Protein AF-G0SAC0-F1 (afdb_monomer)

Radius of gyration: 44.31 Å; Cα contacts (8 Å, |Δi|>4): 456; chains: 1; bounding box: 92×100×109 Å

Organism: Chaetomium thermophilum (strain DSM 1495 / CBS 144.50 / IMI 039719) (NCBI:txid759272)

Structure (mmCIF, N/CA/C/O backbone):
data_AF-G0SAC0-F1
#
_entry.id   AF-G0SAC0-F1
#
loop_
_atom_site.group_PDB
_atom_site.id
_atom_site.type_symbol
_atom_site.label_atom_id
_atom_site.label_alt_id
_atom_site.label_comp_id
_atom_site.label_asym_id
_atom_site.label_entity_id
_atom_site.label_seq_id
_atom_site.pdbx_PDB_ins_code
_atom_site.Cartn_x
_atom_site.Cartn_y
_atom_site.Cartn_z
_atom_site.occupancy
_atom_site.B_iso_or_equiv
_atom_site.auth_seq_id
_atom_site.auth_comp_id
_atom_site.auth_asym_id
_atom_site.auth_atom_id
_atom_site.pdbx_PDB_model_num
ATOM 1 N N . MET A 1 1 ? 19.154 11.353 -65.510 1.00 52.41 1 MET A N 1
ATOM 2 C CA . MET A 1 1 ? 17.938 11.083 -64.708 1.00 52.41 1 MET A CA 1
ATOM 3 C C . MET A 1 1 ? 17.309 12.408 -64.320 1.00 52.41 1 MET A C 1
ATOM 5 O O . MET A 1 1 ? 18.053 13.363 -64.134 1.00 52.41 1 MET A O 1
ATOM 9 N N . ALA A 1 2 ? 15.980 12.489 -64.243 1.00 59.22 2 ALA A N 1
ATOM 10 C CA . ALA A 1 2 ? 15.305 13.694 -63.766 1.00 59.22 2 ALA A CA 1
ATOM 11 C C . ALA A 1 2 ? 15.612 13.893 -62.271 1.00 59.22 2 ALA A C 1
ATOM 13 O O . ALA A 1 2 ? 15.444 12.964 -61.484 1.00 59.22 2 ALA A O 1
ATOM 14 N N . LYS A 1 3 ? 16.112 15.074 -61.897 1.00 70.25 3 LYS A N 1
ATOM 15 C CA . LYS A 1 3 ? 16.414 15.429 -60.505 1.00 70.25 3 LYS A CA 1
ATOM 16 C C . LYS A 1 3 ? 15.133 15.924 -59.837 1.00 70.25 3 LYS A C 1
ATOM 18 O O . LYS A 1 3 ? 14.497 16.836 -60.360 1.00 70.25 3 LYS A O 1
ATOM 23 N N . VAL A 1 4 ? 14.756 15.323 -58.710 1.00 80.00 4 VAL A N 1
ATOM 24 C CA . VAL A 1 4 ? 13.592 15.764 -57.926 1.00 80.00 4 VAL A CA 1
ATOM 25 C C . VAL A 1 4 ? 13.881 17.167 -57.372 1.00 80.00 4 VAL A C 1
ATOM 27 O O . VAL A 1 4 ? 14.919 17.349 -56.731 1.00 80.00 4 VAL A O 1
ATOM 30 N N . PRO A 1 5 ? 13.021 18.173 -57.621 1.00 86.19 5 PRO A N 1
ATOM 31 C CA . PRO A 1 5 ? 13.222 19.508 -57.069 1.00 86.19 5 PRO A CA 1
ATOM 32 C C . PRO A 1 5 ? 13.139 19.512 -55.537 1.00 86.19 5 PRO A C 1
ATOM 34 O O . PRO A 1 5 ? 12.332 18.783 -54.957 1.00 86.19 5 PRO A O 1
ATOM 37 N N . ARG A 1 6 ? 13.916 20.391 -54.890 1.00 89.88 6 ARG A N 1
ATOM 38 C CA . ARG A 1 6 ? 13.994 20.544 -53.423 1.00 89.88 6 ARG A CA 1
ATOM 39 C C . ARG A 1 6 ? 12.626 20.529 -52.740 1.00 89.88 6 ARG A C 1
ATOM 41 O O . ARG A 1 6 ? 12.417 19.762 -51.809 1.00 89.88 6 ARG A O 1
ATOM 48 N N . ASN A 1 7 ? 11.696 21.356 -53.215 1.00 88.38 7 ASN A N 1
ATOM 49 C CA . ASN A 1 7 ? 10.401 21.523 -52.557 1.00 88.38 7 ASN A CA 1
ATOM 50 C C . ASN A 1 7 ? 9.559 20.242 -52.603 1.00 88.38 7 ASN A C 1
ATOM 52 O O . ASN A 1 7 ? 8.908 19.925 -51.620 1.00 88.38 7 ASN A O 1
ATOM 56 N N . PHE A 1 8 ? 9.613 19.468 -53.694 1.00 87.75 8 PHE A N 1
ATOM 57 C CA . PHE A 1 8 ? 8.907 18.184 -53.767 1.00 87.75 8 PHE A CA 1
ATOM 58 C C . PHE A 1 8 ? 9.488 17.161 -52.793 1.00 87.75 8 PHE A C 1
ATOM 60 O O . PHE A 1 8 ? 8.728 16.457 -52.139 1.00 87.75 8 PHE A O 1
ATOM 67 N N . LYS A 1 9 ? 10.817 17.133 -52.639 1.00 89.50 9 LYS A N 1
ATOM 68 C CA . LYS A 1 9 ? 11.461 16.285 -51.632 1.00 89.50 9 LYS A CA 1
ATOM 69 C C . LYS A 1 9 ? 11.066 16.691 -50.209 1.00 89.50 9 LYS A C 1
ATOM 71 O O . LYS A 1 9 ? 10.713 15.841 -49.405 1.00 89.50 9 LYS A O 1
ATOM 76 N N . LEU A 1 10 ? 11.086 17.986 -49.902 1.00 92.06 10 LEU A N 1
ATOM 77 C CA . LEU A 1 10 ? 10.693 18.481 -48.580 1.00 92.06 10 LEU A CA 1
ATOM 78 C C . LEU A 1 10 ? 9.205 18.243 -48.282 1.00 92.06 10 LEU A C 1
ATOM 80 O O . LEU A 1 10 ? 8.866 17.962 -47.139 1.00 92.06 10 LEU A O 1
ATOM 84 N N . LEU A 1 11 ? 8.326 18.298 -49.287 1.00 90.81 11 LEU A N 1
ATOM 85 C CA . LEU A 1 11 ? 6.913 17.929 -49.137 1.00 90.81 11 LEU A CA 1
ATOM 86 C C . LEU A 1 11 ? 6.731 16.430 -48.865 1.00 90.81 11 LEU A C 1
ATOM 88 O O . LEU A 1 11 ? 5.935 16.067 -48.003 1.00 90.81 11 LEU A O 1
ATOM 92 N N . GLU A 1 12 ? 7.486 15.569 -49.548 1.00 89.69 12 GLU A N 1
ATOM 93 C CA . GLU A 1 12 ? 7.501 14.126 -49.274 1.00 89.69 12 GLU A CA 1
ATOM 94 C C . GLU A 1 12 ? 7.974 13.842 -47.837 1.00 89.69 12 GLU A C 1
ATOM 96 O O . GLU A 1 12 ? 7.371 13.045 -47.114 1.00 89.69 12 GLU A O 1
ATOM 101 N N . GLU A 1 13 ? 9.016 14.543 -47.380 1.00 91.44 13 GLU A N 1
ATOM 102 C CA . GLU A 1 13 ? 9.500 14.436 -46.003 1.00 91.44 13 GLU A CA 1
ATOM 103 C C . GLU A 1 13 ? 8.491 14.976 -44.981 1.00 91.44 13 GLU A C 1
ATOM 105 O O . GLU A 1 13 ? 8.341 14.358 -43.923 1.00 91.44 13 GLU A O 1
ATOM 110 N N . LEU A 1 14 ? 7.776 16.065 -45.293 1.00 92.06 14 LEU A N 1
ATOM 111 C CA . LEU A 1 14 ? 6.709 16.618 -44.451 1.00 92.06 14 LEU A CA 1
ATOM 112 C C . LEU A 1 14 ? 5.574 15.609 -44.276 1.00 92.06 14 LEU A C 1
ATOM 114 O O . LEU A 1 14 ? 5.199 15.300 -43.148 1.00 92.06 14 LEU A O 1
ATOM 118 N N . GLU A 1 15 ? 5.080 15.046 -45.380 1.00 89.31 15 GLU A N 1
ATOM 119 C CA . GLU A 1 15 ? 4.017 14.039 -45.371 1.00 89.31 15 GLU A CA 1
ATOM 120 C C . GLU A 1 15 ? 4.427 12.811 -44.547 1.00 89.31 15 GLU A C 1
ATOM 122 O O . GLU A 1 15 ? 3.634 12.269 -43.771 1.00 89.31 15 GLU A O 1
ATOM 127 N N . LYS A 1 16 ? 5.690 12.388 -44.668 1.00 88.12 16 LYS A N 1
ATOM 128 C CA . LYS A 1 16 ? 6.248 11.281 -43.887 1.00 88.12 16 LYS A CA 1
ATOM 129 C C . LYS A 1 16 ? 6.330 11.606 -42.391 1.00 88.12 16 LYS A C 1
ATOM 131 O O . LYS A 1 16 ? 5.988 10.752 -41.568 1.00 88.12 16 LYS A O 1
ATOM 136 N N . GLY A 1 17 ? 6.739 12.829 -42.050 1.00 85.56 17 GLY A N 1
ATOM 137 C CA . GLY A 1 17 ? 6.801 13.333 -40.677 1.00 85.56 17 GLY A CA 1
ATOM 138 C C . GLY A 1 17 ? 5.421 13.422 -40.019 1.00 85.56 17 GLY A C 1
ATOM 139 O O . GLY A 1 17 ? 5.236 12.902 -38.919 1.00 85.56 17 GLY A O 1
ATOM 140 N N . GLU A 1 18 ? 4.428 13.986 -40.713 1.00 84.31 18 GLU A N 1
ATOM 141 C CA . GLU A 1 18 ? 3.050 14.139 -40.214 1.00 84.31 18 GLU A CA 1
ATOM 142 C C . GLU A 1 18 ? 2.328 12.804 -40.034 1.00 84.31 18 GLU A C 1
ATOM 144 O O . GLU A 1 18 ? 1.592 12.608 -39.065 1.00 84.31 18 GLU A O 1
ATOM 149 N N . LYS A 1 19 ? 2.560 11.853 -40.944 1.00 83.94 19 LYS A N 1
ATOM 150 C CA . LYS A 1 19 ? 1.985 10.507 -40.846 1.00 83.94 19 LYS A CA 1
ATOM 151 C C . LYS A 1 19 ? 2.694 9.624 -39.815 1.00 83.94 19 LYS A C 1
ATOM 153 O O . LYS A 1 19 ? 2.235 8.509 -39.572 1.00 83.94 19 LYS A O 1
ATOM 158 N N . GLY A 1 20 ? 3.804 10.084 -39.227 1.00 75.62 20 GLY A N 1
ATOM 159 C CA . GLY A 1 20 ? 4.603 9.303 -38.280 1.00 75.62 20 GLY A CA 1
ATOM 160 C C . GLY A 1 20 ? 5.195 8.033 -38.899 1.00 75.62 20 GLY A C 1
ATOM 161 O O . GLY A 1 20 ? 5.413 7.043 -38.201 1.00 75.62 20 GLY A O 1
ATOM 162 N N . LEU A 1 21 ? 5.421 8.035 -40.216 1.00 64.44 21 LEU A N 1
ATOM 163 C CA . LEU A 1 21 ? 5.941 6.892 -40.964 1.00 64.44 21 LEU A CA 1
ATOM 164 C C . LEU A 1 21 ? 7.464 6.840 -40.811 1.00 64.44 21 LEU A C 1
ATOM 166 O O . LEU A 1 21 ? 8.199 7.178 -41.731 1.00 64.44 21 LEU A O 1
ATOM 170 N N . GLY A 1 22 ? 7.947 6.443 -39.637 1.00 65.88 22 GLY A N 1
ATOM 171 C CA . GLY A 1 22 ? 9.375 6.426 -39.333 1.00 65.88 22 GLY A CA 1
ATOM 172 C C . GLY A 1 22 ? 9.704 5.701 -38.035 1.00 65.88 22 GLY A C 1
ATOM 173 O O . GLY A 1 22 ? 8.854 5.069 -37.404 1.00 65.88 22 GLY A O 1
ATOM 174 N N . THR A 1 23 ? 10.965 5.776 -37.620 1.00 71.94 23 THR A N 1
ATOM 175 C CA . THR A 1 23 ? 11.393 5.180 -36.344 1.00 71.94 23 THR A CA 1
ATOM 176 C C . THR A 1 23 ? 10.736 5.922 -35.176 1.00 71.94 23 THR A C 1
ATOM 178 O O . THR A 1 23 ? 11.004 7.103 -34.986 1.00 71.94 23 THR A O 1
ATOM 181 N N . ALA A 1 24 ? 9.961 5.231 -34.329 1.00 79.56 24 ALA A N 1
ATOM 182 C CA . ALA A 1 24 ? 9.183 5.819 -33.219 1.00 79.56 24 ALA A CA 1
ATOM 183 C C . ALA A 1 24 ? 9.983 6.659 -32.192 1.00 79.56 24 ALA A C 1
ATOM 185 O O . ALA A 1 24 ? 9.406 7.294 -31.313 1.00 79.56 24 ALA A O 1
ATOM 186 N N . ALA A 1 25 ? 11.313 6.653 -32.273 1.00 86.75 25 ALA A N 1
ATOM 187 C CA . ALA A 1 25 ? 12.198 7.408 -31.397 1.00 86.75 25 ALA A CA 1
ATOM 188 C C . ALA A 1 25 ? 12.573 8.806 -31.924 1.00 86.75 25 ALA A C 1
ATOM 190 O O . ALA A 1 25 ? 13.224 9.560 -31.197 1.00 86.75 25 ALA A O 1
ATOM 191 N N . VAL A 1 26 ? 12.211 9.152 -33.163 1.00 92.06 26 VAL A N 1
ATOM 192 C CA . VAL A 1 26 ? 12.459 10.474 -33.757 1.00 92.06 26 VAL A CA 1
ATOM 193 C C . VAL A 1 26 ? 11.176 11.016 -34.379 1.00 92.06 26 VAL A C 1
ATOM 195 O O . VAL A 1 26 ? 10.379 10.264 -34.930 1.00 92.06 26 VAL A O 1
ATOM 198 N N . SER A 1 27 ? 10.965 12.325 -34.294 1.00 92.50 27 SER A N 1
ATOM 199 C CA . SER A 1 27 ? 9.892 13.005 -35.024 1.00 92.50 27 SER A CA 1
ATOM 200 C C . SER A 1 27 ? 10.356 14.372 -35.497 1.00 92.50 27 SER A C 1
ATOM 202 O O . SER A 1 27 ? 11.266 14.965 -34.914 1.00 92.50 27 SER A O 1
ATOM 204 N N . TYR A 1 28 ? 9.756 14.863 -36.573 1.00 93.88 28 TYR A N 1
ATOM 205 C CA . TYR A 1 28 ? 10.064 16.165 -37.143 1.00 93.88 28 TYR A CA 1
ATOM 206 C C . TYR A 1 28 ? 8.846 16.731 -37.873 1.00 93.88 28 TYR A C 1
ATOM 208 O O . TYR A 1 28 ? 7.978 15.983 -38.317 1.00 93.88 28 TYR A O 1
ATOM 216 N N . GLY A 1 29 ? 8.786 18.054 -37.972 1.00 93.69 29 GLY A N 1
ATOM 217 C CA . GLY A 1 29 ? 7.722 18.793 -38.642 1.00 93.69 29 GLY A CA 1
ATOM 218 C C . GLY A 1 29 ? 8.129 20.243 -38.876 1.00 93.6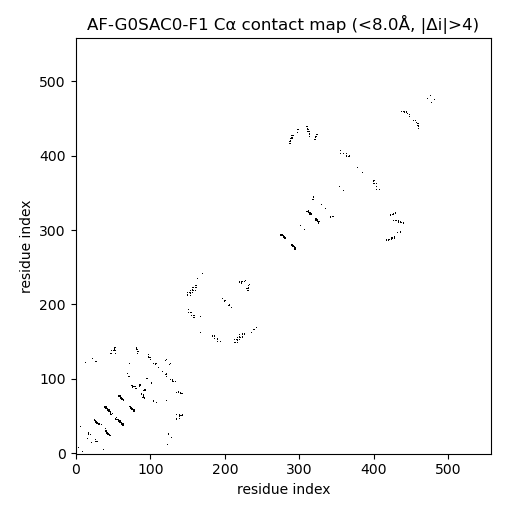9 29 GLY A C 1
ATOM 219 O O . GLY A 1 29 ? 9.198 20.673 -38.438 1.00 93.69 29 GLY A O 1
ATOM 220 N N . LEU A 1 30 ? 7.291 20.991 -39.582 1.00 93.31 30 LEU A N 1
ATOM 221 C CA . LEU A 1 30 ? 7.555 22.394 -39.889 1.00 93.31 30 LEU A CA 1
ATOM 222 C C . LEU A 1 30 ? 7.519 23.254 -38.608 1.00 93.31 30 LEU A C 1
ATOM 224 O O . LEU A 1 30 ? 6.700 23.009 -37.722 1.00 93.31 30 LEU A O 1
ATOM 228 N N . ASP A 1 31 ? 8.425 24.231 -38.482 1.00 90.56 31 ASP A N 1
ATOM 229 C CA . ASP A 1 31 ? 8.424 25.182 -37.351 1.00 90.56 31 ASP A CA 1
ATOM 230 C C . ASP A 1 31 ? 7.251 26.169 -37.469 1.00 90.56 31 ASP A C 1
ATOM 232 O O . ASP A 1 31 ? 6.552 26.420 -36.490 1.00 90.56 31 ASP A O 1
ATOM 236 N N . ASP A 1 32 ? 7.001 26.660 -38.686 1.00 88.38 32 ASP A N 1
ATOM 237 C CA . ASP A 1 32 ? 5.900 27.564 -39.021 1.00 88.38 32 ASP A CA 1
ATOM 238 C C . ASP A 1 32 ? 5.051 26.959 -40.153 1.00 88.38 32 ASP A C 1
ATOM 240 O O . ASP A 1 32 ? 5.576 26.817 -41.256 1.00 88.38 32 ASP A O 1
ATOM 244 N N . PRO A 1 33 ? 3.767 26.608 -39.926 1.00 85.56 33 PRO A N 1
ATOM 245 C CA . PRO A 1 33 ? 2.887 26.028 -40.947 1.00 85.56 33 PRO A CA 1
ATOM 246 C C . PRO A 1 33 ? 2.675 26.928 -42.177 1.00 85.56 33 PRO A C 1
ATOM 248 O O . PRO A 1 33 ? 2.230 26.434 -43.212 1.00 85.56 33 PRO A O 1
ATOM 251 N N . GLU A 1 34 ? 2.973 28.227 -42.082 1.00 85.62 34 GLU A N 1
ATOM 252 C CA . GLU A 1 34 ? 2.835 29.184 -43.186 1.00 85.62 34 GLU A CA 1
ATOM 253 C C . GLU A 1 34 ? 4.112 29.304 -44.049 1.00 85.62 34 GLU A C 1
ATOM 255 O O . GLU A 1 34 ? 4.094 29.970 -45.090 1.00 85.62 34 GLU A O 1
ATOM 260 N N . ASP A 1 35 ? 5.214 28.634 -43.679 1.00 86.69 35 ASP A N 1
ATOM 261 C CA . ASP A 1 35 ? 6.467 28.633 -44.448 1.00 86.69 35 ASP A CA 1
ATOM 262 C C . ASP A 1 35 ? 6.351 27.782 -45.727 1.00 86.69 35 ASP A C 1
ATOM 264 O O . ASP A 1 35 ? 6.698 26.600 -45.769 1.00 86.69 35 ASP A O 1
ATOM 268 N N . MET A 1 36 ? 5.915 28.419 -46.817 1.00 83.88 36 MET A N 1
ATOM 269 C CA . MET A 1 36 ? 5.808 27.798 -48.146 1.00 83.88 36 MET A CA 1
ATOM 270 C C . MET A 1 36 ? 7.150 27.307 -48.715 1.00 83.88 36 MET A C 1
ATOM 272 O O . MET A 1 36 ? 7.161 26.483 -49.633 1.00 83.88 36 MET A O 1
ATOM 276 N N . LEU A 1 37 ? 8.282 27.828 -48.228 1.00 84.62 37 LEU A N 1
ATOM 277 C CA . LEU A 1 37 ? 9.620 27.491 -48.725 1.00 84.62 37 LEU A CA 1
ATOM 278 C C . LEU A 1 37 ? 10.288 26.372 -47.914 1.00 84.62 37 LEU A C 1
ATOM 280 O O . LEU A 1 37 ? 11.350 25.880 -48.314 1.00 84.62 37 LEU A O 1
ATOM 284 N N . LEU A 1 38 ? 9.643 25.912 -46.838 1.00 91.69 38 LEU A N 1
ATOM 285 C CA . LEU A 1 38 ? 10.021 24.733 -46.058 1.00 91.69 38 LEU A CA 1
ATOM 286 C C . LEU A 1 38 ? 11.457 24.806 -45.507 1.00 91.69 38 LEU A C 1
ATOM 288 O O . LEU A 1 38 ? 12.214 23.831 -45.567 1.00 91.69 38 LEU A O 1
ATOM 292 N N . TYR A 1 39 ? 11.873 25.974 -45.009 1.00 91.75 39 TYR A N 1
ATOM 293 C CA . TYR A 1 39 ? 13.233 26.190 -44.509 1.00 91.75 39 TYR A CA 1
ATOM 294 C C . TYR A 1 39 ? 13.428 25.674 -43.089 1.00 91.75 39 TYR A C 1
ATOM 296 O O . TYR A 1 39 ? 14.451 25.044 -42.808 1.00 91.75 39 TYR A O 1
ATOM 304 N N . ASN A 1 40 ? 12.489 25.979 -42.193 1.00 94.25 40 ASN A N 1
ATOM 305 C CA . ASN A 1 40 ? 12.656 25.765 -40.758 1.00 94.25 40 ASN A CA 1
ATOM 306 C C . ASN A 1 40 ? 11.811 24.598 -40.261 1.00 94.25 40 ASN A C 1
ATOM 308 O O . ASN A 1 40 ? 10.591 24.571 -40.417 1.00 94.25 40 ASN A O 1
ATOM 312 N N . TRP A 1 41 ? 12.475 23.666 -39.589 1.00 95.50 41 TRP A N 1
ATOM 313 C CA . TRP A 1 41 ? 11.874 22.444 -39.083 1.00 95.50 41 TRP A CA 1
ATOM 314 C C . TRP A 1 41 ? 12.162 22.292 -37.594 1.00 95.50 41 TRP A C 1
ATOM 316 O O . TRP A 1 41 ? 13.282 22.524 -37.130 1.00 95.50 41 TRP A O 1
ATOM 326 N N . ASN A 1 42 ? 11.157 21.851 -36.848 1.00 94.88 42 ASN A N 1
ATOM 327 C CA . ASN A 1 42 ? 11.295 21.405 -35.472 1.00 94.88 42 ASN A CA 1
ATOM 328 C C . ASN A 1 42 ? 11.406 19.886 -35.444 1.00 94.88 42 ASN A C 1
ATOM 330 O O . ASN A 1 42 ? 10.596 19.179 -36.038 1.00 94.88 42 ASN A O 1
ATOM 334 N N . ALA A 1 43 ? 12.390 19.380 -34.710 1.00 94.69 43 ALA A N 1
ATOM 335 C CA . ALA A 1 43 ? 12.605 17.954 -34.536 1.00 94.69 43 ALA A CA 1
ATOM 336 C C . ALA A 1 43 ? 12.699 17.582 -33.058 1.00 94.69 43 ALA A C 1
ATOM 338 O O . ALA A 1 43 ? 13.151 18.370 -32.222 1.00 94.69 43 ALA A O 1
ATOM 339 N N . 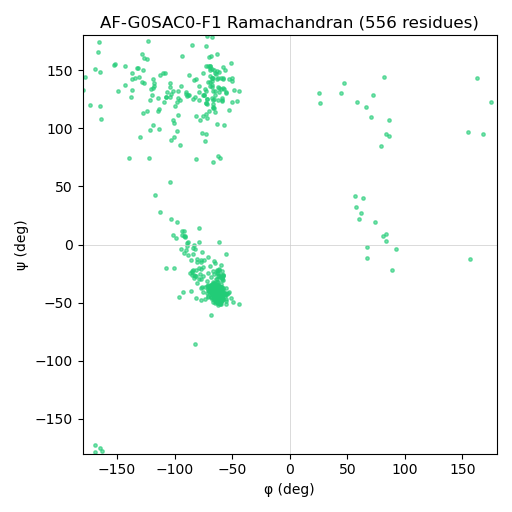THR A 1 44 ? 12.295 16.358 -32.733 1.00 94.00 44 THR A N 1
ATOM 340 C CA . THR A 1 44 ? 12.487 15.776 -31.409 1.00 94.00 44 THR A CA 1
ATOM 341 C C . THR A 1 44 ? 13.142 14.406 -31.497 1.00 94.00 44 THR A C 1
ATOM 343 O O . THR A 1 44 ? 12.839 13.598 -32.376 1.00 94.00 44 THR A O 1
ATOM 346 N N . ILE A 1 45 ? 14.064 14.155 -30.571 1.00 94.75 45 ILE A N 1
ATOM 347 C CA . ILE A 1 45 ? 14.745 12.873 -30.413 1.00 94.75 45 ILE A CA 1
ATOM 348 C C . ILE A 1 45 ? 14.465 12.362 -29.005 1.00 94.75 45 ILE A C 1
ATOM 350 O O . ILE A 1 45 ? 14.754 13.038 -28.011 1.00 94.75 45 ILE A O 1
ATOM 354 N N . MET A 1 46 ? 13.928 11.150 -28.922 1.00 92.81 46 MET A N 1
ATOM 355 C CA . MET A 1 46 ? 13.815 10.410 -27.674 1.00 92.81 46 MET A CA 1
ATOM 356 C C . MET A 1 46 ? 15.171 9.783 -27.347 1.00 92.81 46 MET A C 1
ATOM 358 O O . MET A 1 46 ? 15.748 9.048 -28.163 1.00 92.81 46 MET A O 1
ATOM 362 N N . GLY A 1 47 ? 15.691 10.090 -26.160 1.00 91.94 47 GLY A N 1
ATOM 363 C CA . GLY A 1 47 ? 17.001 9.612 -25.743 1.00 91.94 47 GLY A CA 1
ATOM 364 C C . GLY A 1 47 ? 17.090 8.077 -25.719 1.00 91.94 47 GLY A C 1
ATOM 365 O O . GLY A 1 47 ? 16.102 7.404 -25.413 1.00 91.94 47 GLY A O 1
ATOM 366 N N . PRO A 1 48 ? 18.249 7.501 -26.089 1.00 92.50 48 PRO A N 1
ATOM 367 C CA . PRO A 1 48 ? 18.438 6.054 -26.117 1.00 92.50 48 PRO A CA 1
ATOM 368 C C . PRO A 1 48 ? 18.267 5.419 -24.723 1.00 92.50 48 PRO A C 1
ATOM 370 O O . PRO A 1 48 ? 18.578 6.063 -23.715 1.00 92.50 48 PRO A O 1
ATOM 373 N N . PRO A 1 49 ? 17.779 4.165 -24.654 1.00 88.19 49 PRO A N 1
ATOM 374 C CA . PRO A 1 49 ? 17.607 3.450 -23.394 1.00 88.19 49 PRO A CA 1
ATOM 375 C C . PRO A 1 49 ? 18.955 3.065 -22.767 1.00 88.19 49 PRO A C 1
ATOM 377 O O . PRO A 1 49 ? 1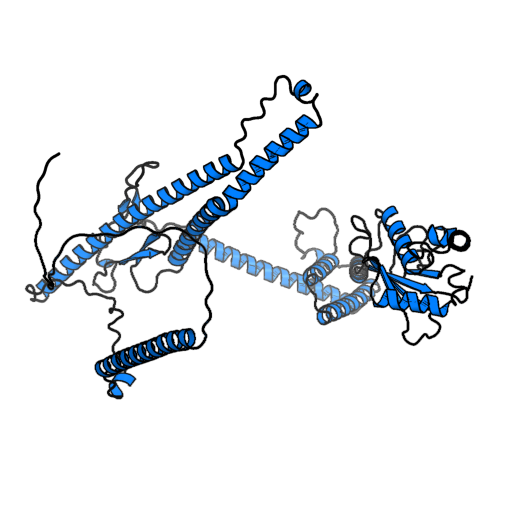9.979 2.991 -23.452 1.00 88.19 49 PRO A O 1
ATOM 380 N N . HIS A 1 50 ? 18.947 2.763 -21.467 1.00 85.12 50 HIS A N 1
ATOM 381 C CA . HIS A 1 50 ? 20.101 2.247 -20.724 1.00 85.12 50 HIS A CA 1
ATOM 382 C C . HIS A 1 50 ? 21.288 3.222 -20.646 1.00 85.12 50 HIS A C 1
ATOM 384 O O . HIS A 1 50 ? 22.453 2.822 -20.741 1.00 85.12 50 HIS A O 1
ATOM 390 N N . GLY A 1 51 ? 21.010 4.513 -20.452 1.00 86.62 51 GLY A N 1
ATOM 391 C CA . GLY A 1 51 ? 22.040 5.542 -20.322 1.00 86.62 51 GLY A CA 1
ATOM 392 C C . GLY A 1 51 ? 21.543 6.845 -19.703 1.00 86.62 51 GLY A C 1
ATOM 393 O O . GLY A 1 51 ? 20.379 6.996 -19.348 1.00 86.62 51 GLY A O 1
ATOM 394 N N . ASN A 1 52 ? 22.424 7.838 -19.612 1.00 88.00 52 ASN A N 1
ATOM 395 C CA . ASN A 1 52 ? 22.099 9.140 -19.019 1.00 88.00 52 ASN A CA 1
ATOM 396 C C . ASN A 1 52 ? 21.156 9.991 -19.883 1.00 88.00 52 ASN A C 1
ATOM 398 O O . ASN A 1 52 ? 20.668 11.021 -19.413 1.00 88.00 52 ASN A O 1
ATOM 402 N N . HIS A 1 53 ? 20.918 9.571 -21.128 1.00 88.44 53 HIS A N 1
ATOM 403 C CA . HIS A 1 53 ? 19.937 10.160 -22.034 1.00 88.44 53 HIS A CA 1
ATOM 404 C C . HIS A 1 53 ? 18.536 9.542 -21.890 1.00 88.44 53 HIS A C 1
ATOM 406 O O . HIS A 1 53 ? 17.592 10.056 -22.482 1.00 88.44 53 HIS A O 1
ATOM 412 N N . GLU A 1 54 ? 18.382 8.456 -21.132 1.00 87.44 54 GLU A N 1
ATOM 413 C CA . GLU A 1 54 ? 17.116 7.733 -21.015 1.00 87.44 54 GLU A CA 1
ATOM 414 C C . GLU A 1 54 ? 16.007 8.613 -20.414 1.00 87.44 54 GLU A C 1
ATOM 416 O O . GLU A 1 54 ? 16.256 9.421 -19.515 1.00 87.44 54 GLU A O 1
ATOM 421 N N . ASN A 1 55 ? 14.772 8.441 -20.900 1.00 84.94 55 ASN A N 1
ATOM 422 C CA . ASN A 1 55 ? 13.579 9.192 -20.480 1.00 84.94 55 ASN A CA 1
ATOM 423 C C . ASN A 1 55 ? 13.658 10.713 -20.706 1.00 84.94 55 ASN A C 1
ATOM 425 O O . ASN A 1 55 ? 12.925 11.473 -20.071 1.00 84.94 55 ASN A O 1
ATOM 429 N N . ARG A 1 56 ? 14.526 11.164 -21.619 1.00 88.56 56 ARG A N 1
ATOM 430 C CA . ARG A 1 56 ? 14.676 12.576 -21.992 1.00 88.56 56 ARG A CA 1
ATOM 431 C C . ARG A 1 56 ? 14.213 12.826 -23.417 1.00 88.56 56 ARG A C 1
ATOM 433 O O . ARG A 1 56 ? 14.398 11.987 -24.301 1.00 88.56 56 ARG A O 1
ATOM 440 N N . ILE A 1 57 ? 13.641 14.008 -23.630 1.00 90.94 57 ILE A N 1
ATOM 441 C CA . ILE A 1 57 ? 13.195 14.478 -24.943 1.00 90.94 57 ILE A CA 1
ATOM 442 C C . ILE A 1 57 ? 14.062 15.671 -25.331 1.00 90.94 57 ILE A C 1
ATOM 444 O O . ILE A 1 57 ? 14.046 16.719 -24.680 1.00 90.94 57 ILE A O 1
ATOM 448 N N . TYR A 1 58 ? 14.823 15.510 -26.408 1.00 93.06 58 TYR A N 1
ATOM 449 C CA . TYR A 1 58 ? 15.670 16.565 -26.945 1.00 93.06 58 TYR A CA 1
ATOM 450 C C . TYR A 1 58 ? 14.958 17.249 -28.100 1.00 93.06 58 TYR A C 1
ATOM 452 O O . TYR A 1 58 ? 14.603 16.589 -29.072 1.00 93.06 58 TYR A O 1
ATOM 460 N N . SER A 1 59 ? 14.760 18.561 -27.998 1.00 94.19 59 SER A N 1
ATOM 461 C CA . SER A 1 59 ? 14.218 19.384 -29.079 1.00 94.19 59 SER A CA 1
ATOM 462 C C . SER A 1 59 ? 15.357 19.997 -29.887 1.00 94.19 59 SER A C 1
ATOM 464 O O . SER A 1 59 ? 16.328 20.499 -29.311 1.00 94.19 59 SER A O 1
ATOM 466 N N . LEU A 1 60 ? 15.232 19.972 -31.210 1.00 95.69 60 LEU A N 1
ATOM 467 C CA . LEU A 1 60 ? 16.201 20.492 -32.166 1.00 95.69 60 LEU A CA 1
ATOM 468 C C . LEU A 1 60 ? 15.495 21.366 -33.204 1.00 95.69 60 LEU A C 1
ATOM 470 O O . LEU A 1 60 ? 14.333 21.137 -33.531 1.00 95.69 60 LEU A O 1
ATOM 474 N N . LYS A 1 61 ? 16.232 22.327 -33.755 1.00 96.00 61 LYS A N 1
ATOM 475 C CA . LYS A 1 61 ? 15.885 23.025 -34.990 1.00 96.00 61 LYS A CA 1
ATOM 476 C C . LYS A 1 61 ? 16.742 22.505 -36.130 1.00 96.00 61 LYS A C 1
ATOM 478 O O . LYS A 1 61 ? 17.956 22.351 -35.976 1.00 96.00 61 LYS A O 1
ATOM 483 N N . VAL A 1 62 ? 16.107 22.259 -37.265 1.00 96.19 62 VAL A N 1
ATOM 484 C CA . VAL A 1 62 ? 16.747 21.834 -38.508 1.00 96.19 62 VAL A CA 1
ATOM 485 C C . VAL A 1 62 ? 16.452 22.887 -39.571 1.00 96.19 62 VAL A C 1
ATOM 487 O O . VAL A 1 62 ? 15.306 23.285 -39.759 1.00 96.19 62 VAL A O 1
ATOM 490 N N . TYR A 1 63 ? 17.498 23.366 -40.237 1.00 96.12 63 TYR A N 1
ATOM 491 C CA . TYR A 1 63 ? 17.405 24.353 -41.306 1.00 96.12 63 TYR A CA 1
ATOM 492 C C . TYR A 1 63 ? 17.836 23.729 -42.633 1.00 96.12 63 TYR A C 1
ATOM 494 O O . TYR A 1 63 ? 19.007 23.367 -42.810 1.00 96.12 63 TYR A O 1
ATOM 502 N N . CYS A 1 64 ? 16.894 23.625 -43.567 1.00 95.00 64 CYS A N 1
ATOM 503 C CA . CYS A 1 64 ? 17.111 23.087 -44.906 1.00 95.00 64 CYS A CA 1
ATOM 504 C C . CYS A 1 64 ? 17.314 24.236 -45.901 1.00 95.00 64 CYS A C 1
ATOM 506 O O . CYS A 1 64 ? 16.342 24.815 -46.375 1.00 95.00 64 CYS A O 1
ATOM 508 N N . GLY A 1 65 ? 18.565 24.574 -46.229 1.00 92.12 65 GLY A N 1
ATOM 509 C CA . GLY A 1 65 ? 18.890 25.667 -47.162 1.00 92.12 65 GLY A CA 1
ATOM 510 C C . GLY A 1 65 ? 18.475 25.403 -48.618 1.00 92.12 65 GLY A C 1
ATOM 511 O O . GLY A 1 65 ? 17.977 24.328 -48.951 1.00 92.12 65 GLY A O 1
ATOM 512 N N . ASP A 1 66 ? 18.715 26.371 -49.507 1.00 91.12 66 ASP A N 1
ATOM 513 C CA . ASP A 1 66 ? 18.312 26.311 -50.929 1.00 91.12 66 ASP A CA 1
ATOM 514 C C . ASP A 1 66 ? 18.933 25.147 -51.709 1.00 91.12 66 ASP A C 1
ATOM 516 O O . ASP A 1 66 ? 18.347 24.654 -52.669 1.00 91.12 66 ASP A O 1
ATOM 520 N N . GLN A 1 67 ? 20.113 24.698 -51.280 1.00 91.00 67 GLN A N 1
ATOM 521 C CA . GLN A 1 67 ? 20.849 23.592 -51.894 1.00 91.00 67 GLN A CA 1
ATOM 522 C C . GLN A 1 67 ? 20.504 22.227 -51.280 1.00 91.00 67 GLN A C 1
ATOM 524 O O . GLN A 1 67 ? 21.132 21.227 -51.607 1.00 91.00 67 GLN A O 1
ATOM 529 N N . TYR A 1 68 ? 19.519 22.141 -50.385 1.00 91.88 68 TYR A N 1
ATOM 530 C CA . TYR A 1 68 ? 19.039 20.856 -49.878 1.00 91.88 68 TYR A CA 1
ATOM 531 C C . TYR A 1 68 ? 18.297 20.080 -50.987 1.00 91.88 68 TYR A C 1
ATOM 533 O O . TYR A 1 68 ? 17.479 20.685 -51.684 1.00 91.88 68 TYR A O 1
ATOM 541 N N . PRO A 1 69 ? 18.508 18.761 -51.175 1.00 89.12 69 PRO A N 1
ATOM 542 C CA . PRO A 1 69 ? 19.320 17.818 -50.390 1.00 89.12 69 PRO A CA 1
ATOM 543 C C . PRO A 1 69 ? 20.768 17.632 -50.886 1.00 89.12 69 PRO A C 1
ATOM 545 O O . PRO A 1 69 ? 21.444 16.714 -50.428 1.00 89.12 69 PRO A O 1
ATOM 548 N N . ASP A 1 70 ? 21.252 18.424 -51.847 1.00 88.12 70 ASP A N 1
ATOM 549 C CA . ASP A 1 70 ? 22.638 18.306 -52.335 1.00 88.12 70 ASP A CA 1
ATOM 550 C C . ASP A 1 70 ? 23.654 18.688 -51.246 1.00 88.12 70 ASP A C 1
ATOM 552 O O . ASP A 1 70 ? 24.734 18.100 -51.151 1.00 88.12 70 ASP A O 1
ATOM 556 N N . GLU A 1 71 ? 23.284 19.639 -50.387 1.00 90.38 71 GLU A N 1
ATOM 557 C CA . GLU A 1 71 ? 24.002 20.002 -49.166 1.00 90.38 71 GLU A CA 1
ATOM 558 C C . GLU A 1 71 ? 23.254 19.542 -47.903 1.00 90.38 71 GLU A C 1
ATOM 560 O O . GLU A 1 71 ? 22.017 19.515 -47.890 1.00 90.38 71 GLU A O 1
ATOM 565 N N . PRO A 1 72 ? 23.986 19.183 -46.828 1.00 93.19 72 PRO A N 1
ATOM 566 C CA . PRO A 1 72 ? 23.372 18.732 -45.588 1.00 93.19 72 PRO A CA 1
ATOM 567 C C . PRO A 1 72 ? 22.608 19.869 -44.892 1.00 93.19 72 PRO A C 1
ATOM 569 O O . PRO A 1 72 ? 23.002 21.037 -44.987 1.00 93.19 72 PRO A O 1
ATOM 572 N N . PRO A 1 73 ? 21.547 19.550 -44.133 1.00 95.25 73 PRO A N 1
ATOM 573 C CA . PRO A 1 73 ? 20.828 20.545 -43.356 1.00 95.25 73 PRO A CA 1
ATOM 574 C C . PRO A 1 73 ? 21.656 20.984 -42.139 1.00 95.25 73 PRO A C 1
ATOM 576 O O . PRO A 1 73 ? 22.475 20.228 -41.611 1.00 95.25 73 PRO A O 1
ATOM 579 N N . LYS A 1 74 ? 21.421 22.206 -41.651 1.00 94.75 74 LYS A N 1
ATOM 580 C CA . LYS A 1 74 ? 22.047 22.702 -40.414 1.00 94.75 74 LYS A CA 1
ATOM 581 C C . LYS A 1 74 ? 21.193 22.299 -39.220 1.00 94.75 74 LYS A C 1
ATOM 583 O O . LYS A 1 74 ? 19.996 22.567 -39.213 1.00 94.75 74 LYS A O 1
ATOM 588 N N . VAL A 1 75 ? 21.800 21.684 -38.208 1.00 96.06 75 VAL A N 1
ATOM 589 C CA . VAL A 1 75 ? 21.086 21.175 -37.028 1.00 96.06 75 VAL A CA 1
ATOM 590 C C . VAL A 1 75 ? 21.562 21.887 -35.768 1.00 96.06 75 VAL A C 1
ATOM 592 O O . VAL A 1 75 ? 22.762 22.074 -35.563 1.00 96.06 75 VAL A O 1
ATOM 595 N N . LYS A 1 76 ? 20.611 22.258 -34.911 1.00 95.12 76 LYS A N 1
ATOM 596 C CA . LYS A 1 76 ? 20.854 22.945 -33.644 1.00 95.12 76 LYS A CA 1
ATOM 597 C C . LYS A 1 76 ? 19.986 22.370 -32.532 1.00 95.12 76 LYS A C 1
ATOM 599 O O . LYS A 1 76 ? 18.766 22.334 -32.654 1.00 95.12 76 LYS A O 1
ATOM 604 N N . PHE A 1 77 ? 20.583 21.979 -31.417 1.00 94.88 77 PHE A N 1
ATOM 605 C CA . PHE A 1 77 ? 19.861 21.592 -30.210 1.00 94.88 77 PHE A CA 1
ATOM 606 C C . PHE A 1 77 ? 19.285 22.818 -29.490 1.00 94.88 77 PHE A C 1
ATOM 608 O O . PHE A 1 77 ? 19.995 23.772 -29.178 1.00 94.88 77 PHE A O 1
ATOM 615 N N . LEU A 1 78 ? 17.988 22.770 -29.181 1.00 91.12 78 LEU A N 1
ATOM 616 C CA . LEU A 1 78 ? 17.333 23.697 -28.253 1.00 91.12 78 LEU A CA 1
ATOM 617 C C . LEU A 1 78 ? 17.475 23.207 -26.807 1.00 91.12 78 LEU A C 1
ATOM 619 O O . LEU A 1 78 ? 17.706 23.997 -25.889 1.00 91.12 78 LEU A O 1
ATOM 623 N N . SER A 1 79 ? 17.349 21.895 -26.599 1.00 89.56 79 SER A N 1
ATOM 624 C CA . SER A 1 79 ? 17.593 21.268 -25.300 1.00 89.56 79 SER A CA 1
ATOM 625 C C . SER A 1 79 ? 19.091 21.245 -24.997 1.00 89.56 79 SER A C 1
ATOM 627 O O . SER A 1 79 ? 19.887 20.804 -25.822 1.00 89.56 79 SER A O 1
ATOM 629 N N . LYS A 1 80 ? 19.488 21.660 -23.788 1.00 88.19 80 LYS A N 1
ATOM 630 C CA . LYS A 1 80 ? 20.888 21.545 -23.353 1.00 88.19 80 LYS A CA 1
ATOM 631 C C . LYS A 1 80 ? 21.295 20.075 -23.313 1.00 88.19 80 LYS A C 1
ATOM 633 O O . LYS A 1 80 ? 20.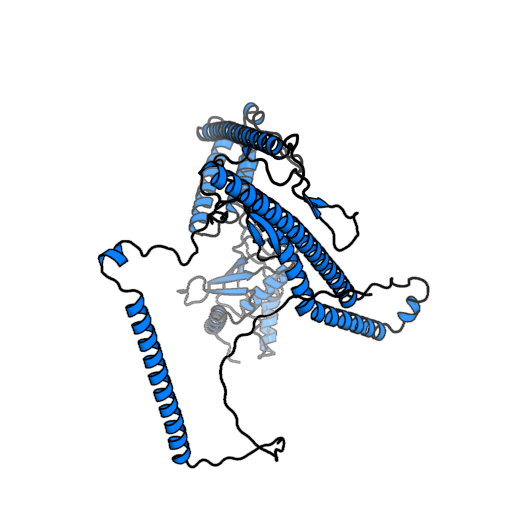676 19.286 -22.603 1.00 88.19 80 LYS A O 1
ATOM 638 N N . ILE A 1 81 ? 22.362 19.737 -24.023 1.00 90.81 81 ILE A N 1
ATOM 639 C CA . ILE A 1 81 ? 22.894 18.381 -24.118 1.00 90.81 81 ILE A CA 1
ATOM 640 C C . ILE A 1 81 ? 24.411 18.419 -23.945 1.00 90.81 81 ILE A C 1
ATOM 642 O O . ILE A 1 81 ? 25.069 19.361 -24.382 1.00 90.81 81 ILE A O 1
ATOM 646 N N . ASN A 1 82 ? 24.960 17.410 -23.276 1.00 92.19 82 ASN A N 1
ATOM 647 C CA . ASN A 1 82 ? 26.398 17.175 -23.241 1.00 92.19 82 ASN A CA 1
ATOM 648 C C . ASN A 1 82 ? 26.724 16.051 -24.230 1.00 92.19 82 ASN A C 1
ATOM 650 O O . ASN A 1 82 ? 26.609 14.876 -23.883 1.00 92.19 82 ASN A O 1
ATOM 654 N N . LEU A 1 83 ? 27.055 16.408 -25.470 1.00 92.75 83 LEU A N 1
ATOM 655 C CA . LEU A 1 83 ? 27.355 15.459 -26.542 1.00 92.75 83 LEU A CA 1
ATOM 656 C C . LEU A 1 83 ? 28.585 15.945 -27.329 1.00 92.75 83 LEU A C 1
ATOM 658 O O . LEU A 1 83 ? 28.628 17.122 -27.690 1.00 92.75 83 LEU A O 1
ATOM 662 N N . PRO A 1 84 ? 29.583 15.086 -27.610 1.00 92.62 84 PRO A N 1
ATOM 663 C CA . PRO A 1 84 ? 30.741 15.473 -28.408 1.00 92.62 84 PRO A CA 1
ATOM 664 C C . PRO A 1 84 ? 30.322 15.901 -29.817 1.00 92.62 84 PRO A C 1
ATOM 666 O O . PRO A 1 84 ? 29.564 15.191 -30.479 1.00 92.62 84 PRO A O 1
ATOM 669 N N . GLY A 1 85 ? 30.825 17.054 -30.266 1.00 89.50 85 GLY A N 1
ATOM 670 C CA . GLY A 1 85 ? 30.433 17.661 -31.541 1.00 89.50 85 GLY A CA 1
ATOM 671 C C . GLY A 1 85 ? 29.159 18.503 -31.480 1.00 89.50 85 GLY A C 1
ATOM 672 O O . GLY A 1 85 ? 28.648 18.901 -32.521 1.00 89.50 85 GLY A O 1
ATOM 673 N N . VAL A 1 86 ? 28.627 18.768 -30.283 1.00 93.62 86 VAL A N 1
ATOM 674 C CA . VAL A 1 86 ? 27.589 19.781 -30.064 1.00 93.62 86 VAL A CA 1
ATOM 675 C C . VAL A 1 86 ? 28.170 20.877 -29.191 1.00 93.62 86 VAL A C 1
ATOM 677 O O . VAL A 1 86 ? 28.688 20.613 -28.102 1.00 93.62 86 VAL A O 1
ATOM 680 N N . ASN A 1 87 ? 28.083 22.119 -29.648 1.00 91.31 87 ASN A N 1
ATOM 681 C CA . ASN A 1 87 ? 28.610 23.235 -28.883 1.00 91.31 87 ASN A CA 1
ATOM 682 C C . ASN A 1 87 ? 27.712 23.508 -27.651 1.00 91.31 87 ASN A C 1
ATOM 684 O O . ASN A 1 87 ? 26.501 23.704 -27.789 1.00 91.31 87 ASN A O 1
ATOM 688 N N . PRO A 1 88 ? 28.280 23.533 -26.428 1.00 86.50 88 PRO A N 1
ATOM 689 C CA . PRO A 1 88 ? 27.512 23.585 -25.182 1.00 86.50 88 PRO A CA 1
ATOM 690 C C . PRO A 1 88 ? 26.784 24.917 -24.943 1.00 86.50 88 PRO A C 1
ATOM 692 O O . PRO A 1 88 ? 25.870 24.970 -24.115 1.00 86.50 88 PRO A O 1
ATOM 695 N N . THR A 1 89 ? 27.185 25.996 -25.624 1.00 84.94 89 THR A N 1
ATOM 696 C CA . THR A 1 89 ? 26.643 27.344 -25.395 1.00 84.94 89 THR A CA 1
ATOM 697 C C . THR A 1 89 ? 25.529 27.695 -26.372 1.00 84.94 89 THR A C 1
ATOM 699 O O . THR A 1 89 ? 24.500 28.223 -25.953 1.00 84.94 89 THR A O 1
ATOM 702 N N . ASN A 1 90 ? 25.717 27.415 -27.662 1.00 86.44 90 ASN A N 1
ATOM 703 C CA . ASN A 1 90 ? 24.733 27.730 -28.701 1.00 86.44 90 ASN A CA 1
ATOM 704 C C . ASN A 1 90 ? 23.888 26.511 -29.116 1.00 86.44 90 ASN A C 1
ATOM 706 O O . ASN A 1 90 ? 22.794 26.724 -29.626 1.00 86.44 90 ASN A O 1
ATOM 710 N N . GLY A 1 91 ? 24.339 25.277 -28.864 1.00 89.81 91 GLY A N 1
ATOM 711 C CA . GLY A 1 91 ? 23.661 24.044 -29.270 1.00 89.81 91 GLY A CA 1
ATOM 712 C C . GLY A 1 91 ? 23.895 23.636 -30.727 1.00 89.81 91 GLY A C 1
ATOM 713 O O . GLY A 1 91 ? 23.236 22.711 -31.195 1.00 89.81 91 GLY A O 1
ATOM 714 N N . ASP A 1 92 ? 24.788 24.303 -31.460 1.00 93.06 92 ASP A N 1
ATOM 715 C CA . ASP A 1 92 ? 25.043 23.984 -32.870 1.00 93.06 92 ASP A CA 1
ATOM 716 C C . ASP A 1 92 ? 25.790 22.648 -33.002 1.00 93.06 92 ASP A C 1
ATOM 718 O O . ASP A 1 92 ? 26.679 22.339 -32.202 1.00 93.06 92 ASP A O 1
ATOM 722 N N . VAL A 1 93 ? 25.402 21.850 -34.000 1.00 94.31 93 VAL A N 1
ATOM 723 C CA . VAL A 1 93 ? 25.982 20.529 -34.272 1.00 94.31 93 VAL A CA 1
ATOM 724 C C . VAL A 1 93 ? 27.080 20.645 -35.325 1.00 94.31 93 VAL A C 1
ATOM 726 O O . VAL A 1 93 ? 26.833 21.108 -36.440 1.00 94.31 93 VAL A O 1
ATOM 729 N N . ASP A 1 94 ? 28.276 20.169 -34.994 1.00 91.88 94 ASP A N 1
ATOM 730 C CA . ASP A 1 94 ? 29.417 20.137 -35.902 1.00 91.88 94 ASP A CA 1
ATOM 731 C C . ASP A 1 94 ? 29.210 19.063 -36.989 1.00 91.88 94 ASP A C 1
ATOM 733 O O . ASP A 1 94 ? 29.123 17.870 -36.669 1.00 91.88 94 ASP A O 1
ATOM 737 N N . PRO A 1 95 ? 29.210 19.423 -38.290 1.00 88.38 95 PRO A N 1
ATOM 738 C CA . PRO A 1 95 ? 28.989 18.461 -39.376 1.00 88.38 95 PRO A CA 1
ATOM 739 C C . PRO A 1 95 ? 30.023 17.328 -39.428 1.00 88.38 95 PRO A C 1
ATOM 741 O O . PRO A 1 95 ? 29.726 16.234 -39.890 1.00 88.38 95 PRO A O 1
ATOM 744 N N . ASN A 1 96 ? 31.238 17.569 -38.927 1.00 89.00 96 ASN A N 1
ATOM 745 C CA . ASN A 1 96 ? 32.320 16.581 -38.927 1.00 89.00 96 ASN A CA 1
ATOM 746 C C . ASN A 1 96 ? 32.165 15.502 -37.847 1.00 89.00 96 ASN A C 1
ATOM 748 O O . ASN A 1 96 ? 32.780 14.441 -37.963 1.00 89.00 96 ASN A O 1
ATOM 752 N N . ALA A 1 97 ? 31.385 15.772 -36.797 1.00 87.19 97 ALA A N 1
ATOM 753 C CA . ALA A 1 97 ? 31.216 14.853 -35.677 1.00 87.19 97 ALA A CA 1
ATOM 754 C C . ALA A 1 97 ? 30.251 13.705 -35.999 1.00 87.19 97 ALA A C 1
ATOM 756 O O . ALA A 1 97 ? 30.366 12.626 -35.425 1.00 87.19 97 ALA A O 1
ATOM 757 N N . ILE A 1 98 ? 29.324 13.920 -36.935 1.00 89.56 98 ILE A N 1
ATOM 758 C CA . ILE A 1 98 ? 28.284 12.953 -37.290 1.00 89.56 98 ILE A CA 1
ATOM 759 C C . ILE A 1 98 ? 28.571 12.389 -38.676 1.00 89.56 98 ILE A C 1
ATOM 761 O O . ILE A 1 98 ? 28.626 13.125 -39.658 1.00 89.56 98 ILE A O 1
ATOM 765 N N . GLN A 1 99 ? 28.704 11.063 -38.759 1.00 85.69 99 GLN A N 1
ATOM 766 C CA . GLN A 1 99 ? 29.127 10.348 -39.971 1.00 85.69 99 GLN A CA 1
ATOM 767 C C . GLN A 1 99 ? 28.321 10.744 -41.219 1.00 85.69 99 GLN A C 1
ATOM 769 O O . GLN A 1 99 ? 28.901 11.042 -42.258 1.00 85.69 99 GLN A O 1
ATOM 774 N N . ILE A 1 100 ? 26.990 10.822 -41.104 1.00 88.50 100 ILE A N 1
ATOM 775 C CA . ILE A 1 100 ? 26.119 11.132 -42.246 1.00 88.50 100 ILE A CA 1
ATOM 776 C C . ILE A 1 100 ? 26.286 12.569 -42.759 1.00 88.50 100 ILE A C 1
ATOM 778 O O . ILE A 1 100 ? 26.195 12.805 -43.959 1.00 88.50 100 ILE A O 1
ATOM 782 N N . LEU A 1 101 ? 26.562 13.523 -41.863 1.00 89.56 101 LEU A N 1
ATOM 783 C CA . LEU A 1 101 ? 26.771 14.927 -42.222 1.00 89.56 101 LEU A CA 1
ATOM 784 C C . LEU A 1 101 ? 28.156 15.129 -42.848 1.00 89.56 101 LEU A C 1
ATOM 786 O O . LEU A 1 101 ? 28.294 15.891 -43.804 1.00 89.56 101 LEU A O 1
ATOM 790 N N . ARG A 1 102 ? 29.163 14.398 -42.357 1.00 90.44 102 ARG A N 1
ATOM 791 C CA . ARG A 1 102 ? 30.530 14.411 -42.887 1.00 90.44 102 ARG A CA 1
ATOM 792 C C . ARG A 1 102 ? 30.607 13.842 -44.305 1.00 90.44 102 ARG A C 1
ATOM 794 O O . ARG A 1 102 ? 31.228 14.448 -45.176 1.00 90.44 102 ARG A O 1
ATOM 801 N N . ASP A 1 103 ? 29.965 12.700 -44.538 1.00 91.00 103 ASP A N 1
ATOM 802 C CA . ASP A 1 103 ? 30.050 11.967 -45.806 1.00 91.00 103 ASP A CA 1
ATOM 803 C C . ASP A 1 103 ? 28.918 12.321 -46.791 1.00 91.00 103 ASP A C 1
ATOM 805 O O . ASP A 1 103 ? 28.772 11.675 -47.829 1.00 91.00 103 ASP A O 1
ATOM 809 N N . TRP A 1 104 ? 28.143 13.377 -46.516 1.00 90.94 104 TRP A N 1
ATOM 810 C CA . TRP A 1 104 ? 26.944 13.763 -47.273 1.00 90.94 104 TRP A CA 1
ATOM 811 C C . TRP A 1 104 ? 27.165 13.827 -48.793 1.00 90.94 104 TRP A C 1
ATOM 813 O O . TRP A 1 104 ? 26.438 13.203 -49.565 1.00 90.94 104 TRP A O 1
ATOM 823 N N . LYS A 1 105 ? 28.226 14.519 -49.237 1.00 87.19 105 LYS A N 1
ATOM 824 C CA . LYS A 1 105 ? 28.565 14.663 -50.667 1.00 87.19 105 LYS A CA 1
ATOM 825 C C . LYS A 1 105 ? 28.959 13.336 -51.319 1.00 87.19 105 LYS A C 1
ATOM 827 O O . LYS A 1 105 ? 28.652 13.119 -52.487 1.00 87.19 105 LYS A O 1
ATOM 832 N N . ARG A 1 106 ? 29.618 12.447 -50.572 1.00 86.88 106 ARG A N 1
ATOM 833 C CA . ARG A 1 106 ? 30.001 11.113 -51.049 1.00 86.88 106 ARG A CA 1
ATOM 834 C C . ARG A 1 106 ? 28.768 10.223 -51.199 1.00 86.88 106 ARG A C 1
ATOM 836 O O . ARG A 1 106 ? 28.599 9.600 -52.239 1.00 86.88 106 ARG A O 1
ATOM 843 N N . ILE A 1 107 ? 27.871 10.236 -50.213 1.00 85.56 107 ILE A N 1
ATOM 844 C CA . ILE A 1 107 ? 26.600 9.498 -50.265 1.00 85.56 107 ILE A CA 1
ATOM 845 C C . ILE A 1 107 ? 25.744 9.995 -51.441 1.00 85.56 107 ILE A C 1
ATOM 847 O O . ILE A 1 107 ? 25.190 9.184 -52.180 1.00 85.56 107 ILE A O 1
ATOM 851 N N . ALA A 1 108 ? 25.692 11.309 -51.680 1.00 84.94 108 ALA A N 1
ATOM 852 C CA . ALA A 1 108 ? 25.005 11.883 -52.839 1.00 84.94 108 ALA A CA 1
ATOM 853 C C . ALA A 1 108 ? 25.580 11.392 -54.183 1.00 84.94 108 ALA A C 1
ATOM 855 O O . ALA A 1 108 ? 24.821 11.081 -55.101 1.00 84.94 108 ALA A O 1
ATOM 856 N N . GLN A 1 109 ? 26.906 11.262 -54.294 1.00 83.12 109 GLN A N 1
ATOM 857 C CA . GLN A 1 109 ? 27.569 10.704 -55.480 1.00 83.12 109 GLN A CA 1
ATOM 858 C C . GLN A 1 109 ? 27.300 9.201 -55.647 1.00 83.12 109 GLN A C 1
ATOM 860 O O . GLN A 1 109 ? 27.032 8.738 -56.756 1.00 83.12 109 GLN A O 1
ATOM 865 N N . ASP A 1 110 ? 27.312 8.435 -54.557 1.00 82.06 110 ASP A N 1
ATOM 866 C CA . ASP A 1 110 ? 27.035 6.996 -54.581 1.00 82.06 110 ASP A CA 1
ATOM 867 C C . ASP A 1 110 ? 25.580 6.700 -54.989 1.00 82.06 110 ASP A C 1
ATOM 869 O O . ASP A 1 110 ? 25.321 5.762 -55.750 1.00 82.06 110 ASP A O 1
ATOM 873 N N . LEU A 1 111 ? 24.632 7.540 -54.563 1.00 77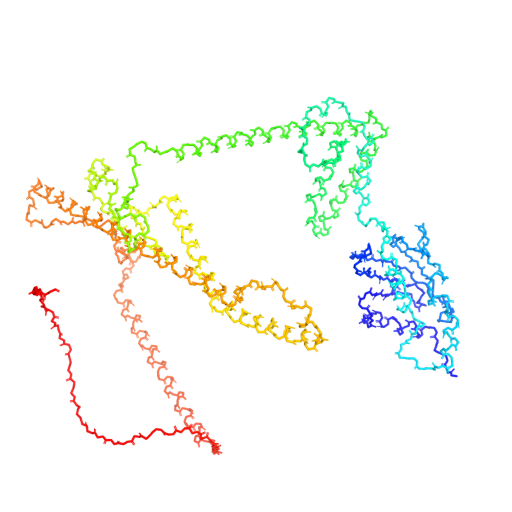.00 111 LEU A N 1
ATOM 874 C CA . LEU A 1 111 ? 23.233 7.479 -54.997 1.00 77.00 111 LEU A CA 1
ATOM 875 C C . LEU A 1 111 ? 23.049 7.817 -56.479 1.00 77.00 111 LEU A C 1
ATOM 877 O O . LEU A 1 111 ? 22.181 7.233 -57.130 1.00 77.00 111 LEU A O 1
ATOM 881 N N . ALA A 1 112 ? 23.882 8.699 -57.037 1.00 75.38 112 ALA A N 1
ATOM 882 C CA . ALA A 1 112 ? 23.870 8.972 -58.473 1.00 75.38 112 ALA A CA 1
ATOM 883 C C . ALA A 1 112 ? 24.264 7.730 -59.297 1.00 75.38 112 ALA A C 1
ATOM 885 O O . ALA A 1 112 ? 23.758 7.540 -60.403 1.00 75.38 112 ALA A O 1
ATOM 886 N N . ASN A 1 113 ? 25.105 6.854 -58.734 1.00 74.62 113 ASN A N 1
ATOM 887 C CA . ASN A 1 113 ? 25.541 5.603 -59.362 1.00 74.62 113 ASN A CA 1
ATOM 888 C C . ASN A 1 113 ? 24.582 4.421 -59.101 1.00 74.62 113 ASN A C 1
ATOM 890 O O . ASN A 1 113 ? 24.540 3.478 -59.893 1.00 74.62 113 ASN A O 1
ATOM 894 N N . LYS A 1 114 ? 23.800 4.447 -58.009 1.00 70.12 114 LYS A N 1
ATOM 895 C CA . LYS A 1 114 ? 22.810 3.413 -57.641 1.00 70.12 114 LYS A CA 1
ATOM 896 C C . LYS A 1 114 ? 21.446 4.045 -57.308 1.00 70.12 114 LYS A C 1
ATOM 898 O O . LYS A 1 114 ? 21.172 4.342 -56.147 1.00 70.12 114 LYS A O 1
ATOM 903 N N . PRO A 1 115 ? 20.540 4.173 -58.291 1.00 62.53 115 PRO A N 1
ATOM 904 C CA . PRO A 1 115 ? 19.378 5.064 -58.204 1.00 62.53 115 PRO A CA 1
ATOM 905 C C . PRO A 1 115 ? 18.187 4.547 -57.376 1.00 62.53 115 PRO A C 1
ATOM 907 O O . PRO A 1 115 ? 17.155 5.210 -57.330 1.00 62.53 115 PRO A O 1
ATOM 910 N N . LYS A 1 116 ? 18.272 3.365 -56.747 1.00 59.78 116 LYS A N 1
ATOM 911 C CA . LYS A 1 116 ? 17.171 2.799 -55.940 1.00 59.78 116 LYS A CA 1
ATOM 912 C C . LYS A 1 116 ? 17.667 2.124 -54.656 1.00 59.78 116 LYS A C 1
ATOM 914 O O . LYS A 1 116 ? 17.692 0.892 -54.584 1.00 59.78 116 LYS A O 1
ATOM 919 N N . PRO A 1 117 ? 18.078 2.890 -53.635 1.00 66.44 117 PRO A N 1
ATOM 920 C CA . PRO A 1 117 ? 18.225 2.348 -52.289 1.00 66.44 117 PRO A CA 1
ATOM 921 C C . PRO A 1 117 ? 16.845 2.008 -51.691 1.00 66.44 117 PRO A C 1
ATOM 923 O O . PRO A 1 117 ? 15.836 2.609 -52.049 1.00 66.44 117 PRO A O 1
ATOM 926 N N . LYS A 1 118 ? 16.791 1.045 -50.760 1.00 70.56 118 LYS A N 1
ATOM 927 C CA . LYS A 1 118 ? 15.550 0.690 -50.035 1.00 70.56 118 LYS A CA 1
ATOM 928 C C . LYS A 1 118 ? 15.045 1.815 -49.114 1.00 70.56 118 LYS A C 1
ATOM 930 O O . LYS A 1 118 ? 13.856 1.871 -48.832 1.00 70.56 118 LYS A O 1
ATOM 935 N N . HIS A 1 119 ? 15.943 2.689 -48.657 1.00 73.88 119 HIS A N 1
ATOM 936 C CA . HIS A 1 119 ? 15.651 3.853 -47.819 1.00 73.88 119 HIS A CA 1
ATOM 937 C C . HIS A 1 119 ? 16.460 5.049 -48.330 1.00 73.88 119 HIS A C 1
ATOM 939 O O . HIS A 1 119 ? 17.605 4.847 -48.732 1.00 73.88 119 HIS A O 1
ATOM 945 N N . ASP A 1 120 ? 15.892 6.260 -48.318 1.00 79.81 120 ASP A N 1
ATOM 946 C CA . ASP A 1 120 ? 16.614 7.485 -48.692 1.00 79.81 120 ASP A CA 1
ATOM 947 C C . ASP A 1 120 ? 17.574 7.897 -47.559 1.00 79.81 120 ASP A C 1
ATOM 949 O O . ASP A 1 120 ? 17.111 8.305 -46.486 1.00 79.81 120 ASP A O 1
ATOM 953 N N . PRO A 1 121 ? 18.904 7.787 -47.747 1.00 82.25 121 PRO A N 1
ATOM 954 C CA . PRO A 1 121 ? 19.858 8.156 -46.711 1.00 82.25 121 PRO A CA 1
ATOM 955 C C . PRO A 1 121 ? 20.038 9.680 -46.594 1.00 82.25 121 PRO A C 1
ATOM 957 O O . PRO A 1 121 ? 20.593 10.137 -45.600 1.00 82.25 121 PRO A O 1
ATOM 960 N N . LEU A 1 122 ? 19.573 10.481 -47.561 1.00 86.50 122 LEU A N 1
ATOM 961 C CA . LEU A 1 122 ? 19.743 11.940 -47.580 1.00 86.50 122 LEU A CA 1
ATOM 962 C C . LEU A 1 122 ? 18.450 12.668 -47.191 1.00 86.50 122 LEU A C 1
ATOM 964 O O . LEU A 1 122 ? 17.975 13.516 -47.940 1.00 86.50 122 LEU A O 1
ATOM 968 N N . CYS A 1 123 ? 17.874 12.335 -46.037 1.00 90.00 123 CYS A N 1
ATOM 969 C CA . CYS A 1 123 ? 16.653 12.959 -45.507 1.00 90.00 123 CYS A CA 1
ATOM 970 C C . CYS A 1 123 ? 16.834 13.433 -44.055 1.00 90.00 123 CYS A C 1
ATOM 972 O O . CYS A 1 123 ? 17.772 13.011 -43.366 1.00 90.00 123 CYS A O 1
ATOM 974 N N . ILE A 1 124 ? 15.930 14.291 -43.574 1.00 92.69 124 ILE A N 1
ATOM 975 C CA . ILE A 1 124 ? 15.903 14.786 -42.188 1.00 92.69 124 ILE A CA 1
ATOM 976 C C . ILE A 1 124 ? 15.834 13.614 -41.199 1.00 92.69 124 ILE A C 1
ATOM 978 O O . ILE A 1 124 ? 16.572 13.598 -40.214 1.00 92.69 124 ILE A O 1
ATOM 982 N N . GLU A 1 125 ? 15.018 12.592 -41.479 1.00 91.88 125 GLU A N 1
ATOM 983 C CA . GLU A 1 125 ? 14.891 11.415 -40.609 1.00 91.88 125 GLU A CA 1
ATOM 984 C C . GLU A 1 125 ? 16.238 10.705 -40.415 1.00 91.88 125 GLU A C 1
ATOM 986 O O . GLU A 1 125 ? 16.645 10.438 -39.284 1.00 91.88 125 GLU A O 1
ATOM 991 N N . SER A 1 126 ? 16.966 10.456 -41.506 1.00 91.00 126 SER A N 1
ATOM 992 C CA . SER A 1 126 ? 18.270 9.784 -41.467 1.00 91.00 126 SER A CA 1
ATOM 993 C C . SER A 1 126 ? 19.299 10.570 -40.647 1.00 91.00 126 SER A C 1
ATOM 995 O O . SER A 1 126 ? 20.084 9.972 -39.907 1.00 91.00 126 SER A O 1
ATOM 997 N N . VAL A 1 127 ? 19.259 11.907 -40.702 1.00 92.81 127 VAL A N 1
ATOM 998 C CA . VAL A 1 127 ? 20.103 12.777 -39.867 1.00 92.81 127 VAL A CA 1
ATOM 999 C C . VAL A 1 127 ? 19.754 12.628 -38.383 1.00 92.81 127 VAL A C 1
ATOM 1001 O O . VAL A 1 127 ? 20.651 12.445 -37.557 1.00 92.81 127 VAL A O 1
ATOM 1004 N N . LEU A 1 128 ? 18.468 12.644 -38.028 1.00 93.56 128 LEU A N 1
ATOM 1005 C CA . LEU A 1 128 ? 18.016 12.500 -36.637 1.00 93.56 128 LEU A CA 1
ATOM 1006 C C . LEU A 1 128 ? 18.328 11.111 -36.068 1.00 93.56 128 LEU A C 1
ATOM 1008 O O . LEU A 1 128 ? 18.756 10.992 -34.917 1.00 93.56 128 LEU A O 1
ATOM 1012 N N . VAL A 1 129 ? 18.177 10.061 -36.875 1.00 92.75 129 VAL A N 1
ATOM 1013 C CA . VAL A 1 129 ? 18.545 8.690 -36.497 1.00 92.75 129 VAL A CA 1
ATOM 1014 C C . VAL A 1 129 ? 20.056 8.572 -36.280 1.00 92.75 129 VAL A C 1
ATOM 1016 O O . VAL A 1 129 ? 20.481 7.961 -35.296 1.00 92.75 129 VAL A O 1
ATOM 1019 N N . ALA A 1 130 ? 20.874 9.196 -37.132 1.00 92.44 130 ALA A N 1
ATOM 1020 C CA . ALA A 1 130 ? 22.326 9.223 -36.962 1.00 92.44 130 ALA A CA 1
ATOM 1021 C C . ALA A 1 130 ? 22.747 9.971 -35.684 1.00 92.44 130 ALA A C 1
ATOM 1023 O O . ALA A 1 130 ? 23.590 9.472 -34.939 1.00 92.44 130 ALA A O 1
ATOM 1024 N N . ILE A 1 131 ? 22.118 11.113 -35.379 1.00 93.94 131 ILE A N 1
ATOM 1025 C CA . ILE A 1 131 ? 22.326 11.842 -34.115 1.00 93.94 131 ILE A CA 1
ATOM 1026 C C . ILE A 1 131 ? 21.964 10.953 -32.920 1.00 93.94 131 ILE A C 1
ATOM 1028 O O . ILE A 1 131 ? 22.728 10.859 -31.961 1.00 93.94 131 ILE A O 1
ATOM 1032 N N . ARG A 1 132 ? 20.824 10.256 -32.972 1.00 93.31 132 ARG A N 1
ATOM 1033 C CA . ARG A 1 132 ? 20.401 9.352 -31.896 1.00 93.31 132 ARG A CA 1
ATOM 1034 C C . ARG A 1 132 ? 21.382 8.196 -31.693 1.00 93.31 132 ARG A C 1
ATOM 1036 O O . ARG A 1 132 ? 21.651 7.826 -30.554 1.00 93.31 132 ARG A O 1
ATOM 1043 N N . LYS A 1 133 ? 21.929 7.638 -32.774 1.00 92.88 133 LYS A N 1
ATOM 1044 C CA . LYS A 1 133 ? 22.974 6.610 -32.698 1.00 92.88 133 LYS A CA 1
ATOM 1045 C C . LYS A 1 133 ? 24.246 7.159 -32.041 1.00 92.88 133 LYS A C 1
ATOM 1047 O O . LYS A 1 133 ? 24.781 6.521 -31.142 1.00 92.88 133 LYS A O 1
ATOM 1052 N N . HIS A 1 134 ? 24.654 8.376 -32.400 1.00 92.94 134 HIS A N 1
ATOM 1053 C CA . HIS A 1 134 ? 25.779 9.075 -31.765 1.00 92.94 134 HIS A CA 1
ATOM 1054 C C . HIS A 1 134 ? 25.555 9.288 -30.256 1.00 92.94 134 HIS A C 1
ATOM 1056 O O . HIS A 1 134 ? 26.471 9.148 -29.448 1.00 92.94 134 HIS A O 1
ATOM 1062 N N . MET A 1 135 ? 24.314 9.551 -29.834 1.00 92.88 135 MET A N 1
ATOM 1063 C CA . MET A 1 135 ? 23.960 9.611 -28.409 1.00 92.88 135 MET A CA 1
ATOM 1064 C C . MET A 1 135 ? 24.072 8.251 -27.704 1.00 92.88 135 MET A C 1
ATOM 1066 O O . MET A 1 135 ? 24.421 8.212 -26.526 1.00 92.88 135 MET A O 1
ATOM 1070 N N . ASP A 1 136 ? 23.775 7.144 -28.389 1.00 92.25 136 ASP A N 1
ATOM 1071 C CA . ASP A 1 136 ? 23.883 5.792 -27.821 1.00 92.25 136 ASP A CA 1
ATOM 1072 C C . ASP A 1 136 ? 25.353 5.381 -27.624 1.00 92.25 136 ASP A C 1
ATOM 1074 O O . ASP A 1 136 ? 25.714 4.832 -26.581 1.00 92.25 136 ASP A O 1
ATOM 1078 N N . GLU A 1 137 ? 26.227 5.754 -28.563 1.00 93.38 137 GLU A N 1
ATOM 1079 C CA . GLU A 1 137 ? 27.685 5.583 -28.449 1.00 93.38 137 GLU A CA 1
ATOM 1080 C C . GLU A 1 137 ? 28.249 6.341 -27.232 1.00 93.38 137 GLU A C 1
ATOM 1082 O O . GLU A 1 137 ? 29.116 5.841 -26.510 1.00 93.38 137 GLU A O 1
ATOM 1087 N N . HIS A 1 138 ? 27.687 7.516 -26.930 1.00 92.06 138 HIS A N 1
ATOM 1088 C CA . HIS A 1 138 ? 28.101 8.379 -25.822 1.00 92.06 138 HIS A CA 1
ATOM 1089 C C . HIS A 1 138 ? 27.173 8.333 -24.596 1.00 92.06 138 HIS A C 1
ATOM 1091 O O . HIS A 1 138 ? 27.204 9.228 -23.744 1.00 92.06 138 HIS A O 1
ATOM 1097 N N . LYS A 1 139 ? 26.390 7.261 -24.427 1.00 89.56 139 LYS A N 1
ATOM 1098 C CA . LYS A 1 139 ? 25.293 7.232 -23.445 1.00 89.56 139 LYS A CA 1
ATOM 1099 C C . LYS A 1 139 ? 25.678 7.333 -21.970 1.00 89.56 139 LYS A C 1
ATOM 1101 O O . LYS A 1 139 ? 24.826 7.602 -21.122 1.00 89.56 139 LYS A O 1
ATOM 1106 N N . LYS A 1 140 ? 26.956 7.118 -21.649 1.00 88.75 140 LYS A N 1
ATOM 1107 C CA . LYS A 1 140 ? 27.506 7.206 -20.286 1.00 88.75 140 LYS A CA 1
ATOM 1108 C C . LYS A 1 140 ? 27.888 8.634 -19.878 1.00 88.75 140 LYS A C 1
ATOM 1110 O O . LYS A 1 140 ? 28.214 8.853 -18.713 1.00 88.75 140 LYS A O 1
ATOM 1115 N N . LEU A 1 141 ? 27.851 9.612 -20.789 1.00 88.69 141 LEU A N 1
ATOM 1116 C CA . LEU A 1 141 ? 28.231 10.991 -20.470 1.00 88.69 141 LEU A CA 1
ATOM 1117 C C . LEU A 1 141 ? 27.243 11.638 -19.493 1.00 88.69 141 LEU A C 1
ATOM 1119 O O . LEU A 1 141 ? 26.030 11.476 -19.653 1.00 88.69 141 LEU A O 1
ATOM 1123 N N . PRO A 1 142 ? 27.719 12.375 -18.474 1.00 87.44 142 PRO A N 1
ATOM 1124 C CA . PRO A 1 142 ? 26.841 13.053 -17.534 1.00 87.44 142 PRO A CA 1
ATOM 1125 C C . PRO A 1 142 ? 26.063 14.150 -18.262 1.00 87.44 142 PRO A C 1
ATOM 1127 O O . PRO A 1 142 ? 26.642 15.103 -18.787 1.00 87.44 142 PRO A O 1
ATOM 1130 N N . GLN A 1 143 ? 24.741 14.005 -18.289 1.00 88.12 143 GLN A N 1
ATOM 1131 C CA . GLN A 1 143 ? 23.856 14.961 -18.943 1.00 88.12 143 GLN A CA 1
ATOM 1132 C C . GLN A 1 143 ? 23.453 16.094 -17.994 1.00 88.12 143 GLN A C 1
ATOM 1134 O O . GLN A 1 143 ? 23.259 15.855 -16.794 1.00 88.12 143 GLN A O 1
ATOM 1139 N N . PRO A 1 144 ? 23.265 17.325 -18.508 1.00 80.56 144 PRO A N 1
ATOM 1140 C CA . PRO A 1 144 ? 22.766 18.421 -17.697 1.00 80.56 144 PRO A CA 1
ATOM 1141 C C . PRO A 1 144 ? 21.395 18.046 -17.102 1.00 80.56 144 PRO A C 1
ATOM 1143 O O . PRO A 1 144 ? 20.598 17.362 -17.741 1.00 80.56 144 PRO A O 1
ATOM 1146 N N . PRO A 1 145 ? 21.108 18.434 -15.854 1.00 66.88 145 PRO A N 1
ATOM 1147 C CA . PRO A 1 145 ? 19.866 18.082 -15.167 1.00 66.88 145 PRO A CA 1
ATOM 1148 C C . PRO A 1 145 ? 18.655 18.751 -15.837 1.00 66.88 145 PRO A C 1
ATOM 1150 O O . PRO A 1 145 ? 18.595 19.977 -15.929 1.00 66.88 145 PRO A O 1
ATOM 1153 N N . GLU A 1 146 ? 17.660 17.967 -16.239 1.00 63.16 146 GLU A N 1
ATOM 1154 C CA . GLU A 1 146 ? 16.401 18.490 -16.782 1.00 63.16 146 GLU A CA 1
ATOM 1155 C C . GLU A 1 146 ? 15.447 18.908 -15.656 1.00 63.16 146 GLU A C 1
ATOM 1157 O O . GLU A 1 146 ? 15.419 18.302 -14.586 1.00 63.16 146 GLU A O 1
ATOM 1162 N N . GLY A 1 147 ? 14.705 20.004 -15.848 1.00 58.09 147 GLY A N 1
ATOM 1163 C CA . GLY A 1 147 ? 13.627 20.432 -14.941 1.00 58.09 147 GLY A CA 1
ATOM 1164 C C . GLY A 1 147 ? 14.028 20.890 -13.526 1.00 58.09 147 GLY A C 1
ATOM 1165 O O . GLY A 1 147 ? 13.168 21.325 -12.763 1.00 58.09 147 GLY A O 1
ATOM 1166 N N . LEU A 1 148 ? 15.314 20.854 -13.156 1.00 63.41 148 LEU A N 1
ATOM 1167 C CA . LEU A 1 148 ? 15.799 21.190 -11.805 1.00 63.41 148 LEU A CA 1
ATOM 1168 C C . LEU A 1 148 ? 16.411 22.591 -11.676 1.00 63.41 148 LEU A C 1
ATOM 1170 O O . LEU A 1 148 ? 16.968 22.904 -10.626 1.00 63.41 148 LEU A O 1
ATOM 1174 N N . ALA A 1 149 ? 16.324 23.443 -12.702 1.00 74.38 149 ALA A N 1
ATOM 1175 C CA . ALA A 1 149 ? 16.922 24.781 -12.667 1.00 74.38 149 ALA A CA 1
ATOM 1176 C C . ALA A 1 149 ? 16.427 25.588 -11.455 1.00 74.38 149 ALA A C 1
ATOM 1178 O O . ALA A 1 149 ? 17.231 26.028 -10.640 1.00 74.38 149 ALA A O 1
ATOM 1179 N N . LEU A 1 150 ? 15.105 25.667 -11.260 1.00 84.75 150 LEU A N 1
ATOM 1180 C CA . LEU A 1 150 ? 14.512 26.372 -10.123 1.00 84.75 150 LEU A CA 1
ATOM 1181 C C . LEU A 1 150 ? 14.907 25.752 -8.775 1.00 84.75 150 LEU A C 1
ATOM 1183 O O . LEU A 1 150 ? 15.259 26.470 -7.843 1.00 84.75 150 LEU A O 1
ATOM 1187 N N . TYR A 1 151 ? 14.888 24.421 -8.678 1.00 84.81 151 TYR A N 1
ATOM 1188 C CA . TYR A 1 151 ? 15.286 23.696 -7.470 1.00 84.81 151 TYR A CA 1
ATOM 1189 C C . TYR A 1 151 ? 16.738 23.999 -7.077 1.00 84.81 151 TYR A C 1
ATOM 1191 O O . TYR A 1 151 ? 17.017 24.318 -5.921 1.00 84.81 151 TYR A O 1
ATOM 1199 N N . LYS A 1 152 ? 17.659 23.957 -8.046 1.00 83.94 152 LYS A N 1
ATOM 1200 C CA . LYS A 1 152 ? 19.082 24.238 -7.831 1.00 83.94 152 LYS A CA 1
ATOM 1201 C C . LYS A 1 152 ? 19.331 25.701 -7.493 1.00 83.94 152 LYS A C 1
ATOM 1203 O O . LYS A 1 152 ? 20.081 25.972 -6.561 1.00 83.94 152 LYS A O 1
ATOM 1208 N N . SER A 1 153 ? 18.679 26.629 -8.192 1.00 85.12 153 SER A N 1
ATOM 1209 C CA . SER A 1 153 ? 18.784 28.059 -7.894 1.00 85.12 153 SER A CA 1
ATOM 1210 C C . SER A 1 153 ? 18.291 28.372 -6.481 1.00 85.12 153 SER A C 1
ATOM 1212 O O . SER A 1 153 ? 18.976 29.074 -5.747 1.00 85.12 153 SER A O 1
ATOM 1214 N N . LEU A 1 154 ? 17.161 27.794 -6.058 1.00 89.88 154 LEU A N 1
ATOM 1215 C CA . LEU A 1 154 ? 16.638 27.968 -4.700 1.00 89.88 154 LEU A CA 1
ATOM 1216 C C . LEU A 1 154 ? 17.594 27.416 -3.638 1.00 89.88 154 LEU A C 1
ATOM 1218 O O . LEU A 1 154 ? 17.875 28.107 -2.662 1.00 89.88 154 LEU A O 1
ATOM 1222 N N . LEU A 1 155 ? 18.124 26.204 -3.833 1.00 88.00 155 LEU A N 1
ATOM 1223 C CA . LEU A 1 155 ? 19.101 25.632 -2.904 1.00 88.00 155 LEU A CA 1
ATOM 1224 C C . LEU A 1 155 ? 20.379 26.471 -2.838 1.00 88.00 155 LEU A C 1
ATOM 1226 O O . LEU A 1 155 ? 20.849 26.774 -1.745 1.00 88.00 155 LEU A O 1
ATOM 1230 N N . SER A 1 156 ? 20.902 26.900 -3.986 1.00 87.06 156 SER A N 1
ATOM 1231 C CA . SER A 1 156 ? 22.102 27.732 -4.046 1.00 87.06 156 SER A CA 1
ATOM 1232 C C . SER A 1 156 ? 21.910 29.068 -3.329 1.00 87.06 156 SER A C 1
ATOM 1234 O O . SER A 1 156 ? 22.798 29.479 -2.590 1.00 87.06 156 SER A O 1
ATOM 1236 N N . GLN A 1 157 ? 20.766 29.735 -3.508 1.00 88.75 157 GLN A N 1
ATOM 1237 C CA . GLN A 1 157 ? 20.486 30.999 -2.818 1.00 88.75 157 GLN A CA 1
ATOM 1238 C C . GLN A 1 157 ? 20.239 30.789 -1.321 1.00 88.75 157 GLN A C 1
ATOM 1240 O O . GLN A 1 157 ? 20.688 31.586 -0.506 1.00 88.75 157 GLN A O 1
ATOM 1245 N N . SER A 1 158 ? 19.614 29.675 -0.930 1.00 87.88 158 SER A N 1
ATOM 1246 C CA . SER A 1 158 ? 19.363 29.363 0.484 1.00 87.88 158 SER A CA 1
ATOM 1247 C C . SER A 1 158 ? 20.627 29.174 1.326 1.00 87.88 158 SER A C 1
ATOM 1249 O O . SER A 1 158 ? 20.568 29.318 2.544 1.00 87.88 158 SER A O 1
ATOM 1251 N N . LEU A 1 159 ? 21.757 28.846 0.692 1.00 85.25 159 LEU A N 1
ATOM 1252 C CA . LEU A 1 159 ? 23.059 28.745 1.354 1.00 85.25 159 LEU A CA 1
ATOM 1253 C C . LEU A 1 159 ? 23.736 30.110 1.527 1.00 85.25 159 LEU A C 1
ATOM 1255 O O . LEU A 1 159 ? 24.608 30.247 2.377 1.00 85.25 159 LEU A O 1
ATOM 1259 N N . ARG A 1 160 ? 23.354 31.109 0.722 1.00 85.50 160 ARG A N 1
ATOM 1260 C CA . ARG A 1 160 ? 23.926 32.463 0.768 1.00 85.50 160 ARG A CA 1
ATOM 1261 C C . ARG A 1 160 ? 23.256 33.351 1.812 1.00 85.50 160 ARG A C 1
ATOM 1263 O O . ARG A 1 160 ? 23.890 34.275 2.307 1.00 85.50 160 ARG A O 1
ATOM 1270 N N . VAL A 1 161 ? 21.997 33.070 2.150 1.00 85.19 161 VAL A N 1
ATOM 1271 C CA . VAL A 1 161 ? 21.279 33.781 3.214 1.00 85.19 161 VAL A CA 1
ATOM 1272 C C . VAL A 1 161 ? 21.931 33.457 4.558 1.00 85.19 161 VAL A C 1
ATOM 1274 O O . VAL A 1 161 ? 21.945 32.304 4.990 1.00 85.19 161 VAL A O 1
ATOM 1277 N N . GLN A 1 162 ? 22.464 34.477 5.226 1.00 79.44 162 GLN A N 1
ATOM 1278 C CA . GLN A 1 162 ? 23.070 34.335 6.548 1.00 79.44 162 GLN A CA 1
ATOM 1279 C C . GLN A 1 162 ? 21.966 34.116 7.583 1.00 79.44 162 GLN A C 1
ATOM 1281 O O . GLN A 1 162 ? 21.066 34.928 7.703 1.00 79.44 162 GLN A O 1
ATOM 1286 N N . ILE A 1 163 ? 21.987 33.013 8.323 1.00 75.44 163 ILE A N 1
ATOM 1287 C CA . ILE A 1 163 ? 20.941 32.722 9.312 1.00 75.44 163 ILE A CA 1
ATOM 1288 C C . ILE A 1 163 ? 21.499 33.027 10.709 1.00 75.44 163 ILE A C 1
ATOM 1290 O O . ILE A 1 163 ? 22.579 32.527 11.030 1.00 75.44 163 ILE A O 1
ATOM 1294 N N . PRO A 1 164 ? 20.801 33.805 11.564 1.00 73.81 164 PRO A N 1
ATOM 1295 C CA . PRO A 1 164 ? 21.282 34.095 12.911 1.00 73.81 164 PRO A CA 1
ATOM 1296 C C . PRO A 1 164 ? 21.455 32.798 13.720 1.00 73.81 164 PRO A C 1
ATOM 1298 O O . PRO A 1 164 ? 20.524 31.983 13.749 1.00 73.81 164 PRO A O 1
ATOM 1301 N N . PRO A 1 165 ? 22.579 32.603 14.434 1.00 64.38 165 PRO A N 1
ATOM 1302 C CA . PRO A 1 165 ? 22.880 31.348 15.130 1.00 64.38 165 PRO A CA 1
ATOM 1303 C C . PRO A 1 165 ? 21.813 30.965 16.169 1.00 64.38 165 PRO A C 1
ATOM 1305 O O . PRO A 1 165 ? 21.497 29.787 16.326 1.00 64.38 165 PRO A O 1
ATOM 1308 N N . ASN A 1 166 ? 21.150 31.951 16.783 1.00 60.69 166 ASN A N 1
ATOM 1309 C CA . ASN A 1 166 ? 20.070 31.733 17.754 1.00 60.69 166 ASN A CA 1
ATOM 1310 C C . ASN A 1 166 ? 18.834 31.031 17.158 1.00 60.69 166 ASN A C 1
ATOM 1312 O O . ASN A 1 166 ? 18.063 30.420 17.890 1.00 60.69 166 ASN A O 1
ATOM 1316 N N . THR A 1 167 ? 18.637 31.086 15.835 1.00 58.09 167 THR A N 1
ATOM 1317 C CA . THR A 1 167 ? 17.531 30.381 15.153 1.00 58.09 167 THR A CA 1
ATOM 1318 C C . THR A 1 167 ? 17.864 28.932 14.791 1.00 58.09 167 THR A C 1
ATOM 1320 O O . THR A 1 167 ? 16.960 28.164 14.475 1.00 58.09 167 THR A O 1
ATOM 1323 N N . LEU A 1 168 ? 19.141 28.536 14.860 1.00 53.97 168 LEU A N 1
ATOM 1324 C CA . LEU A 1 168 ? 19.596 27.165 14.604 1.00 53.97 168 LEU A CA 1
ATOM 1325 C C . LEU A 1 168 ? 19.481 26.273 15.848 1.00 53.97 168 LEU A C 1
ATOM 1327 O O . LEU A 1 168 ? 19.365 25.059 15.718 1.00 53.97 168 LEU A O 1
ATOM 1331 N N . GLN A 1 169 ? 19.465 26.868 17.042 1.00 53.75 169 GLN A N 1
ATOM 1332 C CA . GLN A 1 169 ? 19.422 26.151 18.320 1.00 53.75 169 GLN A CA 1
ATOM 1333 C C . GLN A 1 169 ? 18.014 25.645 18.692 1.00 53.75 169 GLN A C 1
ATOM 1335 O O . GLN A 1 169 ? 17.890 24.702 19.468 1.00 53.75 169 GLN A O 1
ATOM 1340 N N . SER A 1 170 ? 16.958 26.222 18.102 1.00 52.34 170 SER A N 1
ATOM 1341 C CA . SER A 1 170 ? 15.560 25.765 18.225 1.00 52.34 170 SER A CA 1
ATOM 1342 C C . SER A 1 170 ? 15.155 24.738 17.159 1.00 52.34 170 SER A C 1
ATOM 1344 O O . SER A 1 170 ? 14.025 24.245 17.147 1.00 52.34 170 SER A O 1
ATOM 1346 N N . LEU A 1 171 ? 16.064 24.393 16.241 1.00 52.81 171 LEU A N 1
ATOM 1347 C CA . LEU A 1 171 ? 15.831 23.342 15.264 1.00 52.81 171 LEU A CA 1
ATOM 1348 C C . LEU A 1 171 ? 16.303 21.999 15.830 1.00 52.81 171 LEU A C 1
ATOM 1350 O O . LEU A 1 171 ? 17.410 21.877 16.348 1.00 52.81 171 LEU A O 1
ATOM 1354 N N . PRO A 1 172 ? 15.465 20.963 15.745 1.00 53.97 172 PRO A N 1
ATOM 1355 C CA . PRO A 1 172 ? 15.769 19.679 16.343 1.00 53.97 172 PRO A CA 1
ATOM 1356 C C . PRO A 1 172 ? 16.919 18.980 15.611 1.00 53.97 172 PRO A C 1
ATOM 1358 O O . PRO A 1 172 ? 17.020 19.122 14.388 1.00 53.97 172 PRO A O 1
ATOM 1361 N N . PRO A 1 173 ? 17.720 18.157 16.314 1.00 49.56 173 PRO A N 1
ATOM 1362 C CA . PRO A 1 173 ? 18.733 17.332 15.673 1.00 49.56 173 PRO A CA 1
ATOM 1363 C C . PRO A 1 173 ? 18.075 16.465 14.595 1.00 49.56 173 PRO A C 1
ATOM 1365 O O . PRO A 1 173 ? 17.022 15.851 14.810 1.00 49.56 173 PRO A O 1
ATOM 1368 N N . LEU A 1 174 ? 18.669 16.482 13.402 1.00 48.69 174 LEU A N 1
ATOM 1369 C CA . LEU A 1 174 ? 18.188 15.712 12.265 1.00 48.69 174 LEU A CA 1
ATOM 1370 C C . LEU A 1 174 ? 18.265 14.205 12.569 1.00 48.69 174 LEU A C 1
ATOM 1372 O O . LEU A 1 174 ? 19.141 13.773 13.320 1.00 48.69 174 LEU A O 1
ATOM 1376 N N . PRO A 1 175 ? 17.361 13.385 11.998 1.00 39.56 175 PRO A N 1
ATOM 1377 C CA . PRO A 1 175 ? 17.445 11.934 12.109 1.00 39.56 175 PRO A CA 1
ATOM 1378 C C . PRO A 1 175 ? 18.812 11.436 11.622 1.00 39.56 175 PRO A C 1
ATOM 1380 O O . PRO A 1 175 ? 19.236 11.777 10.522 1.00 39.56 175 PRO A O 1
ATOM 1383 N N . ILE A 1 176 ? 19.459 10.591 12.424 1.00 43.41 176 ILE A N 1
ATOM 1384 C CA . ILE A 1 176 ? 20.857 10.123 12.315 1.00 43.41 176 ILE A CA 1
ATOM 1385 C C . ILE A 1 176 ? 21.177 9.339 11.011 1.00 43.41 176 ILE A C 1
ATOM 1387 O O . ILE A 1 176 ? 22.308 8.922 10.793 1.00 43.41 176 ILE A O 1
ATOM 1391 N N . HIS A 1 177 ? 20.234 9.179 10.076 1.00 36.66 177 HIS A N 1
ATOM 1392 C CA . HIS A 1 177 ? 20.407 8.347 8.874 1.00 36.66 177 HIS A CA 1
ATOM 1393 C C . HIS A 1 177 ? 20.438 9.096 7.536 1.00 36.66 177 HIS A C 1
ATOM 1395 O O . HIS A 1 177 ? 20.123 8.520 6.496 1.00 36.66 177 HIS A O 1
ATOM 1401 N N . THR A 1 178 ? 20.878 10.351 7.518 1.00 38.50 178 THR A N 1
ATOM 1402 C CA . THR A 1 178 ? 21.392 10.961 6.281 1.00 38.50 178 THR A CA 1
ATOM 1403 C C . THR A 1 178 ? 22.851 11.352 6.495 1.00 38.50 178 THR A C 1
ATOM 1405 O O . THR A 1 178 ? 23.105 12.342 7.183 1.00 38.50 178 THR A O 1
ATOM 1408 N N . PRO A 1 179 ? 23.818 10.576 5.972 1.00 39.97 179 PRO A N 1
ATOM 1409 C CA . PRO A 1 179 ? 25.216 10.965 6.027 1.00 39.97 179 PRO A CA 1
ATOM 1410 C C . PRO A 1 179 ? 25.415 12.163 5.090 1.00 39.97 179 PRO A C 1
ATOM 1412 O O . PRO A 1 179 ? 24.845 12.196 4.002 1.00 39.97 179 PRO A O 1
ATOM 1415 N N . LEU A 1 180 ? 26.227 13.120 5.541 1.00 45.00 180 LEU A N 1
ATOM 1416 C CA . LEU A 1 180 ? 26.464 14.455 4.978 1.00 45.00 180 LEU A CA 1
ATOM 1417 C C . LEU A 1 180 ? 25.281 15.419 5.133 1.00 45.00 180 LEU A C 1
ATOM 1419 O O . LEU A 1 180 ? 24.290 15.327 4.416 1.00 45.00 180 LEU A O 1
ATOM 1423 N N . THR A 1 181 ? 25.439 16.432 5.991 1.00 44.84 181 THR A N 1
ATOM 1424 C CA . THR A 1 181 ? 25.710 17.827 5.566 1.00 44.84 181 THR A CA 1
ATOM 1425 C C . THR A 1 181 ? 25.423 18.837 6.689 1.00 44.84 181 THR A C 1
ATOM 1427 O O . THR A 1 181 ? 24.448 18.733 7.428 1.00 44.84 181 THR A O 1
ATOM 1430 N N . ASN A 1 182 ? 26.257 19.876 6.757 1.00 52.59 182 ASN A N 1
ATOM 1431 C CA . ASN A 1 182 ? 25.971 21.148 7.423 1.00 52.59 182 ASN A CA 1
ATOM 1432 C C . ASN A 1 182 ? 24.837 21.875 6.672 1.00 52.59 182 ASN A C 1
ATOM 1434 O O . ASN A 1 182 ? 25.079 22.813 5.916 1.00 52.59 182 ASN A O 1
ATOM 1438 N N . GLU A 1 183 ? 23.608 21.374 6.769 1.00 60.75 183 GLU A N 1
ATOM 1439 C CA . GLU A 1 183 ? 22.481 21.863 5.976 1.00 60.75 183 GLU A CA 1
ATOM 1440 C C . GLU A 1 183 ? 21.716 22.996 6.662 1.00 60.75 183 GLU A C 1
ATOM 1442 O O . GLU A 1 183 ? 21.282 22.881 7.807 1.00 60.75 183 GLU A O 1
ATOM 1447 N N . THR A 1 184 ? 21.497 24.091 5.929 1.00 73.19 184 THR A N 1
ATOM 1448 C CA . THR A 1 184 ? 20.673 25.209 6.398 1.00 73.19 184 THR A CA 1
ATOM 1449 C C . THR A 1 184 ? 19.194 24.792 6.475 1.00 73.19 184 THR A C 1
ATOM 1451 O O . THR A 1 184 ? 18.704 24.043 5.620 1.00 73.19 184 THR A O 1
ATOM 1454 N N . PRO A 1 185 ? 18.411 25.289 7.453 1.00 78.44 185 PRO A N 1
ATOM 1455 C CA . PRO A 1 185 ? 16.990 24.946 7.574 1.00 78.44 185 PRO A CA 1
ATOM 1456 C C . PRO A 1 185 ? 16.164 25.318 6.339 1.00 78.44 185 PRO A C 1
ATOM 1458 O O . PRO A 1 185 ? 15.183 24.645 6.014 1.00 78.44 185 PRO A O 1
ATOM 1461 N N . LEU A 1 186 ? 16.581 26.355 5.610 1.00 84.06 186 LEU A N 1
ATOM 1462 C CA . LEU A 1 186 ? 15.968 26.750 4.344 1.00 84.06 186 LEU A CA 1
ATOM 1463 C C . LEU A 1 186 ? 16.128 25.669 3.269 1.00 84.06 186 LEU A C 1
ATOM 1465 O O . LEU A 1 186 ? 15.153 25.351 2.584 1.00 84.06 186 LEU A O 1
ATOM 1469 N N . ALA A 1 187 ? 17.302 25.039 3.166 1.00 84.69 187 ALA A N 1
ATOM 1470 C CA . ALA A 1 187 ? 17.529 23.949 2.222 1.00 84.69 187 ALA A CA 1
ATOM 1471 C C . ALA A 1 187 ? 16.581 22.769 2.497 1.00 84.69 187 ALA A C 1
ATOM 1473 O O . ALA A 1 187 ? 15.942 22.249 1.577 1.00 84.69 187 ALA A O 1
ATOM 1474 N N . LEU A 1 188 ? 16.397 22.394 3.767 1.00 83.19 188 LEU A N 1
ATOM 1475 C CA . LEU A 1 188 ? 15.466 21.332 4.168 1.00 83.19 188 LEU A CA 1
ATOM 1476 C C . LEU A 1 188 ? 14.012 21.659 3.812 1.00 83.19 188 LEU A C 1
ATOM 1478 O O . LEU A 1 188 ? 13.279 20.795 3.318 1.00 83.19 188 LEU A O 1
ATOM 1482 N N . LEU A 1 189 ? 13.582 22.901 4.035 1.00 86.50 189 LEU A N 1
ATOM 1483 C CA . LEU A 1 189 ? 12.237 23.356 3.684 1.00 86.50 189 LEU A CA 1
ATOM 1484 C C . LEU A 1 189 ? 11.998 23.317 2.174 1.00 86.50 189 LEU A C 1
ATOM 1486 O O . LEU A 1 189 ? 10.948 22.829 1.747 1.00 86.50 189 LEU A O 1
ATOM 1490 N N . ILE A 1 190 ? 12.980 23.742 1.374 1.00 89.00 190 ILE A N 1
ATOM 1491 C CA . ILE A 1 190 ? 12.927 23.671 -0.091 1.00 89.00 190 ILE A CA 1
ATOM 1492 C C . ILE A 1 190 ? 12.802 22.211 -0.532 1.00 89.00 190 ILE A C 1
ATOM 1494 O O . ILE A 1 190 ? 11.873 21.868 -1.265 1.00 89.00 190 ILE A O 1
ATOM 1498 N N . ARG A 1 191 ? 13.659 21.311 -0.033 1.00 87.19 191 ARG A N 1
ATOM 1499 C CA . ARG A 1 191 ? 13.584 19.882 -0.384 1.00 87.19 191 ARG A CA 1
ATOM 1500 C C . ARG A 1 191 ? 12.239 19.266 -0.023 1.00 87.19 191 ARG A C 1
ATOM 1502 O O . ARG A 1 191 ? 11.649 18.562 -0.841 1.00 87.19 191 ARG A O 1
ATOM 1509 N N . ASN A 1 192 ? 11.731 19.555 1.171 1.00 85.31 192 ASN A N 1
ATOM 1510 C CA . ASN A 1 192 ? 10.423 19.072 1.601 1.00 85.31 192 ASN A CA 1
ATOM 1511 C C . ASN A 1 192 ? 9.286 19.653 0.749 1.00 85.31 192 ASN A C 1
ATOM 1513 O O . ASN A 1 192 ? 8.342 18.929 0.443 1.00 85.31 192 ASN A O 1
ATOM 1517 N N . GLY A 1 193 ? 9.382 20.913 0.319 1.00 88.06 193 GLY A N 1
ATOM 1518 C CA . GLY A 1 193 ? 8.431 21.535 -0.604 1.00 88.06 193 GLY A CA 1
ATOM 1519 C C . GLY A 1 193 ? 8.361 20.812 -1.952 1.00 88.06 193 GLY A C 1
ATOM 1520 O O . GLY A 1 193 ? 7.279 20.409 -2.375 1.00 88.06 193 GLY A O 1
ATOM 1521 N N . PHE A 1 194 ? 9.509 20.554 -2.585 1.00 88.56 194 PHE A N 1
ATOM 1522 C CA . PHE A 1 194 ? 9.562 19.803 -3.847 1.00 88.56 194 PHE A CA 1
ATOM 1523 C C . PHE A 1 194 ? 9.102 18.347 -3.682 1.00 88.56 194 PHE A C 1
ATOM 1525 O O . PHE A 1 194 ? 8.383 17.837 -4.537 1.00 88.56 194 PHE A O 1
ATOM 1532 N N . ARG A 1 195 ? 9.428 17.689 -2.558 1.00 85.50 195 ARG A N 1
ATOM 1533 C CA . ARG A 1 195 ? 8.930 16.334 -2.249 1.00 85.50 195 ARG A CA 1
ATOM 1534 C C . ARG A 1 195 ? 7.405 16.289 -2.122 1.00 85.50 195 ARG A C 1
ATOM 1536 O O . ARG A 1 195 ? 6.799 15.372 -2.668 1.00 85.50 195 ARG A O 1
ATOM 1543 N N . ARG A 1 196 ? 6.780 17.271 -1.457 1.00 87.38 196 ARG A N 1
ATOM 1544 C CA . ARG A 1 196 ? 5.306 17.373 -1.362 1.00 87.38 196 ARG A CA 1
ATOM 1545 C C . ARG A 1 196 ? 4.654 17.552 -2.732 1.00 87.38 196 ARG A C 1
ATOM 1547 O O . ARG A 1 196 ? 3.589 17.000 -2.970 1.00 87.38 196 ARG A O 1
ATOM 1554 N N . ASN A 1 197 ? 5.308 18.288 -3.625 1.00 88.62 197 ASN A N 1
ATOM 1555 C CA . ASN A 1 197 ? 4.781 18.606 -4.949 1.00 88.62 197 ASN A CA 1
ATOM 1556 C C . ASN A 1 197 ? 5.119 17.554 -6.024 1.00 88.62 197 ASN A C 1
ATOM 1558 O O . ASN A 1 197 ? 4.736 17.732 -7.177 1.00 88.62 197 ASN A O 1
ATOM 1562 N N . ARG A 1 198 ? 5.806 16.455 -5.674 1.00 85.62 198 ARG A N 1
ATOM 1563 C CA . ARG A 1 198 ? 6.282 15.438 -6.631 1.00 85.62 198 ARG A CA 1
ATOM 1564 C C . ARG A 1 198 ? 5.158 14.782 -7.437 1.00 85.62 198 ARG A C 1
ATOM 1566 O O . ARG A 1 198 ? 5.372 14.431 -8.589 1.00 85.62 198 ARG A O 1
ATOM 1573 N N . SER A 1 199 ? 3.986 14.599 -6.835 1.00 88.12 199 SER A N 1
ATOM 1574 C CA . SER A 1 199 ? 2.834 13.951 -7.472 1.00 88.12 199 SER A CA 1
ATOM 1575 C C . SER A 1 199 ? 1.887 14.933 -8.171 1.00 88.12 199 SER A C 1
ATOM 1577 O O . SER A 1 199 ? 0.796 14.536 -8.575 1.00 88.12 199 SER A O 1
ATOM 1579 N N . LEU A 1 200 ? 2.244 16.220 -8.280 1.00 87.19 200 LEU A N 1
ATOM 1580 C CA . LEU A 1 200 ? 1.421 17.187 -9.005 1.00 87.19 200 LEU A CA 1
ATOM 1581 C C . LEU A 1 200 ? 1.527 16.925 -10.510 1.00 87.19 200 LEU A C 1
ATOM 1583 O O . LEU A 1 200 ? 2.571 17.153 -11.108 1.00 87.19 200 LEU A O 1
ATOM 1587 N N . THR A 1 201 ? 0.426 16.484 -11.115 1.00 88.12 201 THR A N 1
ATOM 1588 C CA . THR A 1 201 ? 0.323 16.206 -12.559 1.00 88.12 201 THR A CA 1
ATOM 1589 C C . THR A 1 201 ? -0.504 17.248 -13.315 1.00 88.12 201 THR A C 1
ATOM 1591 O O . THR A 1 201 ? -0.361 17.397 -14.523 1.00 88.12 201 THR A O 1
ATOM 1594 N N . SER A 1 202 ? -1.361 18.009 -12.621 1.00 90.94 202 SER A N 1
ATOM 1595 C CA . SER A 1 202 ? -2.217 19.019 -13.255 1.00 90.94 202 SER A CA 1
ATOM 1596 C C . SER A 1 202 ? -1.403 20.236 -13.722 1.00 90.94 202 SER A C 1
ATOM 1598 O O . SER A 1 202 ? -0.783 20.892 -12.875 1.00 90.94 202 SER A O 1
ATOM 1600 N N . PRO A 1 203 ? -1.483 20.640 -15.008 1.00 88.75 203 PRO A N 1
ATOM 1601 C CA . PRO A 1 203 ? -0.753 21.800 -15.526 1.00 88.75 203 PRO A CA 1
ATOM 1602 C C . PRO A 1 203 ? -1.030 23.092 -14.746 1.00 88.75 203 PRO A C 1
ATOM 1604 O O . PRO A 1 203 ? -0.123 23.877 -14.483 1.00 88.75 203 PRO A O 1
ATOM 1607 N N . ARG A 1 204 ? -2.275 23.296 -14.294 1.00 91.50 204 ARG A N 1
ATOM 1608 C CA . ARG A 1 204 ? -2.661 24.473 -13.494 1.00 91.50 204 ARG A CA 1
ATOM 1609 C C . ARG A 1 204 ? -1.940 24.509 -12.145 1.00 91.50 204 ARG A C 1
ATOM 1611 O O . ARG A 1 204 ? -1.434 25.558 -11.746 1.00 91.50 204 ARG A O 1
ATOM 1618 N N . LEU A 1 205 ? -1.877 23.366 -11.459 1.00 91.62 205 LEU A N 1
ATOM 1619 C CA . LEU A 1 205 ? -1.215 23.247 -10.159 1.00 91.62 205 LEU A CA 1
ATOM 1620 C C . LEU A 1 205 ? 0.303 23.372 -10.297 1.00 91.62 205 LEU A C 1
ATOM 1622 O O . LEU A 1 205 ? 0.923 24.067 -9.494 1.00 91.62 205 LEU A O 1
ATOM 1626 N N . ILE A 1 206 ? 0.883 22.782 -11.346 1.00 88.38 206 ILE A N 1
ATOM 1627 C CA . ILE A 1 206 ? 2.314 22.891 -11.655 1.00 88.38 206 ILE A CA 1
ATOM 1628 C C . ILE A 1 206 ? 2.687 24.350 -11.938 1.00 88.38 206 ILE A C 1
ATOM 1630 O O . ILE A 1 206 ? 3.588 24.883 -11.296 1.00 88.38 206 ILE A O 1
ATOM 1634 N N . CYS A 1 207 ? 1.960 25.042 -12.820 1.00 89.00 207 CYS A N 1
ATOM 1635 C CA . CYS A 1 207 ? 2.212 26.452 -13.127 1.00 89.00 207 CYS A CA 1
ATOM 1636 C C . CYS A 1 207 ? 2.071 27.353 -11.893 1.00 89.00 207 CYS A C 1
ATOM 1638 O O . CYS A 1 207 ? 2.880 28.260 -11.697 1.00 89.00 207 CYS A O 1
ATOM 1640 N N . SER A 1 208 ? 1.073 27.107 -11.038 1.00 92.88 208 SER A N 1
ATOM 1641 C CA . SER A 1 208 ? 0.924 27.834 -9.772 1.00 92.88 208 SER A CA 1
ATOM 1642 C C . SER A 1 208 ? 2.111 27.589 -8.833 1.00 92.88 208 SER A C 1
ATOM 1644 O O . SER A 1 208 ? 2.670 28.541 -8.287 1.00 92.88 208 SER A O 1
ATOM 1646 N N . ALA A 1 209 ? 2.534 26.332 -8.672 1.00 90.50 209 ALA A N 1
ATOM 1647 C CA . ALA A 1 209 ? 3.663 25.962 -7.822 1.00 90.50 209 ALA A CA 1
ATOM 1648 C C . ALA A 1 209 ? 4.994 26.535 -8.338 1.00 90.50 209 ALA A C 1
ATOM 1650 O O . ALA A 1 209 ? 5.782 27.060 -7.552 1.00 90.50 209 ALA A O 1
ATOM 1651 N N . LEU A 1 210 ? 5.227 26.511 -9.654 1.00 89.25 210 LEU A N 1
ATOM 1652 C CA . LEU A 1 210 ? 6.409 27.115 -10.273 1.00 89.25 210 LEU A CA 1
ATOM 1653 C C . LEU A 1 210 ? 6.420 28.635 -10.090 1.00 89.25 210 LEU A C 1
ATOM 1655 O O . LEU A 1 210 ? 7.435 29.180 -9.663 1.00 89.25 210 LEU A O 1
ATOM 1659 N N . LYS A 1 211 ? 5.290 29.322 -10.316 1.00 91.44 211 LYS A N 1
ATOM 1660 C CA . LYS A 1 211 ? 5.163 30.770 -10.057 1.00 91.44 211 LYS A CA 1
ATOM 1661 C C . LYS A 1 211 ? 5.515 31.123 -8.611 1.00 91.44 211 LYS A C 1
ATOM 1663 O O . LYS A 1 211 ? 6.214 32.104 -8.376 1.00 91.44 211 LYS A O 1
ATOM 1668 N N . GLN A 1 212 ? 5.062 30.323 -7.645 1.00 92.00 212 GLN A N 1
ATOM 1669 C CA . GLN A 1 212 ? 5.433 30.497 -6.237 1.00 92.00 212 GLN A CA 1
ATOM 1670 C C . GLN A 1 212 ? 6.932 30.267 -6.020 1.00 92.00 212 GLN A C 1
ATOM 1672 O O . GLN A 1 212 ? 7.583 31.083 -5.376 1.00 92.00 212 GLN A O 1
ATOM 1677 N N . GLY A 1 213 ? 7.500 29.210 -6.604 1.00 90.94 213 GLY A N 1
ATOM 1678 C CA . GLY A 1 213 ? 8.930 28.925 -6.516 1.00 90.94 213 GLY A CA 1
ATOM 1679 C C . GLY A 1 213 ? 9.810 30.053 -7.066 1.00 90.94 213 GLY A C 1
ATOM 1680 O O . GLY A 1 213 ? 10.784 30.423 -6.416 1.00 90.94 213 GLY A O 1
ATOM 1681 N N . TYR A 1 214 ? 9.448 30.667 -8.196 1.00 91.88 214 TYR A N 1
ATOM 1682 C CA . TYR A 1 214 ? 10.172 31.831 -8.727 1.00 91.88 214 TYR A CA 1
ATOM 1683 C C . TYR A 1 214 ? 10.039 33.073 -7.834 1.00 91.88 214 TYR A C 1
ATOM 1685 O O . TYR A 1 214 ? 11.022 33.784 -7.650 1.00 91.88 214 TYR A O 1
ATOM 1693 N N . ARG A 1 215 ? 8.877 33.304 -7.205 1.00 92.81 215 ARG A N 1
ATOM 1694 C CA . ARG A 1 215 ? 8.727 34.372 -6.195 1.00 92.81 215 ARG A CA 1
ATOM 1695 C C . ARG A 1 215 ? 9.641 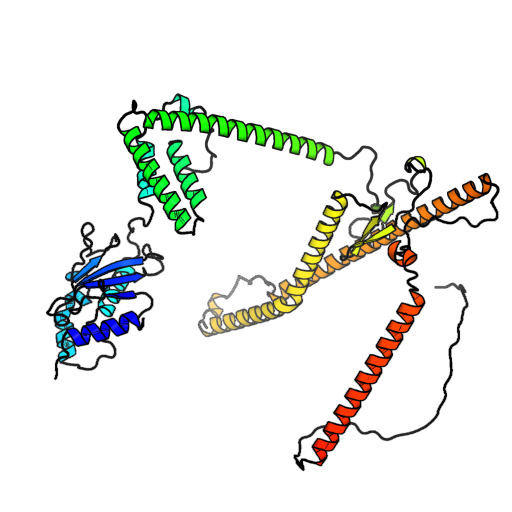34.146 -4.991 1.00 92.81 215 ARG A C 1
ATOM 1697 O O . ARG A 1 215 ? 10.288 35.085 -4.538 1.00 92.81 215 ARG A O 1
ATOM 1704 N N . PHE A 1 216 ? 9.726 32.907 -4.503 1.00 92.19 216 PHE A N 1
ATOM 1705 C CA . PHE A 1 216 ? 10.656 32.553 -3.428 1.00 92.19 216 PHE A CA 1
ATOM 1706 C C . PHE A 1 216 ? 12.112 32.740 -3.847 1.00 92.19 216 PHE A C 1
ATOM 1708 O O . PHE A 1 216 ? 12.915 33.183 -3.034 1.00 92.19 216 PHE A O 1
ATOM 1715 N N . LEU A 1 217 ? 12.454 32.458 -5.106 1.00 91.69 217 LEU A N 1
ATOM 1716 C CA . LEU A 1 217 ? 13.801 32.692 -5.614 1.00 91.69 217 LEU A CA 1
ATOM 1717 C C . LEU A 1 217 ? 14.157 34.180 -5.572 1.00 91.69 217 LEU A C 1
ATOM 1719 O O . LEU A 1 217 ? 15.229 34.522 -5.083 1.00 91.69 217 LEU A O 1
ATOM 1723 N N . THR A 1 218 ? 13.259 35.061 -6.020 1.00 92.38 218 THR A N 1
ATOM 1724 C CA . THR A 1 218 ? 13.460 36.516 -5.934 1.00 92.38 218 THR A CA 1
ATOM 1725 C C . THR A 1 218 ? 13.630 36.976 -4.488 1.00 92.38 218 THR A C 1
ATOM 1727 O O . THR A 1 218 ? 14.555 37.727 -4.197 1.00 92.38 218 THR A O 1
ATOM 1730 N N . LEU A 1 219 ? 12.782 36.484 -3.580 1.00 92.69 219 LEU A N 1
ATOM 1731 C CA . LEU A 1 219 ? 12.846 36.807 -2.154 1.00 92.69 219 LEU A CA 1
ATOM 1732 C C . LEU A 1 219 ? 14.191 36.383 -1.545 1.00 92.69 219 LEU A C 1
ATOM 1734 O O . LEU A 1 219 ? 14.859 37.200 -0.922 1.00 92.69 219 LEU A O 1
ATOM 1738 N N . LEU A 1 220 ? 14.615 35.135 -1.770 1.00 91.44 220 LEU A N 1
ATOM 1739 C CA . LEU A 1 220 ? 15.887 34.618 -1.255 1.00 91.44 220 LEU A CA 1
ATOM 1740 C C . LEU A 1 220 ? 17.099 35.320 -1.868 1.00 91.44 220 LEU A C 1
ATOM 1742 O O . LEU A 1 220 ? 18.095 35.492 -1.181 1.00 91.44 220 LEU A O 1
ATOM 1746 N N . THR A 1 221 ? 17.019 35.724 -3.136 1.00 91.38 221 THR A N 1
ATOM 1747 C CA . THR A 1 221 ? 18.108 36.456 -3.798 1.00 91.38 221 THR A CA 1
ATOM 1748 C C . THR A 1 221 ? 18.298 37.826 -3.145 1.00 91.38 221 THR A C 1
ATOM 1750 O O . THR A 1 221 ? 19.405 38.138 -2.727 1.00 91.38 221 THR A O 1
ATOM 1753 N N . ARG A 1 222 ? 17.213 38.585 -2.935 1.00 90.12 222 ARG A N 1
ATOM 1754 C CA . ARG A 1 222 ? 17.265 39.885 -2.239 1.00 90.12 222 ARG A CA 1
ATOM 1755 C C . ARG A 1 222 ? 17.712 39.758 -0.784 1.00 90.12 222 ARG A C 1
ATOM 1757 O O . ARG A 1 222 ? 18.539 40.530 -0.320 1.00 90.12 222 ARG A O 1
ATOM 1764 N N . ALA A 1 223 ? 17.208 38.744 -0.080 1.00 88.31 223 ALA A N 1
ATOM 1765 C CA . ALA A 1 223 ? 17.608 38.463 1.297 1.00 88.31 223 ALA A CA 1
ATOM 1766 C C . ALA A 1 223 ? 19.078 38.012 1.421 1.00 88.31 223 ALA A C 1
ATOM 1768 O O . ALA A 1 223 ? 19.655 38.111 2.500 1.00 88.31 223 ALA A O 1
ATOM 1769 N N . ALA A 1 224 ? 19.674 37.476 0.350 1.00 87.62 224 ALA A N 1
ATOM 1770 C CA . ALA A 1 224 ? 21.085 37.096 0.311 1.00 87.62 224 ALA A CA 1
ATOM 1771 C C . ALA A 1 224 ? 22.012 38.271 -0.040 1.00 87.62 224 ALA A C 1
ATOM 1773 O O . ALA A 1 224 ? 23.198 38.209 0.278 1.00 87.62 224 ALA A O 1
ATOM 1774 N N . GLU A 1 225 ? 21.495 39.299 -0.715 1.00 88.69 225 GLU A N 1
ATOM 1775 C CA . GLU A 1 225 ? 22.233 40.518 -1.062 1.00 88.69 225 GLU A CA 1
ATOM 1776 C C . GLU A 1 225 ? 22.360 41.444 0.154 1.00 88.69 225 GLU A C 1
ATOM 1778 O O . GLU A 1 225 ? 23.476 41.840 0.485 1.00 88.69 225 GLU A O 1
ATOM 1783 N N . ASP A 1 226 ? 21.257 41.686 0.876 1.00 85.81 226 ASP A N 1
ATOM 1784 C CA . ASP A 1 226 ? 21.213 42.636 1.993 1.00 85.81 226 ASP A CA 1
ATOM 1785 C C . ASP A 1 226 ? 20.639 42.019 3.290 1.00 85.81 226 ASP A C 1
ATOM 1787 O O . ASP A 1 226 ? 19.433 41.778 3.390 1.00 85.81 226 ASP A O 1
ATOM 1791 N N . PRO A 1 227 ? 21.448 41.849 4.356 1.00 82.50 227 PRO A N 1
ATOM 1792 C CA . PRO A 1 227 ? 20.968 41.369 5.661 1.00 82.50 227 PRO A CA 1
ATOM 1793 C C . PRO A 1 227 ? 20.009 42.328 6.391 1.00 82.50 227 PRO A C 1
ATOM 1795 O O . PRO A 1 227 ? 19.355 41.936 7.352 1.00 82.50 227 PRO A O 1
ATOM 1798 N N . ASN A 1 228 ? 19.918 43.587 5.953 1.00 85.62 228 ASN A N 1
ATOM 1799 C CA . ASN A 1 228 ? 19.006 44.591 6.514 1.00 85.62 228 ASN A CA 1
ATOM 1800 C C . ASN A 1 228 ? 17.718 44.759 5.686 1.00 85.62 228 ASN A C 1
ATOM 1802 O O . ASN A 1 228 ? 16.916 45.649 5.970 1.00 85.62 228 ASN A O 1
ATOM 1806 N N . SER A 1 229 ? 17.512 43.937 4.650 1.00 90.44 229 SER A N 1
ATOM 1807 C CA . SER A 1 229 ? 16.326 44.028 3.796 1.00 90.44 229 SER A CA 1
ATOM 1808 C C . SER A 1 229 ? 15.049 43.568 4.520 1.00 90.44 229 SER A C 1
ATOM 1810 O O . SER A 1 229 ? 15.060 42.724 5.423 1.00 90.44 229 SER A O 1
ATOM 1812 N N . THR A 1 230 ? 13.902 44.093 4.079 1.00 91.69 230 THR A N 1
ATOM 1813 C CA . THR A 1 230 ? 12.578 43.663 4.563 1.00 91.69 230 THR A CA 1
ATOM 1814 C C . THR A 1 230 ? 12.288 42.190 4.249 1.00 91.69 230 THR A C 1
ATOM 1816 O O . THR A 1 230 ? 11.640 41.488 5.028 1.00 91.69 230 THR A O 1
ATOM 1819 N N . GLU A 1 231 ? 12.808 41.698 3.125 1.00 90.38 231 GLU A N 1
ATOM 1820 C CA . GLU A 1 231 ? 12.722 40.309 2.694 1.00 90.38 231 GLU A CA 1
ATOM 1821 C C . GLU A 1 231 ? 13.519 39.395 3.624 1.00 90.38 231 GLU A C 1
ATOM 1823 O O . GLU A 1 231 ? 13.012 38.341 4.007 1.00 90.38 231 GLU A O 1
ATOM 1828 N N . TYR A 1 232 ? 14.711 39.815 4.057 1.00 89.50 232 TYR A N 1
ATOM 1829 C CA . TYR A 1 232 ? 15.491 39.085 5.056 1.00 89.50 232 TYR A CA 1
ATOM 1830 C C . TYR A 1 232 ? 14.734 38.956 6.387 1.00 89.50 232 TYR A C 1
ATOM 1832 O O . TYR A 1 232 ? 14.592 37.850 6.918 1.00 89.50 232 TYR A O 1
ATOM 1840 N N . ALA A 1 233 ? 14.152 40.054 6.882 1.00 89.44 233 ALA A N 1
ATOM 1841 C CA . ALA A 1 233 ? 13.324 40.034 8.089 1.00 89.44 233 ALA A CA 1
ATOM 1842 C C . ALA A 1 233 ? 12.125 39.073 7.955 1.00 89.44 233 ALA A C 1
ATOM 1844 O O . ALA A 1 233 ? 11.819 38.328 8.888 1.00 89.44 233 ALA A O 1
ATOM 1845 N N . SER A 1 234 ? 11.494 39.020 6.776 1.00 90.94 234 SER A N 1
ATOM 1846 C CA . SER A 1 234 ? 10.405 38.079 6.486 1.00 90.94 234 SER A CA 1
ATOM 1847 C C . SER A 1 234 ? 10.857 36.613 6.520 1.00 90.94 234 SER A C 1
ATOM 1849 O O . SER A 1 234 ? 10.126 35.765 7.039 1.00 90.94 234 SER A O 1
ATOM 1851 N N . VAL A 1 235 ? 12.059 36.296 6.019 1.00 89.12 235 VAL A N 1
ATOM 1852 C CA . VAL A 1 235 ? 12.628 34.937 6.100 1.00 89.12 235 VAL A CA 1
ATOM 1853 C C . VAL A 1 235 ? 12.866 34.533 7.553 1.00 89.12 235 VAL A C 1
ATOM 1855 O O . VAL A 1 235 ? 12.493 33.426 7.947 1.00 89.12 235 VAL A O 1
ATOM 1858 N N . VAL A 1 236 ? 13.461 35.416 8.356 1.00 87.38 236 VAL A N 1
ATOM 1859 C CA . VAL A 1 236 ? 13.772 35.134 9.765 1.00 87.38 236 VAL A CA 1
ATOM 1860 C C . VAL A 1 236 ? 12.494 34.957 10.592 1.00 87.38 236 VAL A C 1
ATOM 1862 O O . VAL A 1 236 ? 12.379 33.966 11.315 1.00 87.38 236 VAL A O 1
ATOM 1865 N N . ASP A 1 237 ? 11.505 35.841 10.430 1.00 89.56 237 ASP A N 1
ATOM 1866 C CA . ASP A 1 237 ? 10.190 35.727 11.082 1.00 89.56 237 ASP A CA 1
ATOM 1867 C C . ASP A 1 237 ? 9.482 34.413 10.706 1.00 89.56 237 ASP A C 1
ATOM 1869 O O . ASP A 1 237 ? 8.953 33.702 11.567 1.00 89.56 237 ASP A O 1
ATOM 1873 N N . PHE A 1 238 ? 9.536 34.021 9.428 1.00 89.50 238 PHE A N 1
ATOM 1874 C CA . PHE A 1 238 ? 8.986 32.744 8.979 1.00 89.50 238 PHE A CA 1
ATOM 1875 C C . PHE A 1 238 ? 9.680 31.545 9.638 1.00 89.50 238 PHE A C 1
ATOM 1877 O O . PHE A 1 238 ? 9.004 30.606 10.070 1.00 89.50 238 PHE A O 1
ATOM 1884 N N . LEU A 1 239 ? 11.014 31.554 9.731 1.00 86.69 239 LEU A N 1
ATOM 1885 C CA . LEU A 1 239 ? 11.770 30.476 10.372 1.00 86.69 239 LEU A CA 1
ATOM 1886 C C . LEU A 1 239 ? 11.422 30.353 11.861 1.00 86.69 239 LEU A C 1
ATOM 1888 O O . LEU A 1 239 ? 11.185 29.238 12.329 1.00 86.69 239 LEU A O 1
ATOM 1892 N N . GLN A 1 240 ? 11.309 31.476 12.574 1.00 85.94 240 GLN A N 1
ATOM 1893 C CA . GLN A 1 240 ? 10.926 31.506 13.990 1.00 85.94 240 GLN A CA 1
ATOM 1894 C C . GLN A 1 240 ? 9.506 30.967 14.212 1.00 85.94 240 GLN A C 1
ATOM 1896 O O . GLN A 1 240 ? 9.311 30.056 15.019 1.00 85.94 240 GLN A O 1
ATOM 1901 N N . LYS A 1 241 ? 8.522 31.445 13.439 1.00 87.44 241 LYS A N 1
ATOM 1902 C CA . LYS A 1 241 ? 7.133 30.946 13.491 1.00 87.44 241 LYS A CA 1
ATOM 1903 C C . LYS A 1 241 ? 7.026 29.470 13.125 1.00 87.44 241 LYS A C 1
ATOM 1905 O O . LYS A 1 241 ? 6.184 28.742 13.649 1.00 87.44 241 LYS A O 1
ATOM 1910 N N . ASN A 1 242 ? 7.849 29.005 12.190 1.00 85.69 242 ASN A N 1
ATOM 1911 C CA . ASN A 1 242 ? 7.851 27.603 11.808 1.00 85.69 242 ASN A CA 1
ATOM 1912 C C . ASN A 1 242 ? 8.463 26.714 12.901 1.00 85.69 242 ASN A C 1
ATOM 1914 O O . ASN A 1 242 ? 7.970 25.604 13.092 1.00 85.69 242 ASN A O 1
ATOM 1918 N N . ALA A 1 243 ? 9.488 27.186 13.616 1.00 81.69 243 ALA A N 1
ATOM 1919 C CA . ALA A 1 243 ? 10.080 26.464 14.740 1.00 81.69 243 ALA A CA 1
ATOM 1920 C C . ALA A 1 243 ? 9.060 26.258 15.873 1.00 81.69 243 ALA A C 1
ATOM 1922 O O . ALA A 1 243 ? 8.785 25.109 16.226 1.00 81.69 243 ALA A O 1
ATOM 1923 N N . SER A 1 244 ? 8.401 27.328 16.337 1.00 83.31 244 SER A N 1
ATOM 1924 C CA . SER A 1 244 ? 7.382 27.239 17.398 1.00 83.31 244 SER A CA 1
ATOM 1925 C C . SER A 1 244 ? 6.217 26.321 17.012 1.00 83.31 244 SER A C 1
ATOM 1927 O O . SER A 1 244 ? 5.831 25.429 17.767 1.00 83.31 244 SER A O 1
ATOM 1929 N N . ARG A 1 245 ? 5.722 26.431 15.775 1.00 85.56 245 ARG A N 1
ATOM 1930 C CA . ARG A 1 245 ? 4.675 25.540 15.248 1.00 85.56 245 ARG A CA 1
ATOM 1931 C C . ARG A 1 245 ? 5.100 24.066 15.227 1.00 85.56 245 ARG A C 1
ATOM 1933 O O . ARG A 1 245 ? 4.279 23.178 15.458 1.00 85.56 245 ARG A O 1
ATOM 1940 N N . VAL A 1 246 ? 6.359 23.766 14.897 1.00 81.62 246 VAL A N 1
ATOM 1941 C CA . VAL A 1 246 ? 6.874 22.384 14.885 1.00 81.62 246 VAL A CA 1
ATOM 1942 C C . VAL A 1 246 ? 6.970 21.822 16.305 1.00 81.62 246 VAL A C 1
ATOM 1944 O O . VAL A 1 246 ? 6.643 20.648 16.501 1.00 81.62 246 VAL A O 1
ATOM 1947 N N . GLU A 1 247 ? 7.370 22.634 17.282 1.00 81.75 247 GLU A N 1
ATOM 1948 C CA . GLU A 1 247 ? 7.380 22.260 18.701 1.00 81.75 247 GLU A CA 1
ATOM 1949 C C . GLU A 1 247 ? 5.968 21.966 19.221 1.00 81.75 247 GLU A C 1
ATOM 1951 O O . GLU A 1 247 ? 5.747 20.909 19.816 1.00 81.75 247 GLU A O 1
ATOM 1956 N N . GLU A 1 248 ? 4.983 22.812 18.905 1.00 87.56 248 GLU A N 1
ATOM 1957 C CA . GLU A 1 248 ? 3.576 22.586 19.262 1.00 87.56 248 GLU A CA 1
ATOM 1958 C C . GLU A 1 248 ? 3.043 21.257 18.706 1.00 87.56 248 GLU A C 1
ATOM 1960 O O . GLU A 1 248 ? 2.452 20.458 19.439 1.00 87.56 248 GLU A O 1
ATOM 1965 N N . ILE A 1 249 ? 3.295 20.973 17.421 1.00 83.88 249 ILE A N 1
ATOM 1966 C CA . ILE A 1 249 ? 2.880 19.716 16.776 1.00 83.88 249 ILE A CA 1
ATOM 1967 C C . ILE A 1 249 ? 3.536 18.508 17.458 1.00 83.88 249 ILE A C 1
ATOM 1969 O O . ILE A 1 249 ? 2.903 17.461 17.619 1.00 83.88 249 ILE A O 1
ATOM 1973 N N . ARG A 1 250 ? 4.807 18.618 17.856 1.00 81.12 250 ARG A N 1
ATOM 1974 C CA . ARG A 1 250 ? 5.516 17.542 18.563 1.00 81.12 250 ARG A CA 1
ATOM 1975 C C . ARG A 1 250 ? 4.942 17.311 19.951 1.00 81.12 250 ARG A C 1
ATOM 1977 O O . ARG A 1 250 ? 4.640 16.164 20.271 1.00 81.12 250 ARG A O 1
ATOM 1984 N N . ALA A 1 251 ? 4.713 18.374 20.716 1.00 88.50 251 ALA A N 1
ATOM 1985 C CA . ALA A 1 251 ? 4.107 18.293 22.039 1.00 88.50 251 ALA A CA 1
ATOM 1986 C C . ALA A 1 251 ? 2.699 17.676 21.978 1.00 88.50 251 ALA A C 1
ATOM 1988 O O . ALA A 1 251 ? 2.343 16.842 22.811 1.00 88.50 251 ALA A O 1
ATOM 1989 N N . GLN A 1 252 ? 1.898 18.023 20.964 1.00 90.81 252 GLN A N 1
ATOM 1990 C CA . GLN A 1 252 ? 0.596 17.391 20.727 1.00 90.81 252 GLN A CA 1
ATOM 1991 C C . GLN A 1 252 ? 0.731 15.893 20.422 1.00 90.81 252 GLN A C 1
ATOM 1993 O O . GLN A 1 252 ? 0.065 15.077 21.059 1.00 90.81 252 GLN A O 1
ATOM 1998 N N . ARG A 1 253 ? 1.629 15.512 19.505 1.00 88.44 253 ARG A N 1
ATOM 1999 C CA . ARG A 1 253 ? 1.883 14.100 19.164 1.00 88.44 253 ARG A CA 1
ATOM 2000 C C . ARG A 1 253 ? 2.390 13.289 20.353 1.00 88.44 253 ARG A C 1
ATOM 2002 O O . ARG A 1 253 ? 2.047 12.116 20.481 1.00 88.44 253 ARG A O 1
ATOM 2009 N N . GLU A 1 254 ? 3.204 13.885 21.214 1.00 88.62 254 GLU A N 1
ATOM 2010 C CA . GLU A 1 254 ? 3.700 13.240 22.427 1.00 88.62 254 GLU A CA 1
ATOM 2011 C C . GLU A 1 254 ? 2.576 13.010 23.439 1.00 88.62 254 GLU A C 1
ATOM 2013 O O . GLU A 1 254 ? 2.403 11.879 23.897 1.00 88.62 254 GLU A O 1
ATOM 2018 N N . LYS A 1 255 ? 1.722 14.016 23.674 1.00 93.25 255 LYS A N 1
ATOM 2019 C CA . LYS A 1 255 ? 0.503 13.879 24.491 1.00 93.25 255 LYS A CA 1
ATOM 2020 C C . LYS A 1 255 ? -0.431 12.791 23.953 1.00 93.25 255 LYS A C 1
ATOM 2022 O O . LYS A 1 255 ? -0.959 11.985 24.719 1.00 93.25 255 LYS A O 1
ATOM 2027 N N . GLU A 1 256 ? -0.627 12.721 22.637 1.00 90.75 256 GLU A N 1
ATOM 2028 C CA . GLU A 1 256 ? -1.416 11.657 22.002 1.00 90.75 256 GLU A CA 1
ATOM 2029 C C . GLU A 1 256 ? -0.773 10.276 22.169 1.00 90.75 256 GLU A C 1
ATOM 2031 O O . GLU A 1 256 ? -1.464 9.300 22.481 1.00 90.75 256 GLU A O 1
ATOM 2036 N N . ARG A 1 257 ? 0.551 10.177 21.992 1.00 87.94 257 ARG A N 1
ATOM 2037 C CA . ARG A 1 257 ? 1.305 8.932 22.180 1.00 87.94 257 ARG A CA 1
ATOM 2038 C C . ARG A 1 257 ? 1.212 8.454 23.623 1.00 87.94 257 ARG A C 1
ATOM 2040 O O . ARG A 1 257 ? 1.014 7.262 23.841 1.00 87.94 257 ARG A O 1
ATOM 2047 N N . GLU A 1 258 ? 1.318 9.355 24.589 1.00 90.88 258 GLU A N 1
ATOM 2048 C CA . GLU A 1 258 ? 1.177 9.047 26.009 1.00 90.88 258 GLU A CA 1
ATOM 2049 C C . GLU A 1 258 ? -0.250 8.600 26.346 1.00 90.88 258 GLU A C 1
ATOM 2051 O O . GLU A 1 258 ? -0.437 7.545 26.953 1.00 90.88 258 GLU A O 1
ATOM 2056 N N . LYS A 1 259 ? -1.270 9.315 25.857 1.00 89.38 259 LYS A N 1
ATOM 2057 C CA . LYS A 1 259 ? -2.677 8.905 25.986 1.00 89.38 259 LYS A CA 1
ATOM 2058 C C . LYS A 1 259 ? -2.907 7.507 25.412 1.00 89.38 259 LYS A C 1
ATOM 2060 O O . LYS A 1 259 ? -3.599 6.694 26.023 1.00 89.38 259 LYS A O 1
ATOM 2065 N N . ARG A 1 260 ? -2.305 7.202 24.258 1.00 84.38 260 ARG A N 1
ATOM 2066 C CA . ARG A 1 260 ? -2.369 5.875 23.637 1.00 84.38 260 ARG A CA 1
ATOM 2067 C C . ARG A 1 260 ? -1.640 4.817 24.467 1.00 84.38 260 ARG A C 1
ATOM 2069 O O . ARG A 1 260 ? -2.183 3.728 24.606 1.00 84.38 260 ARG A O 1
ATOM 2076 N N . ARG A 1 261 ? -0.461 5.117 25.030 1.00 84.75 261 ARG A N 1
ATOM 2077 C CA . ARG A 1 261 ? 0.269 4.207 25.936 1.00 84.75 261 ARG A CA 1
ATOM 2078 C C . ARG A 1 261 ? -0.566 3.872 27.169 1.00 84.75 261 ARG A C 1
ATOM 2080 O O . ARG A 1 261 ? -0.806 2.695 27.404 1.00 84.75 261 ARG A O 1
ATOM 2087 N N . ARG A 1 262 ? -1.094 4.886 27.865 1.00 83.75 262 ARG A N 1
ATOM 2088 C CA . ARG A 1 262 ? -1.972 4.699 29.034 1.00 83.75 262 ARG A CA 1
ATOM 2089 C C . ARG A 1 262 ? -3.222 3.893 28.677 1.00 83.75 262 ARG A C 1
ATOM 2091 O O . ARG A 1 262 ? -3.609 2.991 29.407 1.00 83.75 262 ARG A O 1
ATOM 2098 N N . PHE A 1 263 ? -3.842 4.170 27.527 1.00 79.19 263 PHE A N 1
ATOM 2099 C CA . PHE A 1 263 ? -4.988 3.387 27.060 1.00 79.19 263 PHE A CA 1
ATOM 2100 C C . PHE A 1 263 ? -4.623 1.920 26.799 1.00 79.19 263 PHE A C 1
ATOM 2102 O O . PHE A 1 263 ? -5.374 1.031 27.185 1.00 79.19 263 PHE A O 1
ATOM 2109 N N . ILE A 1 264 ? -3.485 1.659 26.149 1.00 73.94 264 ILE A N 1
ATOM 2110 C CA . ILE A 1 264 ? -3.016 0.293 25.893 1.00 73.94 264 ILE A CA 1
ATOM 2111 C C . ILE A 1 264 ? -2.766 -0.429 27.215 1.00 73.94 264 ILE A C 1
ATOM 2113 O O . ILE A 1 264 ? -3.292 -1.519 27.382 1.00 73.94 264 ILE A O 1
ATOM 2117 N N . GLU A 1 265 ? -2.062 0.192 28.158 1.00 76.12 265 GLU A N 1
ATOM 2118 C CA . GLU A 1 265 ? -1.778 -0.367 29.485 1.00 76.12 265 GLU A CA 1
ATOM 2119 C C . GLU A 1 265 ? -3.061 -0.769 30.234 1.00 76.12 265 GLU A C 1
ATOM 2121 O O . GLU A 1 265 ? -3.191 -1.901 30.709 1.00 76.12 265 GLU A O 1
ATOM 2126 N N . VAL A 1 266 ? -4.067 0.110 30.242 1.00 73.00 266 VAL A N 1
ATOM 2127 C CA . VAL A 1 266 ? -5.390 -0.169 30.827 1.00 73.00 266 VAL A CA 1
ATOM 2128 C C . VAL A 1 266 ? -6.116 -1.315 30.109 1.00 73.00 266 VAL A C 1
ATOM 2130 O O . VAL A 1 266 ? -6.854 -2.068 30.737 1.00 73.00 266 VAL A O 1
ATOM 2133 N N . VAL A 1 267 ? -5.935 -1.471 28.796 1.00 68.94 267 VAL A N 1
ATOM 2134 C CA . VAL A 1 267 ? -6.581 -2.545 28.018 1.00 68.94 267 VAL A CA 1
ATOM 2135 C C . VAL A 1 267 ? -5.845 -3.882 28.156 1.00 68.94 267 VAL A C 1
ATOM 2137 O O . VAL A 1 267 ? -6.485 -4.932 28.105 1.00 68.94 267 VAL A O 1
ATOM 2140 N N . THR A 1 268 ? -4.519 -3.869 28.302 1.00 64.00 268 THR A N 1
ATOM 2141 C CA . THR A 1 268 ? -3.690 -5.082 28.381 1.00 64.00 268 THR A CA 1
ATOM 2142 C C . THR A 1 268 ? -3.622 -5.675 29.781 1.00 64.00 268 THR A C 1
ATOM 2144 O O . THR A 1 268 ? -3.334 -6.863 29.922 1.00 64.00 268 THR A O 1
ATOM 2147 N N . THR A 1 269 ? -3.890 -4.882 30.819 1.00 63.94 269 THR A N 1
ATOM 2148 C CA . THR A 1 269 ? -3.963 -5.385 32.192 1.00 63.94 269 THR A CA 1
ATOM 2149 C C . THR A 1 269 ? -5.169 -6.316 32.338 1.00 63.94 269 THR A C 1
ATOM 2151 O O . THR A 1 269 ? -6.323 -5.944 32.113 1.00 63.94 269 THR A O 1
ATOM 2154 N N . ARG A 1 270 ? -4.908 -7.585 32.678 1.00 61.38 270 ARG A N 1
ATOM 2155 C CA . ARG A 1 270 ? -5.975 -8.553 32.958 1.00 61.38 270 ARG A CA 1
ATOM 2156 C C . ARG A 1 270 ? -6.722 -8.081 34.200 1.00 61.38 270 ARG A C 1
ATOM 2158 O O . ARG A 1 270 ? -6.098 -7.834 35.228 1.00 61.38 270 ARG A O 1
ATOM 2165 N N . LYS A 1 271 ? -8.054 -7.996 34.130 1.00 68.50 271 LYS A N 1
ATOM 2166 C CA . LYS A 1 271 ? -8.857 -7.786 35.337 1.00 68.50 271 LYS A CA 1
ATOM 2167 C C . LYS A 1 271 ? -8.582 -8.943 36.311 1.00 68.50 271 LYS A C 1
ATOM 2169 O O . LYS A 1 271 ? -8.749 -10.099 35.902 1.00 68.50 271 LYS A O 1
ATOM 2174 N N . PRO A 1 272 ? -8.159 -8.667 37.557 1.00 65.88 272 PRO A N 1
ATOM 2175 C CA . PRO A 1 272 ? -7.921 -9.719 38.538 1.00 65.88 272 PRO A CA 1
ATOM 2176 C C . PRO A 1 272 ? -9.200 -10.551 38.721 1.00 65.88 272 PRO A C 1
ATOM 2178 O O . PRO A 1 272 ? -10.299 -10.003 38.766 1.00 65.88 272 PRO A O 1
ATOM 2181 N N . GLY A 1 273 ? -9.060 -11.880 38.721 1.00 68.56 273 GLY A N 1
ATOM 2182 C CA . GLY A 1 273 ? -10.182 -12.826 38.815 1.00 68.56 273 GLY A CA 1
ATOM 2183 C C . GLY A 1 273 ? -10.900 -13.166 37.498 1.00 68.56 273 GLY A C 1
ATOM 2184 O O . GLY A 1 273 ? -11.871 -13.913 37.522 1.00 68.56 273 GLY A O 1
ATOM 2185 N N . THR A 1 274 ? -10.454 -12.664 36.338 1.00 70.44 274 THR A N 1
ATOM 2186 C CA . THR A 1 274 ? -11.071 -13.011 35.039 1.00 70.44 274 THR A CA 1
ATOM 2187 C C . THR A 1 274 ? -10.251 -14.078 34.300 1.00 70.44 274 THR A C 1
ATOM 2189 O O . THR A 1 274 ? -9.191 -13.780 33.748 1.00 70.44 274 THR A O 1
ATOM 2192 N N . GLY A 1 275 ? -10.737 -15.324 34.292 1.00 77.31 275 GLY A N 1
ATOM 2193 C CA . GLY A 1 275 ? -10.173 -16.439 33.519 1.00 77.31 275 GLY A CA 1
ATOM 2194 C C . GLY A 1 275 ? -10.684 -16.503 32.069 1.00 77.31 275 GLY A C 1
ATOM 2195 O O . GLY A 1 275 ? -11.594 -15.757 31.693 1.00 77.31 275 GLY A O 1
ATOM 2196 N N . PRO A 1 276 ? -10.112 -17.373 31.216 1.00 85.94 276 PRO A N 1
ATOM 2197 C CA . PRO A 1 276 ? -10.654 -17.627 29.885 1.00 85.94 276 PRO A CA 1
ATOM 2198 C C . PRO A 1 276 ? -12.020 -18.322 29.979 1.00 85.94 276 PRO A C 1
ATOM 2200 O O . PRO A 1 276 ? -12.224 -19.193 30.816 1.00 85.94 276 PRO A O 1
ATOM 2203 N N . LEU A 1 277 ? -12.948 -17.974 29.080 1.00 88.62 277 LEU A N 1
ATOM 2204 C CA . LEU A 1 277 ? -14.297 -18.560 29.053 1.00 88.62 277 LEU A CA 1
ATOM 2205 C C . LEU A 1 277 ? -14.274 -20.090 28.907 1.00 88.62 277 LEU A C 1
ATOM 2207 O O . LEU A 1 277 ? -15.090 -20.781 29.506 1.00 88.62 277 LEU A O 1
ATOM 2211 N N . LEU A 1 278 ? -13.336 -20.597 28.108 1.00 92.62 278 LEU A N 1
ATOM 2212 C CA . LEU A 1 278 ? -13.106 -22.019 27.896 1.00 92.62 278 LEU A CA 1
ATOM 2213 C C . LEU A 1 278 ? -11.681 -22.369 28.318 1.00 92.62 278 LEU A C 1
ATOM 2215 O O . LEU A 1 278 ? -10.734 -21.684 27.920 1.00 92.62 278 LEU A O 1
ATOM 2219 N N . LYS A 1 279 ? -11.537 -23.459 29.064 1.00 92.25 279 LYS A N 1
ATOM 2220 C CA . LYS A 1 279 ? -10.268 -24.095 29.406 1.00 92.25 279 LYS A CA 1
ATOM 2221 C C . LYS A 1 279 ? -10.136 -25.380 28.590 1.00 92.25 279 LYS A C 1
ATOM 2223 O O . LYS A 1 279 ? -11.082 -26.160 28.506 1.00 92.25 279 LYS A O 1
ATOM 2228 N N . ARG A 1 280 ? -8.985 -25.580 27.945 1.00 93.12 280 ARG A N 1
ATOM 2229 C CA . ARG A 1 280 ? -8.678 -26.846 27.265 1.00 93.12 280 ARG A CA 1
ATOM 2230 C C . ARG A 1 280 ? -8.357 -27.893 28.331 1.00 93.12 280 ARG A C 1
ATOM 2232 O O . ARG A 1 280 ? -7.545 -27.611 29.210 1.00 93.12 280 ARG A O 1
ATOM 2239 N N . VAL A 1 281 ? -9.003 -29.054 28.260 1.00 92.88 281 VAL A N 1
ATOM 2240 C CA . VAL A 1 281 ? -8.777 -30.174 29.193 1.00 92.88 281 VAL A CA 1
ATOM 2241 C C . VAL A 1 281 ? -7.730 -31.135 28.640 1.00 92.88 281 VAL A C 1
ATOM 2243 O O . VAL A 1 281 ? -6.853 -31.590 29.363 1.00 92.88 281 VAL A O 1
ATOM 2246 N N . THR A 1 282 ? -7.792 -31.404 27.338 1.00 92.38 282 THR A N 1
ATOM 2247 C CA . THR A 1 282 ? -6.809 -32.231 26.626 1.00 92.38 282 THR A CA 1
ATOM 2248 C C . THR A 1 282 ? -5.435 -31.547 26.569 1.00 92.38 282 THR A C 1
ATOM 2250 O O . THR A 1 282 ? -5.408 -30.330 26.343 1.00 92.38 282 THR A O 1
ATOM 2253 N N . PRO A 1 283 ? -4.319 -32.295 26.672 1.00 90.38 283 PRO A N 1
ATOM 2254 C CA . PRO A 1 283 ? -2.973 -31.751 26.492 1.00 90.38 283 PRO A CA 1
ATOM 2255 C C . PRO A 1 283 ? -2.754 -31.212 25.069 1.00 90.38 283 PRO A C 1
ATOM 2257 O O . PRO A 1 283 ? -3.524 -31.488 24.143 1.00 90.38 283 PRO A O 1
ATOM 2260 N N . GLU A 1 284 ? -1.708 -30.403 24.897 1.00 85.31 284 GLU A N 1
ATOM 2261 C CA . GLU A 1 284 ? -1.324 -29.880 23.583 1.00 85.31 284 GLU A CA 1
ATOM 2262 C C . GLU A 1 284 ? -0.911 -31.014 22.630 1.00 85.31 284 GLU A C 1
ATOM 2264 O O . GLU A 1 284 ? -0.357 -32.019 23.055 1.00 85.31 284 GLU A O 1
ATOM 2269 N N . GLY A 1 285 ? -1.260 -30.892 21.344 1.00 83.50 285 GLY A N 1
ATOM 2270 C CA . GLY A 1 285 ? -1.012 -31.922 20.322 1.00 83.50 285 GLY A CA 1
ATOM 2271 C C . GLY A 1 285 ? -2.105 -32.987 20.138 1.00 83.50 285 GLY A C 1
ATOM 2272 O O . GLY A 1 285 ? -2.209 -33.545 19.052 1.00 83.50 285 GLY A O 1
ATOM 2273 N N . VAL A 1 286 ? -2.982 -33.230 21.122 1.00 89.25 286 VAL A N 1
ATOM 2274 C CA . VAL A 1 286 ? -4.062 -34.232 20.979 1.00 89.25 286 VAL A CA 1
ATOM 2275 C C . VAL A 1 286 ? -5.269 -33.651 20.230 1.00 89.25 286 VAL A C 1
ATOM 2277 O O . VAL A 1 286 ? -5.798 -32.602 20.626 1.00 89.25 286 VAL A O 1
ATOM 2280 N N . ARG A 1 287 ? -5.705 -34.348 19.168 1.00 86.25 287 ARG A N 1
ATOM 2281 C CA . ARG A 1 287 ? -6.854 -34.013 18.307 1.00 86.25 287 ARG A CA 1
ATOM 2282 C C . ARG A 1 287 ? -7.935 -35.115 18.360 1.00 86.25 287 ARG A C 1
ATOM 2284 O O . ARG A 1 287 ? -7.563 -36.287 18.349 1.00 86.25 287 ARG A O 1
ATOM 2291 N N . PRO A 1 288 ? -9.241 -34.773 18.410 1.00 89.31 288 PRO A N 1
ATOM 2292 C CA . PRO A 1 288 ? -9.790 -33.423 18.541 1.00 89.31 288 PRO A CA 1
ATOM 2293 C C . PRO A 1 288 ? -9.657 -32.891 19.985 1.00 89.31 288 PRO A C 1
ATOM 2295 O O . PRO A 1 288 ? -9.736 -33.660 20.945 1.00 89.31 288 PRO A O 1
ATOM 2298 N N . PRO A 1 289 ? -9.477 -31.572 20.181 1.00 93.94 289 PRO A N 1
ATOM 2299 C CA . PRO A 1 289 ? -9.377 -30.996 21.519 1.00 93.94 289 PRO A CA 1
ATOM 2300 C C . PRO A 1 289 ? -10.720 -31.058 22.260 1.00 93.94 289 PRO A C 1
ATOM 2302 O O . PRO A 1 289 ? -11.785 -31.013 21.648 1.00 93.94 289 PRO A O 1
ATOM 2305 N N . VAL A 1 290 ? -10.685 -31.088 23.595 1.00 94.62 290 VAL A N 1
ATOM 2306 C CA . VAL A 1 290 ? -11.892 -30.979 24.437 1.00 94.62 290 VAL A CA 1
ATOM 2307 C C . VAL A 1 290 ? -11.792 -29.748 25.329 1.00 94.62 290 VAL A C 1
ATOM 2309 O O . VAL A 1 290 ? -10.753 -29.478 25.941 1.00 94.62 290 VAL A O 1
ATOM 2312 N N . TYR A 1 291 ? -12.890 -28.993 25.388 1.00 95.06 291 TYR A N 1
ATOM 2313 C CA . TYR A 1 291 ? -13.004 -27.750 26.143 1.00 95.06 291 TYR A CA 1
ATOM 2314 C C . TYR A 1 291 ? -14.075 -27.847 27.223 1.00 95.06 291 TYR A C 1
ATOM 2316 O O . TYR A 1 291 ? -15.161 -28.381 26.996 1.00 95.06 291 TYR A O 1
ATOM 2324 N N . GLU A 1 292 ? -13.790 -27.232 28.364 1.00 92.88 292 GLU A N 1
ATOM 2325 C CA . GLU A 1 292 ? -14.720 -27.060 29.476 1.00 92.88 292 GLU A CA 1
ATOM 2326 C C . GLU A 1 292 ? -14.826 -25.584 29.882 1.00 92.88 292 GLU A C 1
ATOM 2328 O O . GLU A 1 292 ? -13.952 -24.784 29.529 1.00 92.88 292 GLU A O 1
ATOM 2333 N N . PRO A 1 293 ? -15.891 -25.179 30.595 1.00 90.44 293 PRO A N 1
ATOM 2334 C CA . PRO A 1 293 ? -16.013 -23.820 31.110 1.00 90.44 293 PRO A CA 1
ATOM 2335 C C . PRO A 1 293 ? -14.838 -23.481 32.039 1.00 90.44 293 PRO A C 1
ATOM 2337 O O . PRO A 1 293 ? -14.586 -24.175 33.017 1.00 90.44 293 PRO A O 1
ATOM 2340 N N . GLY A 1 294 ? -14.106 -22.408 31.734 1.00 84.69 294 GLY A N 1
ATOM 2341 C CA . GLY A 1 294 ? -12.985 -21.935 32.562 1.00 84.69 294 GLY A CA 1
ATOM 2342 C C . GLY A 1 294 ? -13.393 -20.947 33.660 1.00 84.69 294 GLY A C 1
ATOM 2343 O O . GLY A 1 294 ? -12.538 -20.429 34.374 1.00 84.69 294 GLY A O 1
ATOM 2344 N N . ILE A 1 295 ? -14.690 -20.652 33.759 1.00 84.62 295 ILE A N 1
ATOM 2345 C CA . ILE A 1 295 ? -15.312 -19.714 34.698 1.00 84.62 295 ILE A CA 1
ATOM 2346 C C . ILE A 1 295 ? -16.517 -20.429 35.315 1.00 84.62 295 ILE A C 1
ATOM 2348 O O . ILE A 1 295 ? -17.126 -21.273 34.654 1.00 84.62 295 ILE A O 1
ATOM 2352 N N . GLU A 1 296 ? -16.882 -20.065 36.546 1.00 83.50 296 GLU A N 1
ATOM 2353 C CA . GLU A 1 296 ? -18.108 -20.532 37.194 1.00 83.50 296 GLU A CA 1
ATOM 2354 C C . GLU A 1 296 ? -19.330 -20.350 36.282 1.00 83.50 296 GLU A C 1
ATOM 2356 O O . GLU A 1 296 ? -19.635 -19.252 35.795 1.00 83.50 296 GLU A O 1
ATOM 2361 N N . TRP A 1 297 ? -20.017 -21.461 36.028 1.00 87.25 297 TRP A N 1
ATOM 2362 C CA . TRP A 1 297 ? -21.186 -21.523 35.166 1.00 87.25 297 TRP A CA 1
ATOM 2363 C C . TRP A 1 297 ? -22.200 -22.516 35.741 1.00 87.25 297 TRP A C 1
ATOM 2365 O O . TRP A 1 297 ? -21.783 -23.598 36.152 1.00 87.25 297 TRP A O 1
ATOM 2375 N N . PRO A 1 298 ? -23.512 -22.211 35.746 1.00 89.56 298 PRO A N 1
ATOM 2376 C CA . PRO A 1 298 ? -24.189 -21.021 35.213 1.00 89.56 298 PRO A CA 1
ATOM 2377 C C . PRO A 1 298 ? -23.886 -19.731 35.994 1.00 89.56 298 PRO A C 1
ATOM 2379 O O . PRO A 1 298 ? -23.607 -19.754 37.185 1.00 89.56 298 PRO A O 1
ATOM 2382 N N . ARG A 1 299 ? -23.949 -18.576 35.315 1.00 88.56 299 ARG A N 1
ATOM 2383 C CA . ARG A 1 299 ? -23.635 -17.261 35.917 1.00 88.56 299 ARG A CA 1
ATOM 2384 C C . ARG A 1 299 ? -24.535 -16.967 37.130 1.00 88.56 299 ARG A C 1
ATOM 2386 O O . ARG A 1 299 ? -25.719 -17.270 37.052 1.00 88.56 299 ARG A O 1
ATOM 2393 N N . PRO A 1 300 ? -24.086 -16.328 38.215 1.00 87.75 300 PRO A N 1
ATOM 2394 C CA . PRO A 1 300 ? -24.988 -15.970 39.313 1.00 87.75 300 PRO A CA 1
ATOM 2395 C C . PRO A 1 300 ? -26.042 -14.923 38.898 1.00 87.75 300 PRO A C 1
ATOM 2397 O O . PRO A 1 300 ? -25.798 -14.081 38.029 1.00 87.75 300 PRO A O 1
ATOM 2400 N N . LEU A 1 301 ? -27.221 -14.961 39.538 1.00 85.62 301 LEU A N 1
ATOM 2401 C CA . LEU A 1 301 ? -28.340 -14.028 39.300 1.00 85.62 301 LEU A CA 1
ATOM 2402 C C . LEU A 1 301 ? -27.954 -12.555 39.523 1.00 85.62 301 LEU A C 1
ATOM 2404 O O . LEU A 1 301 ? -28.460 -11.678 38.826 1.00 85.62 301 LEU A O 1
ATOM 2408 N N . SER A 1 302 ? -27.008 -12.290 40.429 1.00 85.94 302 SER A N 1
ATOM 2409 C CA . SER A 1 302 ? -26.497 -10.949 40.755 1.00 85.94 302 SER A CA 1
ATOM 2410 C C . SER A 1 302 ? -25.882 -10.206 39.562 1.00 85.94 302 SER A C 1
ATOM 2412 O O . SER A 1 302 ? -25.836 -8.979 39.557 1.00 85.94 302 SER A O 1
ATOM 2414 N N . ILE A 1 303 ? -25.443 -10.925 38.523 1.00 85.94 303 ILE A N 1
ATOM 2415 C CA . ILE A 1 303 ? -24.869 -10.330 37.307 1.00 85.94 303 ILE A CA 1
ATOM 2416 C C . ILE A 1 303 ? -25.956 -9.717 36.407 1.00 85.94 303 ILE A C 1
ATOM 2418 O O . ILE A 1 303 ? -25.645 -8.892 35.545 1.00 85.94 303 ILE A O 1
ATOM 2422 N N . PHE A 1 304 ? -27.227 -10.097 36.572 1.00 85.19 304 PHE A N 1
ATOM 2423 C CA . PHE A 1 304 ? -28.323 -9.651 35.712 1.00 85.19 304 PHE A CA 1
ATOM 2424 C C . PHE A 1 304 ? -29.077 -8.466 36.336 1.00 85.19 304 PHE A C 1
ATOM 2426 O O . PHE A 1 304 ? -29.848 -8.666 37.273 1.00 85.19 304 PHE A O 1
ATOM 2433 N N . PRO A 1 305 ? -28.989 -7.245 35.767 1.00 82.44 305 PRO A N 1
ATOM 2434 C CA . PRO A 1 305 ? -29.660 -6.068 36.333 1.00 82.44 305 PRO A CA 1
ATOM 2435 C C . PRO A 1 305 ? -31.188 -6.179 36.365 1.00 82.44 305 PRO A C 1
ATOM 2437 O O . PRO A 1 305 ? -31.846 -5.511 37.149 1.00 82.44 305 PRO A O 1
ATOM 2440 N N . SER A 1 306 ? -31.768 -6.999 35.483 1.00 80.69 306 SER A N 1
ATOM 2441 C CA . SER A 1 306 ? -33.216 -7.191 35.392 1.00 80.69 306 SER A CA 1
ATOM 2442 C C . SER A 1 306 ? -33.775 -8.215 36.381 1.00 80.69 306 SER A C 1
ATOM 2444 O O . SER A 1 306 ? -34.970 -8.480 36.316 1.00 80.69 306 SER A O 1
ATOM 2446 N N . GLY A 1 307 ? -32.936 -8.888 37.177 1.00 82.62 307 GLY A N 1
ATOM 2447 C CA . GLY A 1 307 ? -33.342 -10.009 38.041 1.00 82.62 307 GLY A CA 1
ATOM 2448 C C . GLY A 1 307 ? -33.784 -11.277 37.294 1.00 82.62 307 GLY A C 1
ATOM 2449 O O . GLY A 1 307 ? -33.901 -12.334 37.892 1.00 82.62 307 GLY A O 1
ATOM 2450 N N . VAL A 1 308 ? -33.991 -11.195 35.975 1.00 83.69 308 VAL A N 1
ATOM 2451 C CA . VAL A 1 308 ? -34.337 -12.326 35.106 1.00 83.69 308 VAL A CA 1
ATOM 2452 C C . VAL A 1 308 ? -33.129 -12.759 34.283 1.00 83.69 308 VAL A C 1
ATOM 2454 O O . VAL A 1 308 ? -32.546 -11.949 33.546 1.00 83.69 308 VAL A O 1
ATOM 2457 N N . ARG A 1 309 ? -32.800 -14.050 34.352 1.00 86.81 309 ARG A N 1
ATOM 2458 C CA . ARG A 1 309 ? -31.741 -14.680 33.564 1.00 86.81 309 ARG A CA 1
ATOM 2459 C C . ARG A 1 309 ? -32.088 -14.716 32.079 1.00 86.81 309 ARG A C 1
ATOM 2461 O O . ARG A 1 309 ? -33.196 -15.055 31.667 1.00 86.81 309 ARG A O 1
ATOM 2468 N N . LYS A 1 310 ? -31.104 -14.374 31.246 1.00 86.06 310 LYS A N 1
ATOM 2469 C CA . LYS A 1 310 ? -31.221 -14.405 29.780 1.00 86.06 310 LYS A CA 1
ATOM 2470 C C . LYS A 1 310 ? -30.149 -15.331 29.209 1.00 86.06 310 LYS A C 1
ATOM 2472 O O . LYS A 1 310 ? -29.001 -14.887 29.077 1.00 86.06 310 LYS A O 1
ATOM 2477 N N . PRO A 1 311 ? -30.500 -16.590 28.877 1.00 89.06 311 PRO A N 1
ATOM 2478 C CA . PRO A 1 311 ? -29.554 -17.528 28.292 1.00 89.06 311 PRO A CA 1
ATOM 2479 C C . PRO A 1 311 ? -28.956 -16.972 26.987 1.00 89.06 311 PRO A C 1
ATOM 2481 O O . PRO A 1 311 ? -29.694 -16.421 26.159 1.00 89.06 311 PRO A O 1
ATOM 2484 N N . PRO A 1 312 ? -27.633 -17.076 26.783 1.00 91.25 312 PRO A N 1
ATOM 2485 C CA . PRO A 1 312 ? -26.981 -16.630 25.567 1.00 91.25 312 PRO A CA 1
ATOM 2486 C C . PRO A 1 312 ? -27.379 -17.502 24.377 1.00 91.25 312 PRO A C 1
ATOM 2488 O O . PRO A 1 312 ? -27.864 -18.624 24.508 1.00 91.25 312 PRO A O 1
ATOM 2491 N N . THR A 1 313 ? -27.147 -16.967 23.184 1.00 89.69 313 THR A N 1
ATOM 2492 C CA . THR A 1 313 ? -27.353 -17.696 21.925 1.00 89.69 313 THR A CA 1
ATOM 2493 C C . THR A 1 313 ? -26.007 -18.060 21.320 1.00 89.69 313 THR A C 1
ATOM 2495 O O . THR A 1 313 ? -25.167 -17.176 21.153 1.00 89.69 313 THR A O 1
ATOM 2498 N N . LEU A 1 314 ? -25.802 -19.340 21.005 1.00 92.94 314 LEU A N 1
ATOM 2499 C CA . LEU A 1 314 ? -24.640 -19.793 20.246 1.00 92.94 314 LEU A CA 1
ATOM 2500 C C . LEU A 1 314 ? -24.826 -19.415 18.774 1.00 92.94 314 LEU A C 1
ATOM 2502 O O . LEU A 1 314 ? -25.877 -19.679 18.192 1.00 92.94 314 LEU A O 1
ATOM 2506 N N . VAL A 1 315 ? -23.824 -18.761 18.195 1.00 91.31 315 VAL A N 1
ATOM 2507 C CA . VAL A 1 315 ? -23.797 -18.360 16.784 1.00 91.31 315 VAL A CA 1
ATOM 2508 C C . VAL A 1 315 ? -22.405 -18.658 16.230 1.00 91.31 315 VAL A C 1
ATOM 2510 O O . VAL A 1 315 ? -21.419 -18.543 16.957 1.00 91.31 315 VAL A O 1
ATOM 2513 N N . ALA A 1 316 ? -22.324 -19.008 14.950 1.00 90.56 316 ALA A N 1
ATOM 2514 C CA . ALA A 1 316 ? -21.069 -19.123 14.216 1.00 90.56 316 ALA A CA 1
ATOM 2515 C C . ALA A 1 316 ? -20.948 -17.994 13.182 1.00 90.56 316 ALA A C 1
ATOM 2517 O O . ALA A 1 316 ? -21.954 -17.514 12.650 1.00 90.56 316 ALA A O 1
ATOM 2518 N N . THR A 1 317 ? -19.724 -17.536 12.913 1.00 89.94 317 THR A N 1
ATOM 2519 C CA . THR A 1 317 ? -19.453 -16.668 11.755 1.00 89.94 317 THR A CA 1
ATOM 2520 C C . THR A 1 317 ? -19.517 -17.470 10.452 1.00 89.94 317 THR A C 1
ATOM 2522 O O . THR A 1 317 ? -19.557 -18.698 10.476 1.00 89.94 317 THR A O 1
ATOM 2525 N N . SER A 1 318 ? -19.480 -16.791 9.300 1.00 86.44 318 SER A N 1
ATOM 2526 C CA . SER A 1 318 ? -19.410 -17.452 7.986 1.00 86.44 318 SER A CA 1
ATOM 2527 C C . SER A 1 318 ? -18.195 -18.373 7.830 1.00 86.44 318 SER A C 1
ATOM 2529 O O . SER A 1 318 ? -18.262 -19.330 7.075 1.00 86.44 318 SER A O 1
ATOM 2531 N N . ALA A 1 319 ? -17.108 -18.111 8.564 1.00 85.94 319 ALA A N 1
ATOM 2532 C CA . ALA A 1 319 ? -15.903 -18.940 8.572 1.00 85.94 319 ALA A CA 1
ATOM 2533 C C . ALA A 1 319 ? -15.903 -20.042 9.652 1.00 85.94 319 ALA A C 1
ATOM 2535 O O . ALA A 1 319 ? -14.873 -20.676 9.854 1.00 85.94 319 ALA A O 1
ATOM 2536 N N . GLY A 1 320 ? -17.017 -20.253 10.365 1.00 88.25 320 GLY A N 1
ATOM 2537 C CA . GLY A 1 320 ? -17.168 -21.342 11.340 1.00 88.25 320 GLY A CA 1
ATOM 2538 C C . GLY A 1 320 ? -16.807 -21.003 12.790 1.00 88.25 320 GLY A C 1
ATOM 2539 O O . GLY A 1 320 ? -17.042 -21.819 13.675 1.00 88.25 320 GLY A O 1
ATOM 2540 N N . VAL A 1 321 ? -16.316 -19.791 13.087 1.00 92.25 321 VAL A N 1
ATOM 2541 C CA . VAL A 1 321 ? -15.869 -19.423 14.445 1.00 92.25 321 VAL A CA 1
ATOM 2542 C C . VAL A 1 321 ? -17.071 -19.295 15.398 1.00 92.25 321 VAL A C 1
ATOM 2544 O O . VAL A 1 321 ? -17.878 -18.372 15.217 1.00 92.25 321 VAL A O 1
ATOM 2547 N N . PRO A 1 322 ? -17.200 -20.148 16.436 1.00 94.31 322 PRO A N 1
ATOM 2548 C CA . PRO A 1 322 ? -18.335 -20.107 17.352 1.00 94.31 322 PRO A CA 1
ATOM 2549 C C . PRO A 1 322 ? -18.139 -19.058 18.452 1.00 94.31 322 PRO A C 1
ATOM 2551 O O . PRO A 1 322 ? -17.048 -18.892 19.002 1.00 94.31 322 PRO A O 1
ATOM 2554 N N . PHE A 1 323 ? -19.214 -18.366 18.822 1.00 93.50 323 PHE A N 1
ATOM 2555 C CA . PHE A 1 323 ? -19.219 -17.448 19.958 1.00 93.50 323 PHE A CA 1
ATOM 2556 C C . PHE A 1 323 ? -20.607 -17.328 20.598 1.00 93.50 323 PHE A C 1
ATOM 2558 O O . PHE A 1 323 ? -21.642 -17.540 19.961 1.00 93.50 323 PHE A O 1
ATOM 2565 N N . LEU A 1 324 ? -20.632 -16.953 21.879 1.00 92.25 324 LEU A N 1
ATOM 2566 C CA . LEU A 1 324 ? -21.868 -16.685 22.610 1.00 92.25 324 LEU A CA 1
ATOM 2567 C C . LEU A 1 324 ? -22.296 -15.231 22.443 1.00 92.25 324 LEU A C 1
ATOM 2569 O O . LEU A 1 324 ? -21.548 -14.291 22.713 1.00 92.25 324 LEU A O 1
ATOM 2573 N N . ARG A 1 325 ? -23.551 -15.041 22.049 1.00 90.00 325 ARG A N 1
ATOM 2574 C CA . ARG A 1 325 ? -24.194 -13.737 21.938 1.00 90.00 325 ARG A CA 1
ATOM 2575 C C . ARG A 1 325 ? -25.095 -13.513 23.149 1.00 90.00 325 ARG A C 1
ATOM 2577 O O . ARG A 1 325 ? -26.187 -14.075 23.228 1.00 90.00 325 ARG A O 1
ATOM 2584 N N . PHE A 1 326 ? -24.654 -12.630 24.044 1.00 85.56 326 PHE A N 1
ATOM 2585 C CA . PHE A 1 326 ? -25.393 -12.228 25.250 1.00 85.56 326 PHE A CA 1
ATOM 2586 C C . PHE A 1 326 ? -26.486 -11.173 24.998 1.00 85.56 326 PHE A C 1
ATOM 2588 O O . PHE A 1 326 ? -27.346 -10.957 25.844 1.00 85.56 326 PHE A O 1
ATOM 2595 N N . GLY A 1 327 ? -26.471 -10.496 23.843 1.00 81.56 327 GLY A N 1
ATOM 2596 C CA . GLY A 1 327 ? -27.377 -9.377 23.571 1.00 81.56 327 GLY A CA 1
ATOM 2597 C C . GLY A 1 327 ? -27.474 -8.967 22.099 1.00 81.56 327 GLY A C 1
ATOM 2598 O O . GLY A 1 327 ? -26.925 -9.607 21.193 1.00 81.56 327 GLY A O 1
ATOM 2599 N N . GLY A 1 328 ? -28.214 -7.885 21.844 1.00 76.44 328 GLY A N 1
ATOM 2600 C CA . GLY A 1 328 ? -28.431 -7.342 20.499 1.00 76.44 328 GLY A CA 1
ATOM 2601 C C . GLY A 1 328 ? -27.168 -6.734 19.884 1.00 76.44 328 GLY A C 1
ATOM 2602 O O . GLY A 1 328 ? -26.697 -7.205 18.851 1.00 76.44 328 GLY A O 1
ATOM 2603 N N . ARG A 1 329 ? -26.594 -5.712 20.522 1.00 81.81 329 ARG A N 1
ATOM 2604 C CA . ARG A 1 329 ? -25.322 -5.115 20.094 1.00 81.81 329 ARG A CA 1
ATOM 2605 C C . ARG A 1 329 ? -24.175 -5.850 20.786 1.00 81.81 329 ARG A C 1
ATOM 2607 O O . ARG A 1 329 ? -24.220 -6.036 21.997 1.00 81.81 329 ARG A O 1
ATOM 2614 N N . GLN A 1 330 ? -23.203 -6.319 20.011 1.00 85.12 330 GLN A N 1
ATOM 2615 C CA . GLN A 1 330 ? -21.974 -6.923 20.532 1.00 85.12 330 GLN A CA 1
ATOM 2616 C C . GLN A 1 330 ? -20.878 -5.856 20.640 1.00 85.12 330 GLN A C 1
ATOM 2618 O O . GLN A 1 330 ? -21.005 -4.779 20.054 1.00 85.12 330 GLN A O 1
ATOM 2623 N N . SER A 1 331 ? -19.823 -6.124 21.412 1.00 86.44 331 SER A N 1
ATOM 2624 C CA . SER A 1 331 ? -18.722 -5.170 21.554 1.00 86.44 331 SER A CA 1
ATOM 2625 C C . SER A 1 331 ? -17.959 -5.020 20.232 1.00 86.44 331 SER A C 1
ATOM 2627 O O . SER A 1 331 ? -17.734 -5.997 19.514 1.00 86.44 331 SER A O 1
ATOM 2629 N N . ARG A 1 332 ? -17.504 -3.797 19.925 1.00 86.00 332 ARG A N 1
ATOM 2630 C CA . ARG A 1 332 ? -16.634 -3.535 18.761 1.00 86.00 332 ARG A CA 1
ATOM 2631 C C . ARG A 1 332 ? -15.332 -4.337 18.817 1.00 86.00 332 ARG A C 1
ATOM 2633 O O . ARG A 1 332 ? -14.769 -4.684 17.787 1.00 86.00 332 ARG A O 1
ATOM 2640 N N . PHE A 1 333 ? -14.868 -4.652 20.026 1.00 86.12 333 PHE A N 1
ATOM 2641 C CA . PHE A 1 333 ? -13.708 -5.508 20.236 1.00 86.12 333 PHE A CA 1
ATOM 2642 C C . PHE A 1 333 ? -13.956 -6.938 19.737 1.00 86.12 333 PHE A C 1
ATOM 2644 O O . PHE A 1 333 ? -13.153 -7.444 18.957 1.00 86.12 333 PHE A O 1
ATOM 2651 N N . LEU A 1 334 ? -15.077 -7.559 20.129 1.00 87.62 334 LEU A N 1
ATOM 2652 C CA . LEU A 1 334 ? -15.441 -8.903 19.672 1.00 87.62 334 LEU A CA 1
ATOM 2653 C C . LEU A 1 334 ? -15.618 -8.937 18.151 1.00 87.62 334 LEU A C 1
ATOM 2655 O O . LEU A 1 334 ? -15.090 -9.827 17.498 1.00 87.62 334 LEU A O 1
ATOM 2659 N N . GLU A 1 335 ? -16.297 -7.938 17.582 1.00 89.25 335 GLU A N 1
ATOM 2660 C CA . GLU A 1 335 ? -16.443 -7.786 16.129 1.00 89.25 335 GLU A CA 1
ATOM 2661 C C . GLU A 1 335 ? -15.082 -7.749 15.420 1.00 89.25 335 GLU A C 1
ATOM 2663 O O . GLU A 1 335 ? -14.866 -8.494 14.465 1.00 89.25 335 GLU A O 1
ATOM 2668 N N . ARG A 1 336 ? -14.140 -6.935 15.914 1.00 91.38 336 ARG A N 1
ATOM 2669 C CA . ARG A 1 336 ? -12.791 -6.832 15.344 1.00 91.38 336 ARG A CA 1
ATOM 2670 C C . ARG A 1 336 ? -12.047 -8.167 15.390 1.00 91.38 336 ARG A C 1
ATOM 2672 O O . ARG A 1 336 ? -11.447 -8.543 14.389 1.00 91.38 336 ARG A O 1
ATOM 2679 N N . VAL A 1 337 ? -12.098 -8.878 16.518 1.00 90.31 337 VAL A N 1
ATOM 2680 C CA . VAL A 1 337 ? -11.433 -10.185 16.682 1.00 90.31 337 VAL A CA 1
ATOM 2681 C C . VAL A 1 337 ? -12.058 -11.240 15.769 1.00 90.31 337 VAL A C 1
ATOM 2683 O O . VAL A 1 337 ? -11.335 -11.962 15.087 1.00 90.31 337 VAL A O 1
ATOM 2686 N N . LEU A 1 338 ? -13.391 -11.313 15.706 1.00 91.69 338 LEU A N 1
ATOM 2687 C CA . LEU A 1 338 ? -14.097 -12.244 14.821 1.00 91.69 338 LEU A CA 1
ATOM 2688 C C . LEU A 1 338 ? -13.793 -11.958 13.350 1.00 91.69 338 LEU A C 1
ATOM 2690 O O . LEU A 1 338 ? -13.552 -12.895 12.592 1.00 91.69 338 LEU A O 1
ATOM 2694 N N . ARG A 1 339 ? -13.751 -10.680 12.953 1.00 91.19 339 ARG A N 1
ATOM 2695 C CA . ARG A 1 339 ? -13.367 -10.269 11.597 1.00 91.19 339 ARG A CA 1
ATOM 2696 C C . ARG A 1 339 ? -11.926 -10.657 11.285 1.00 91.19 339 ARG A C 1
ATOM 2698 O O . ARG A 1 339 ? -11.681 -11.204 10.222 1.00 91.19 339 ARG A O 1
ATOM 2705 N N . GLN A 1 340 ? -10.992 -10.422 12.206 1.00 91.56 340 GLN A N 1
ATOM 2706 C CA . GLN A 1 340 ? -9.592 -10.806 12.019 1.00 91.56 340 GLN A CA 1
ATOM 2707 C C . GLN A 1 340 ? -9.444 -12.321 11.834 1.00 91.56 340 GLN A C 1
ATOM 2709 O O . GLN A 1 340 ? -8.822 -12.747 10.868 1.00 91.56 340 GLN A O 1
ATOM 2714 N N . LYS A 1 341 ? -10.075 -13.129 12.698 1.00 91.50 341 LYS A N 1
ATOM 2715 C CA . LYS A 1 341 ? -10.064 -14.596 12.572 1.00 91.50 341 LYS A CA 1
ATOM 2716 C C . LYS A 1 341 ? -10.705 -15.080 11.272 1.00 91.50 341 LYS A C 1
ATOM 2718 O O . LYS A 1 341 ? -10.161 -15.953 10.612 1.00 91.50 341 LYS A O 1
ATOM 2723 N N . THR A 1 342 ? -11.847 -14.496 10.908 1.00 90.62 342 THR A N 1
ATOM 2724 C CA . THR A 1 342 ? -12.555 -14.814 9.660 1.00 90.62 342 THR A CA 1
ATOM 2725 C C . THR A 1 342 ? -11.667 -14.509 8.456 1.00 90.62 342 THR A C 1
ATOM 2727 O O . THR A 1 342 ? -11.497 -15.370 7.605 1.00 90.62 342 THR A O 1
ATOM 2730 N N . ASN A 1 343 ? -11.046 -13.328 8.416 1.00 91.88 343 ASN A N 1
ATOM 2731 C CA . ASN A 1 343 ? -10.168 -12.931 7.318 1.00 91.88 343 ASN A CA 1
ATOM 2732 C C . ASN A 1 343 ? -8.929 -13.826 7.218 1.00 91.88 343 ASN A C 1
ATOM 2734 O O . ASN A 1 343 ? -8.601 -14.247 6.120 1.00 91.88 343 ASN A O 1
ATOM 2738 N N . TRP A 1 344 ? -8.270 -14.149 8.336 1.00 89.69 344 TRP A N 1
ATOM 2739 C CA . TRP A 1 344 ? -7.113 -15.051 8.321 1.00 89.69 344 TRP A CA 1
ATOM 2740 C C . TRP A 1 344 ? -7.456 -16.438 7.791 1.00 89.69 344 TRP A C 1
ATOM 2742 O O . TRP A 1 344 ? -6.718 -16.972 6.972 1.00 89.69 344 TRP A O 1
ATOM 2752 N N . ARG A 1 345 ? -8.590 -17.004 8.207 1.00 91.06 345 ARG A N 1
ATOM 2753 C CA . ARG A 1 345 ? -9.025 -18.310 7.710 1.00 91.06 345 ARG A CA 1
ATOM 2754 C C . ARG A 1 345 ? -9.394 -18.272 6.227 1.00 91.06 345 ARG A C 1
ATOM 2756 O O . ARG A 1 345 ? -8.998 -19.162 5.489 1.00 91.06 345 ARG A O 1
ATOM 2763 N N . MET A 1 346 ? -10.119 -17.240 5.789 1.00 90.88 346 MET A N 1
ATOM 2764 C CA . MET A 1 346 ? -10.452 -17.059 4.369 1.00 90.88 346 MET A CA 1
ATOM 2765 C C . MET A 1 346 ? -9.198 -16.881 3.510 1.00 90.88 346 MET A C 1
ATOM 2767 O O . MET A 1 346 ? -9.159 -17.396 2.403 1.00 90.88 346 MET A O 1
ATOM 2771 N N . GLU A 1 347 ? -8.178 -16.195 4.027 1.00 92.50 347 GLU A N 1
ATOM 2772 C CA . GLU A 1 347 ? -6.900 -16.023 3.338 1.00 92.50 347 GLU A CA 1
ATOM 2773 C C . GLU A 1 347 ? -6.160 -17.353 3.169 1.00 92.50 347 GLU A C 1
ATOM 2775 O O . GLU A 1 347 ? -5.720 -17.656 2.068 1.00 92.50 347 GLU A O 1
ATOM 2780 N N . LYS A 1 348 ? -6.094 -18.188 4.217 1.00 91.06 348 LYS A N 1
ATOM 2781 C CA . LYS A 1 348 ? -5.526 -19.543 4.108 1.00 91.06 348 LYS A CA 1
ATOM 2782 C C . LYS A 1 348 ? -6.264 -20.397 3.077 1.00 91.06 348 LYS A C 1
ATOM 2784 O O . LYS A 1 348 ? -5.629 -21.058 2.267 1.00 91.06 348 LYS A O 1
ATOM 2789 N N . ILE A 1 349 ? -7.600 -20.367 3.102 1.00 91.44 349 ILE A N 1
ATOM 2790 C CA . ILE A 1 349 ? -8.431 -21.098 2.135 1.00 91.44 349 ILE A CA 1
ATOM 2791 C C . ILE A 1 349 ? -8.174 -20.586 0.716 1.00 91.44 349 ILE A C 1
ATOM 2793 O O . ILE A 1 349 ? -8.066 -21.391 -0.197 1.00 91.44 349 ILE A O 1
ATOM 2797 N N . ARG A 1 350 ? -8.046 -19.268 0.532 1.00 93.56 350 ARG A N 1
ATOM 2798 C CA . ARG A 1 350 ? -7.722 -18.673 -0.767 1.00 93.56 350 ARG A CA 1
ATOM 2799 C C . ARG A 1 350 ? -6.373 -19.164 -1.285 1.00 93.56 350 ARG A C 1
ATOM 2801 O O . ARG A 1 350 ? -6.328 -19.672 -2.390 1.00 93.56 350 ARG A O 1
ATOM 2808 N N . ILE A 1 351 ? -5.321 -19.085 -0.467 1.00 91.88 351 ILE A N 1
ATOM 2809 C CA . ILE A 1 351 ? -3.981 -19.572 -0.833 1.00 91.88 351 ILE A CA 1
ATOM 2810 C C . ILE A 1 351 ? -4.027 -21.052 -1.227 1.00 91.88 351 ILE A C 1
ATOM 2812 O O . ILE A 1 351 ? -3.400 -21.440 -2.203 1.00 91.88 351 ILE A O 1
ATOM 2816 N N . LEU A 1 352 ? -4.779 -21.872 -0.486 1.00 93.06 352 LEU A N 1
ATOM 2817 C CA . LEU A 1 352 ? -4.938 -23.288 -0.804 1.00 93.06 352 LEU A CA 1
ATOM 2818 C C . LEU A 1 352 ? -5.641 -23.506 -2.152 1.00 93.06 352 LEU A C 1
ATOM 2820 O O . LEU A 1 352 ? -5.187 -24.340 -2.925 1.00 93.06 352 LEU A O 1
ATOM 2824 N N . LEU A 1 353 ? -6.738 -22.790 -2.419 1.00 91.94 353 LEU A N 1
ATOM 2825 C CA . LEU A 1 353 ? -7.474 -22.900 -3.683 1.00 91.94 353 LEU A CA 1
ATOM 2826 C C . LEU A 1 353 ? -6.612 -22.440 -4.862 1.00 91.94 353 LEU A C 1
ATOM 2828 O O . LEU A 1 353 ? -6.461 -23.188 -5.818 1.00 91.94 353 LEU A O 1
ATOM 2832 N N . ASP A 1 354 ? -5.970 -21.275 -4.744 1.00 90.56 354 ASP A N 1
ATOM 2833 C CA . ASP A 1 354 ? -5.078 -20.736 -5.776 1.00 90.56 354 ASP A CA 1
ATOM 2834 C C . ASP A 1 354 ? -3.913 -21.708 -6.061 1.00 90.56 354 ASP A C 1
ATOM 2836 O O . ASP A 1 354 ? -3.531 -21.917 -7.212 1.00 90.56 354 ASP A O 1
ATOM 2840 N N . ALA A 1 355 ? -3.368 -22.350 -5.018 1.00 90.44 355 ALA A N 1
ATOM 2841 C CA . ALA A 1 355 ? -2.321 -23.355 -5.161 1.00 90.44 355 ALA A CA 1
ATOM 2842 C C . ALA A 1 355 ? -2.821 -24.656 -5.810 1.00 90.44 355 ALA A C 1
ATOM 2844 O O . ALA A 1 355 ? -2.084 -25.237 -6.599 1.00 90.44 355 ALA A O 1
ATOM 2845 N N . GLN A 1 356 ? -4.033 -25.126 -5.488 1.00 87.62 356 GLN A N 1
ATOM 2846 C CA . GLN A 1 356 ? -4.607 -26.357 -6.048 1.00 87.62 356 GLN A CA 1
ATOM 2847 C C . GLN A 1 356 ? -5.056 -26.213 -7.503 1.00 87.62 356 GLN A C 1
ATOM 2849 O O . GLN A 1 356 ? -4.912 -27.178 -8.253 1.00 87.62 356 GLN A O 1
ATOM 2854 N N . ASP A 1 357 ? -5.593 -25.049 -7.866 1.00 83.44 357 ASP A N 1
ATOM 2855 C CA . ASP A 1 357 ? -6.122 -24.774 -9.199 1.00 83.44 357 ASP A CA 1
ATOM 2856 C C . ASP A 1 357 ? -4.977 -24.392 -10.157 1.00 83.44 357 ASP A C 1
ATOM 2858 O O . ASP A 1 357 ? -4.418 -25.250 -10.835 1.00 83.44 357 ASP A O 1
ATOM 2862 N N . GLU A 1 358 ? -4.579 -23.116 -10.189 1.00 82.12 358 GLU A N 1
ATOM 2863 C CA . GLU A 1 358 ? -3.584 -22.605 -11.147 1.00 82.12 358 GLU A CA 1
ATOM 2864 C C . GLU A 1 358 ? -2.147 -22.995 -10.759 1.00 82.12 358 GLU A C 1
ATOM 2866 O O . GLU A 1 358 ? -1.326 -23.323 -11.617 1.00 82.12 358 GLU A O 1
ATOM 2871 N N . GLY A 1 359 ? -1.836 -23.000 -9.458 1.00 87.81 359 GLY A N 1
ATOM 2872 C CA . GLY A 1 359 ? -0.472 -23.221 -8.974 1.00 87.81 359 GLY A CA 1
ATOM 2873 C C . GLY A 1 359 ? 0.094 -24.601 -9.320 1.00 87.81 359 GLY A C 1
ATOM 2874 O O . GLY A 1 359 ? 1.256 -24.704 -9.705 1.00 87.81 359 GLY A O 1
ATOM 2875 N N . MET A 1 360 ? -0.711 -25.663 -9.210 1.00 89.31 360 MET A N 1
ATOM 2876 C CA . MET A 1 360 ? -0.268 -27.032 -9.508 1.00 89.31 360 MET A CA 1
ATOM 2877 C C . MET A 1 360 ? 0.017 -27.251 -10.994 1.00 89.31 360 MET A C 1
ATOM 2879 O O . MET A 1 360 ? 0.910 -28.031 -11.323 1.00 89.31 360 MET A O 1
ATOM 2883 N N . GLU A 1 361 ? -0.742 -26.611 -11.883 1.00 87.38 361 GLU A N 1
ATOM 2884 C CA . GLU A 1 361 ? -0.496 -26.685 -13.325 1.00 87.38 361 GLU A CA 1
ATOM 2885 C C . GLU A 1 361 ? 0.827 -26.000 -13.665 1.00 87.38 361 GLU A C 1
ATOM 2887 O O . GLU A 1 361 ? 1.704 -26.621 -14.260 1.00 87.38 361 GLU A O 1
ATOM 2892 N N . TRP A 1 362 ? 1.027 -24.778 -13.168 1.00 89.56 362 TRP A N 1
ATOM 2893 C CA . TRP A 1 362 ? 2.252 -24.015 -13.410 1.00 89.56 362 TRP A CA 1
ATOM 2894 C C . TRP A 1 362 ? 3.482 -24.706 -12.831 1.00 89.56 362 TRP A C 1
ATOM 2896 O O . TRP A 1 362 ? 4.532 -24.720 -13.462 1.00 89.56 362 TRP A O 1
ATOM 2906 N N . ALA A 1 363 ? 3.352 -25.318 -11.653 1.00 91.88 363 ALA A N 1
ATOM 2907 C CA . ALA A 1 363 ? 4.456 -26.036 -11.039 1.00 91.88 363 ALA A CA 1
ATOM 2908 C C . ALA A 1 363 ? 4.888 -27.265 -11.851 1.00 91.88 363 ALA A C 1
ATOM 2910 O O . ALA A 1 363 ? 6.076 -27.554 -11.933 1.00 91.88 363 ALA A O 1
ATOM 2911 N N . ARG A 1 364 ? 3.942 -27.971 -12.484 1.00 91.62 364 ARG A N 1
ATOM 2912 C CA . ARG A 1 364 ? 4.262 -29.098 -13.376 1.00 91.62 364 ARG A CA 1
ATOM 2913 C C . ARG A 1 364 ? 4.906 -28.638 -14.675 1.00 91.62 364 ARG A C 1
ATOM 2915 O O . ARG A 1 364 ? 5.794 -29.325 -15.167 1.00 91.62 364 ARG A O 1
ATOM 2922 N N . ASP A 1 365 ? 4.434 -27.528 -15.231 1.00 92.25 365 ASP A N 1
ATOM 2923 C CA . ASP A 1 365 ? 4.989 -26.970 -16.463 1.00 92.25 365 ASP A CA 1
ATOM 2924 C C . ASP A 1 365 ? 6.417 -26.451 -16.238 1.00 92.25 365 ASP A C 1
ATOM 2926 O O . ASP A 1 365 ? 7.286 -26.688 -17.076 1.00 92.25 365 ASP A O 1
ATOM 2930 N N . GLU A 1 366 ? 6.684 -25.817 -15.091 1.00 91.25 366 GLU A N 1
ATOM 2931 C CA . GLU A 1 366 ? 8.032 -25.389 -14.697 1.00 91.25 366 GLU A CA 1
ATOM 2932 C C . GLU A 1 366 ? 8.960 -26.594 -14.490 1.00 91.25 366 GLU A C 1
ATOM 2934 O O . GLU A 1 366 ? 10.032 -26.634 -15.087 1.00 91.25 366 GLU A O 1
ATOM 2939 N N . ASP A 1 367 ? 8.519 -27.619 -13.743 1.00 92.00 367 ASP A N 1
ATOM 2940 C CA . ASP A 1 367 ? 9.291 -28.856 -13.536 1.00 92.00 367 ASP A CA 1
ATOM 2941 C C . ASP A 1 367 ? 9.650 -29.525 -14.885 1.00 92.00 367 ASP A C 1
ATOM 2943 O O . ASP A 1 367 ? 10.783 -29.962 -15.096 1.00 92.00 367 ASP A O 1
ATOM 2947 N N . GLN A 1 368 ? 8.706 -29.572 -15.837 1.00 92.94 368 GLN A N 1
ATOM 2948 C CA . GLN A 1 368 ? 8.959 -30.081 -17.194 1.00 92.94 368 GLN A CA 1
ATOM 2949 C C . GLN A 1 368 ? 9.941 -29.202 -17.972 1.00 92.94 368 GLN A C 1
ATOM 2951 O O . GLN A 1 368 ? 10.769 -29.709 -18.733 1.00 92.94 368 GLN A O 1
ATOM 2956 N N . TRP A 1 369 ? 9.839 -27.882 -17.830 1.00 89.81 369 TRP A N 1
ATOM 2957 C CA . TRP A 1 369 ? 10.737 -26.954 -18.501 1.00 89.81 369 TRP A CA 1
ATOM 2958 C C . TRP A 1 369 ? 12.168 -27.077 -17.969 1.00 89.81 369 TRP A C 1
ATOM 2960 O O . TRP A 1 369 ? 13.096 -27.155 -18.776 1.00 89.81 369 TRP A O 1
ATOM 2970 N N . GLU A 1 370 ? 12.357 -27.179 -16.652 1.00 85.31 370 GLU A N 1
ATOM 2971 C CA . GLU A 1 370 ? 13.662 -27.423 -16.029 1.00 85.31 370 GLU A CA 1
ATOM 2972 C C . GLU A 1 370 ? 14.286 -28.737 -16.519 1.00 85.31 370 GLU A C 1
ATOM 2974 O O . GLU A 1 370 ? 15.462 -28.759 -16.897 1.00 85.31 370 GLU A O 1
ATOM 2979 N N . GLU A 1 371 ? 13.494 -29.811 -16.614 1.00 86.81 371 GLU A N 1
ATOM 2980 C CA . GLU A 1 371 ? 13.942 -31.091 -17.175 1.00 86.81 371 GLU A CA 1
ATOM 2981 C C . GLU A 1 371 ? 14.405 -30.934 -18.635 1.00 86.81 371 GLU A C 1
ATOM 2983 O O . GLU A 1 371 ? 15.509 -31.356 -18.998 1.00 86.81 371 GLU A O 1
ATOM 2988 N N . LEU A 1 372 ? 13.605 -30.274 -19.480 1.00 87.81 372 LEU A N 1
ATOM 2989 C CA . LEU A 1 372 ? 13.948 -30.022 -20.884 1.00 87.81 372 LEU A CA 1
ATOM 2990 C C . LEU A 1 372 ? 15.204 -29.156 -21.030 1.00 87.81 372 LEU A C 1
ATOM 2992 O O . LEU A 1 372 ? 16.040 -29.426 -21.898 1.00 87.81 372 LEU A O 1
ATOM 2996 N N . MET A 1 373 ? 15.360 -28.137 -20.187 1.00 84.19 373 MET A N 1
ATOM 2997 C CA . MET A 1 373 ? 16.543 -27.278 -20.165 1.00 84.19 373 MET A CA 1
ATOM 2998 C C . MET A 1 373 ? 17.790 -28.049 -19.728 1.00 84.19 373 MET A C 1
ATOM 3000 O O . MET A 1 373 ? 18.842 -27.895 -20.353 1.00 84.19 373 MET A O 1
ATOM 3004 N N . GLY A 1 374 ? 17.673 -28.927 -18.729 1.00 81.50 374 GLY A N 1
ATOM 3005 C CA . GLY A 1 374 ? 18.745 -29.834 -18.317 1.00 81.50 374 GLY A CA 1
ATOM 3006 C C . GLY A 1 374 ? 19.173 -30.773 -19.448 1.00 81.50 374 GLY A C 1
ATOM 3007 O O . GLY A 1 374 ? 20.366 -30.910 -19.732 1.00 81.50 374 GLY A O 1
ATOM 3008 N N . LEU A 1 375 ? 18.212 -31.356 -20.171 1.00 84.31 375 LEU A N 1
ATOM 3009 C CA . LEU A 1 375 ? 18.484 -32.205 -21.336 1.00 84.31 375 LEU A CA 1
ATOM 3010 C C . LEU A 1 375 ? 19.160 -31.437 -22.483 1.00 84.31 375 LEU A C 1
ATOM 3012 O O . LEU A 1 375 ? 20.089 -31.955 -23.109 1.00 84.31 375 LEU A O 1
ATOM 3016 N N . LEU A 1 376 ? 18.718 -30.208 -22.768 1.00 84.56 376 LEU A N 1
ATOM 3017 C CA . LEU A 1 376 ? 19.344 -29.345 -23.776 1.00 84.56 376 LEU A CA 1
ATOM 3018 C C . LEU A 1 376 ? 20.782 -28.986 -23.394 1.00 84.56 376 LEU A C 1
ATOM 3020 O O . LEU A 1 376 ? 21.673 -29.094 -24.236 1.00 84.56 376 LEU A O 1
ATOM 3024 N N . PHE A 1 377 ? 21.022 -28.640 -22.130 1.00 78.75 377 PHE A N 1
ATOM 3025 C CA . PHE A 1 377 ? 22.357 -28.329 -21.624 1.00 78.75 377 PHE A CA 1
ATOM 3026 C C . PHE A 1 377 ? 23.329 -29.506 -21.801 1.00 78.75 377 PHE A C 1
ATOM 3028 O O . PHE A 1 377 ? 24.443 -29.320 -22.296 1.00 78.75 377 PHE A O 1
ATOM 3035 N N . LEU A 1 378 ? 22.891 -30.726 -21.471 1.00 80.94 378 LEU A N 1
ATOM 3036 C CA . LEU A 1 378 ? 23.676 -31.950 -21.666 1.00 80.94 378 LEU A CA 1
ATOM 3037 C C . LEU A 1 378 ? 23.938 -32.254 -23.146 1.00 80.94 378 LEU A C 1
ATOM 3039 O O . LEU A 1 378 ? 25.003 -32.757 -23.502 1.00 80.94 378 LEU A O 1
ATOM 3043 N N . LYS A 1 379 ? 22.977 -31.945 -24.023 1.00 82.94 379 LYS A N 1
ATOM 3044 C CA . LYS A 1 379 ? 23.121 -32.124 -25.472 1.00 82.94 379 LYS A CA 1
ATOM 3045 C C . LYS A 1 379 ? 24.145 -31.159 -26.074 1.00 82.94 379 LYS A C 1
ATOM 3047 O O . LYS A 1 379 ? 24.869 -31.547 -26.989 1.00 82.94 379 LYS A O 1
ATOM 3052 N N . GLU A 1 380 ? 24.181 -29.917 -25.599 1.00 84.31 380 GLU A N 1
ATOM 3053 C CA . GLU A 1 380 ? 25.130 -28.899 -26.063 1.00 84.31 380 GLU A CA 1
ATOM 3054 C C . GLU A 1 380 ? 26.534 -29.098 -25.479 1.00 84.31 380 GLU A C 1
ATOM 3056 O O . GLU A 1 380 ? 27.516 -28.803 -26.158 1.00 84.31 380 GLU A O 1
ATOM 3061 N N . ASN A 1 381 ? 26.638 -29.661 -24.271 1.00 80.62 381 ASN A N 1
ATOM 3062 C CA . ASN A 1 381 ? 27.906 -29.920 -23.589 1.00 80.62 381 ASN A CA 1
ATOM 3063 C C . ASN A 1 381 ? 28.066 -31.415 -23.251 1.00 80.62 381 ASN A C 1
ATOM 3065 O O . ASN A 1 381 ? 27.962 -31.801 -22.086 1.00 80.62 381 ASN A O 1
ATOM 3069 N N . PRO A 1 382 ? 28.359 -32.278 -24.241 1.00 72.06 382 PRO A N 1
ATOM 3070 C CA . PRO A 1 382 ? 28.472 -33.722 -24.022 1.00 72.06 382 PRO A CA 1
ATOM 3071 C C . PRO A 1 382 ? 29.619 -34.113 -23.071 1.00 72.06 382 PRO A C 1
ATOM 3073 O O . PRO A 1 382 ? 29.543 -35.152 -22.417 1.00 72.06 382 PRO A O 1
ATOM 3076 N N . ASP A 1 383 ? 30.651 -33.272 -22.940 1.00 69.25 383 ASP A N 1
ATOM 3077 C CA . ASP A 1 383 ? 31.757 -33.473 -21.995 1.00 69.25 383 ASP A CA 1
ATOM 3078 C C . ASP A 1 383 ? 31.414 -33.047 -20.549 1.00 69.25 383 ASP A C 1
ATOM 3080 O O . ASP A 1 383 ? 32.124 -33.434 -19.620 1.00 69.25 383 ASP A O 1
ATOM 3084 N N . ALA A 1 384 ? 30.308 -32.320 -20.318 1.00 63.50 384 ALA A N 1
ATOM 3085 C CA . ALA A 1 384 ? 29.922 -31.828 -18.986 1.00 63.50 384 ALA A CA 1
ATOM 3086 C C . ALA A 1 384 ? 29.619 -32.964 -17.994 1.00 63.50 384 ALA A C 1
ATOM 3088 O O . ALA A 1 384 ? 29.884 -32.839 -16.801 1.00 63.50 384 ALA A O 1
ATOM 3089 N N . VAL A 1 385 ? 29.148 -34.115 -18.488 1.00 58.31 385 VAL A N 1
ATOM 3090 C CA . VAL A 1 385 ? 28.936 -35.331 -17.678 1.00 58.31 385 VAL A CA 1
ATOM 3091 C C . VAL A 1 385 ? 30.251 -35.842 -17.074 1.00 58.31 385 VAL A C 1
ATOM 3093 O O . VAL A 1 385 ? 30.248 -36.486 -16.028 1.00 58.31 385 VAL A O 1
ATOM 3096 N N . ARG A 1 386 ? 31.389 -35.553 -17.718 1.00 51.66 386 ARG A N 1
ATOM 3097 C CA . ARG A 1 386 ? 32.719 -35.989 -17.279 1.00 51.66 386 ARG A CA 1
ATOM 3098 C C . ARG A 1 386 ? 33.323 -35.065 -16.217 1.00 51.66 386 ARG A C 1
ATOM 3100 O O . ARG A 1 386 ? 34.096 -35.550 -15.398 1.00 51.66 386 ARG A O 1
ATOM 3107 N N . GLU A 1 387 ? 32.968 -33.777 -16.224 1.00 50.81 387 GLU A N 1
ATOM 3108 C CA . GLU A 1 387 ? 33.384 -32.790 -15.210 1.00 50.81 387 GLU A CA 1
ATOM 3109 C C . GLU A 1 387 ? 32.502 -32.814 -13.950 1.00 50.81 387 GLU A C 1
ATOM 3111 O O . GLU A 1 387 ? 32.996 -32.543 -12.863 1.00 50.81 387 GLU A O 1
ATOM 3116 N N . LEU A 1 388 ? 31.237 -33.238 -14.060 1.00 50.56 388 LEU A N 1
ATOM 3117 C CA . LEU A 1 388 ? 30.333 -33.509 -12.925 1.00 50.56 388 LEU A CA 1
ATOM 3118 C C . LEU A 1 388 ? 30.588 -34.873 -12.246 1.00 50.56 388 LEU A C 1
ATOM 3120 O O . LEU A 1 388 ? 29.763 -35.381 -11.484 1.00 50.56 388 LEU A O 1
ATOM 3124 N N . GLY A 1 389 ? 31.730 -35.499 -12.536 1.00 43.84 389 GLY A N 1
ATOM 3125 C CA . GLY A 1 389 ? 32.142 -36.760 -11.943 1.00 43.84 389 GLY A CA 1
ATOM 3126 C C . GLY A 1 389 ? 32.766 -36.571 -10.561 1.00 43.84 389 GLY A C 1
ATOM 3127 O O . GLY A 1 389 ? 33.911 -36.146 -10.472 1.00 43.84 389 GLY A O 1
ATOM 3128 N N . GLN A 1 390 ? 32.042 -37.037 -9.537 1.00 46.06 390 GLN A N 1
ATOM 3129 C CA . GLN A 1 390 ? 32.490 -37.303 -8.156 1.00 46.06 390 GLN A CA 1
ATOM 3130 C C . GLN A 1 390 ? 32.619 -36.074 -7.234 1.00 46.06 390 GLN A C 1
ATOM 3132 O O . GLN A 1 390 ? 33.711 -35.558 -7.058 1.00 46.06 390 GLN A O 1
ATOM 3137 N N . GLU A 1 391 ? 31.509 -35.660 -6.602 1.00 38.59 391 GLU A N 1
ATOM 3138 C CA . GLU A 1 391 ? 31.363 -35.442 -5.134 1.00 38.59 391 GLU A CA 1
ATOM 3139 C C . GLU A 1 391 ? 30.244 -34.463 -4.737 1.00 38.59 391 GLU A C 1
ATOM 3141 O O . GLU A 1 391 ? 29.799 -34.513 -3.594 1.00 38.59 391 GLU A O 1
ATOM 3146 N N . ASP A 1 392 ? 29.667 -33.698 -5.663 1.00 43.81 392 ASP A N 1
ATOM 3147 C CA . ASP A 1 392 ? 28.465 -32.910 -5.370 1.00 43.81 392 ASP A CA 1
ATOM 3148 C C . ASP A 1 392 ? 27.218 -33.694 -5.796 1.00 43.81 392 ASP A C 1
ATOM 3150 O O . ASP A 1 392 ? 26.702 -33.544 -6.905 1.00 43.81 392 ASP A O 1
ATOM 3154 N N . GLN A 1 393 ? 26.720 -34.572 -4.916 1.00 45.44 393 GLN A N 1
ATOM 3155 C CA . GLN A 1 393 ? 25.300 -34.926 -4.972 1.00 45.44 393 GLN A CA 1
ATOM 3156 C C . GLN A 1 393 ? 24.541 -33.607 -4.826 1.00 45.44 393 GLN A C 1
ATOM 3158 O O . GLN A 1 393 ? 24.474 -33.060 -3.724 1.00 45.44 393 GLN A O 1
ATOM 3163 N N . MET A 1 394 ? 24.028 -33.074 -5.941 1.00 46.28 394 MET A N 1
ATOM 3164 C CA . MET A 1 394 ? 23.010 -32.029 -5.897 1.00 46.28 394 MET A CA 1
ATOM 3165 C C . MET A 1 394 ? 21.984 -32.495 -4.864 1.00 46.28 394 MET A C 1
ATOM 3167 O O . MET A 1 394 ? 21.538 -33.643 -4.974 1.00 46.28 394 MET A O 1
ATOM 3171 N N . PRO A 1 395 ? 21.696 -31.700 -3.816 1.00 53.34 395 PRO A N 1
ATOM 3172 C CA . PRO A 1 395 ? 20.720 -32.107 -2.820 1.00 53.34 395 PRO A CA 1
ATOM 3173 C C . PRO A 1 395 ? 19.455 -32.547 -3.556 1.00 53.34 395 PRO A C 1
ATOM 3175 O O . PRO A 1 395 ? 19.120 -31.940 -4.572 1.00 53.34 395 PRO A O 1
ATOM 3178 N N . ASP A 1 396 ? 18.802 -33.614 -3.079 1.00 64.88 396 ASP A N 1
ATOM 3179 C CA . ASP A 1 396 ? 17.484 -34.049 -3.559 1.00 64.88 396 ASP A CA 1
ATOM 3180 C C . ASP A 1 396 ? 16.481 -32.910 -3.294 1.00 64.88 396 ASP A C 1
ATOM 3182 O O . ASP A 1 396 ? 15.710 -32.930 -2.329 1.00 64.88 396 ASP A O 1
ATOM 3186 N N . GLU A 1 397 ? 16.558 -31.846 -4.088 1.00 70.69 397 GLU A N 1
ATOM 3187 C CA . GLU A 1 397 ? 15.686 -30.700 -3.986 1.00 70.69 397 GLU A CA 1
ATOM 3188 C C . GLU A 1 397 ? 14.329 -31.149 -4.521 1.00 70.69 397 GLU A C 1
ATOM 3190 O O . GLU A 1 397 ? 14.227 -31.663 -5.640 1.00 70.69 397 GLU A O 1
ATOM 3195 N N . PRO A 1 398 ? 13.270 -31.046 -3.704 1.00 81.81 398 PRO A N 1
ATOM 3196 C CA . PRO A 1 398 ? 11.948 -31.428 -4.151 1.00 81.81 398 PRO A CA 1
ATOM 3197 C C . PRO A 1 398 ? 11.553 -30.545 -5.332 1.00 81.81 398 PRO A C 1
ATOM 3199 O O . PRO A 1 398 ? 11.672 -29.322 -5.252 1.00 81.81 398 PRO A O 1
ATOM 3202 N N . SER A 1 399 ? 11.012 -31.169 -6.383 1.00 88.81 399 SER A N 1
ATOM 3203 C CA . SER A 1 399 ? 10.450 -30.446 -7.526 1.00 88.81 399 SER A CA 1
ATOM 3204 C C . SER A 1 399 ? 9.460 -29.378 -7.058 1.00 88.81 399 SER A C 1
ATOM 3206 O O . SER A 1 399 ? 8.876 -29.481 -5.962 1.00 88.81 399 SER A O 1
ATOM 3208 N N . TYR A 1 400 ? 9.231 -28.353 -7.870 1.00 90.94 400 TYR A N 1
ATOM 3209 C CA . TYR A 1 400 ? 8.304 -27.299 -7.500 1.00 90.94 400 TYR A CA 1
ATOM 3210 C C . TYR A 1 400 ? 6.901 -27.874 -7.256 1.00 90.94 400 TYR A C 1
ATOM 3212 O O . TYR A 1 400 ? 6.275 -27.556 -6.236 1.00 90.94 400 TYR A O 1
ATOM 3220 N N . ALA A 1 401 ? 6.438 -28.814 -8.090 1.00 89.81 401 ALA A N 1
ATOM 3221 C CA . ALA A 1 401 ? 5.152 -29.481 -7.882 1.00 89.81 401 ALA A CA 1
ATOM 3222 C C . ALA A 1 401 ? 5.111 -30.296 -6.577 1.00 89.81 401 ALA A C 1
ATOM 3224 O O . ALA A 1 401 ? 4.093 -30.289 -5.878 1.00 89.81 401 ALA A O 1
ATOM 3225 N N . SER A 1 402 ? 6.207 -30.969 -6.214 1.00 89.69 402 SER A N 1
ATOM 3226 C CA . SER A 1 402 ? 6.324 -31.717 -4.954 1.00 89.69 402 SER A CA 1
ATOM 3227 C C . SER A 1 402 ? 6.268 -30.791 -3.735 1.00 89.69 402 SER A C 1
ATOM 3229 O O . SER A 1 402 ? 5.498 -31.017 -2.795 1.00 89.69 402 SER A O 1
ATOM 3231 N N . SER A 1 403 ? 7.012 -29.687 -3.785 1.00 91.56 403 SER A N 1
ATOM 3232 C CA . SER A 1 403 ? 7.028 -28.652 -2.748 1.00 91.56 403 SER A CA 1
ATOM 3233 C C . SER A 1 403 ? 5.651 -28.015 -2.560 1.00 91.56 403 SER A C 1
ATOM 3235 O O . SER A 1 403 ? 5.172 -27.865 -1.430 1.00 91.56 403 SER A O 1
ATOM 3237 N N . LEU A 1 404 ? 4.975 -27.686 -3.665 1.00 92.44 404 LEU A N 1
ATOM 3238 C CA . LEU A 1 404 ? 3.636 -27.106 -3.645 1.00 92.44 404 LEU A CA 1
ATOM 3239 C C . LEU A 1 404 ? 2.601 -28.099 -3.101 1.00 92.44 404 LEU A C 1
ATOM 3241 O O . LEU A 1 404 ? 1.755 -27.725 -2.285 1.00 92.44 404 LEU A O 1
ATOM 3245 N N . HIS A 1 405 ? 2.701 -29.376 -3.476 1.00 91.69 405 HIS A N 1
ATOM 3246 C CA . HIS A 1 405 ? 1.862 -30.433 -2.918 1.00 91.69 405 HIS A CA 1
ATOM 3247 C C . HIS A 1 405 ? 2.050 -30.566 -1.399 1.00 91.69 405 HIS A C 1
ATOM 3249 O O . HIS A 1 405 ? 1.063 -30.620 -0.659 1.00 91.69 405 HIS A O 1
ATOM 3255 N N . GLY A 1 406 ? 3.299 -30.550 -0.923 1.00 92.75 406 GLY A N 1
ATOM 3256 C CA . GLY A 1 406 ? 3.625 -30.553 0.503 1.00 92.75 406 GLY A CA 1
ATOM 3257 C C . GLY A 1 406 ? 3.021 -29.355 1.243 1.00 92.75 406 GLY A C 1
ATOM 3258 O O . GLY A 1 406 ? 2.383 -29.527 2.284 1.00 92.75 406 GLY A O 1
ATOM 3259 N N . MET A 1 407 ? 3.131 -28.150 0.675 1.00 93.06 407 MET A N 1
ATOM 3260 C CA . MET A 1 407 ? 2.497 -26.944 1.219 1.00 93.06 407 MET A CA 1
ATOM 3261 C C . MET A 1 407 ? 0.971 -27.096 1.308 1.00 93.06 407 MET A C 1
ATOM 3263 O O . MET A 1 407 ? 0.385 -26.809 2.355 1.00 93.06 407 MET A O 1
ATOM 3267 N N . CYS A 1 408 ? 0.322 -27.570 0.243 1.00 93.88 408 CYS A N 1
ATOM 3268 C CA . CYS A 1 408 ? -1.119 -27.820 0.222 1.00 93.88 408 CYS A CA 1
ATOM 3269 C C . CYS A 1 408 ? -1.536 -28.825 1.303 1.00 93.88 408 CYS A C 1
ATOM 3271 O O . CYS A 1 408 ? -2.512 -28.583 2.013 1.00 93.88 408 CYS A O 1
ATOM 3273 N N . ALA A 1 409 ? -0.789 -29.918 1.475 1.00 94.12 409 ALA A N 1
ATOM 3274 C CA . ALA A 1 409 ? -1.063 -30.922 2.500 1.00 94.12 409 ALA A CA 1
ATOM 3275 C C . ALA A 1 409 ? -0.993 -30.333 3.920 1.00 94.12 409 ALA A C 1
ATOM 3277 O O . ALA A 1 409 ? -1.903 -30.554 4.723 1.00 94.12 409 ALA A O 1
ATOM 3278 N N . VAL A 1 410 ? 0.031 -29.521 4.209 1.00 94.38 410 VAL A N 1
ATOM 3279 C CA . VAL A 1 410 ? 0.169 -28.823 5.500 1.00 94.38 410 VAL A CA 1
ATOM 3280 C C . VAL A 1 410 ? -0.992 -27.853 5.726 1.00 94.38 410 VAL A C 1
ATOM 3282 O O . VAL A 1 410 ? -1.609 -27.869 6.790 1.00 94.38 410 VAL A O 1
ATOM 3285 N N . LEU A 1 411 ? -1.347 -27.043 4.723 1.00 94.50 411 LEU A N 1
ATOM 3286 C CA . LEU A 1 411 ? -2.464 -26.098 4.829 1.00 94.50 411 LEU A CA 1
ATOM 3287 C C . LEU A 1 411 ? -3.807 -26.804 5.059 1.00 94.50 411 LEU A C 1
ATOM 3289 O O . LEU A 1 411 ? -4.622 -26.321 5.849 1.00 94.50 411 LEU A O 1
ATOM 3293 N N . ILE A 1 412 ? -4.047 -27.942 4.405 1.00 94.81 412 ILE A N 1
ATOM 3294 C CA . ILE A 1 412 ? -5.256 -28.749 4.615 1.00 94.81 412 ILE A CA 1
ATOM 3295 C C . ILE A 1 412 ? -5.315 -29.259 6.057 1.00 94.81 412 ILE A C 1
ATOM 3297 O O . ILE A 1 412 ? -6.350 -29.082 6.706 1.00 94.81 412 ILE A O 1
ATOM 3301 N N . ASP A 1 413 ? -4.229 -29.842 6.572 1.00 94.81 413 ASP A N 1
ATOM 3302 C CA . ASP A 1 413 ? -4.172 -30.347 7.952 1.00 94.81 413 ASP A CA 1
ATOM 3303 C C . ASP A 1 413 ? -4.371 -29.214 8.973 1.00 94.81 413 ASP A C 1
ATOM 3305 O O . ASP A 1 413 ? -5.149 -29.360 9.919 1.00 94.81 413 ASP A O 1
ATOM 3309 N N . GLU A 1 414 ? -3.779 -28.036 8.743 1.00 93.56 414 GLU A N 1
ATOM 3310 C CA . GLU A 1 414 ? -4.018 -26.851 9.573 1.00 93.56 414 GLU A CA 1
ATOM 3311 C C . GLU A 1 414 ? -5.492 -26.420 9.562 1.00 93.56 414 GLU A C 1
ATOM 3313 O O . GLU A 1 414 ? -6.080 -26.154 10.616 1.00 93.56 414 GLU A O 1
ATOM 3318 N N . ILE A 1 415 ? -6.116 -26.345 8.382 1.00 93.31 415 ILE A N 1
ATOM 3319 C CA . ILE A 1 415 ? -7.523 -25.945 8.241 1.00 93.31 415 ILE A CA 1
ATOM 3320 C C . ILE A 1 415 ? -8.439 -26.962 8.928 1.00 93.31 415 ILE A C 1
ATOM 3322 O O . ILE A 1 415 ? -9.418 -26.557 9.574 1.00 93.31 415 ILE A O 1
ATOM 3326 N N . GLN A 1 416 ? -8.137 -28.257 8.820 1.00 93.31 416 GLN A N 1
ATOM 3327 C CA . GLN A 1 416 ? -8.854 -29.334 9.505 1.00 93.31 416 GLN A CA 1
ATOM 3328 C C . GLN A 1 416 ? -8.697 -29.221 11.023 1.00 93.31 416 GLN A C 1
ATOM 3330 O O . GLN A 1 416 ? -9.709 -29.149 11.723 1.00 93.31 416 GLN A O 1
ATOM 3335 N N . ALA A 1 417 ? -7.471 -29.066 11.527 1.00 93.12 417 ALA A N 1
ATOM 3336 C CA . ALA A 1 417 ? -7.190 -28.872 12.950 1.00 93.12 417 ALA A CA 1
ATOM 3337 C C . ALA A 1 417 ? -7.939 -27.658 13.526 1.00 93.12 417 ALA A C 1
ATOM 3339 O O . ALA A 1 417 ? -8.553 -27.730 14.594 1.00 93.12 417 ALA A O 1
ATOM 3340 N N . GLU A 1 418 ? -7.947 -26.537 12.798 1.00 92.56 418 GLU A N 1
ATOM 3341 C CA . GLU A 1 418 ? -8.724 -25.351 13.163 1.00 92.56 418 GLU A CA 1
ATOM 3342 C C . GLU A 1 418 ? -10.235 -25.631 13.192 1.00 92.56 418 GLU A C 1
ATOM 3344 O O . GLU A 1 418 ? -10.952 -25.083 14.032 1.00 92.56 418 GLU A O 1
ATOM 3349 N N . THR A 1 419 ? -10.739 -26.459 12.273 1.00 92.88 419 THR A N 1
ATOM 3350 C CA . THR A 1 419 ? -12.161 -26.830 12.208 1.00 92.88 419 THR A CA 1
ATOM 3351 C C . THR A 1 419 ? -12.549 -27.689 13.406 1.00 92.88 419 THR A C 1
ATOM 3353 O O . THR A 1 419 ? -13.559 -27.417 14.055 1.00 92.88 419 THR A O 1
ATOM 3356 N N . GLU A 1 420 ? -11.732 -28.682 13.747 1.00 94.12 420 GLU A N 1
ATOM 3357 C CA . GLU A 1 420 ? -11.921 -29.533 14.923 1.00 94.12 420 GLU A CA 1
ATOM 3358 C C . GLU A 1 420 ? -11.899 -28.720 16.221 1.00 94.12 420 GLU A C 1
ATOM 3360 O O . GLU A 1 420 ? -12.780 -28.886 17.068 1.00 94.12 420 GLU A O 1
ATOM 3365 N N . ASP A 1 421 ? -10.955 -27.781 16.352 1.00 93.75 421 ASP A N 1
ATOM 3366 C CA . ASP A 1 421 ? -10.894 -26.834 17.471 1.00 93.75 421 ASP A CA 1
ATOM 3367 C C . ASP A 1 421 ? -12.172 -25.990 17.570 1.00 93.75 421 ASP A C 1
ATOM 3369 O O . ASP A 1 421 ? -12.765 -25.864 18.647 1.00 93.75 421 ASP A O 1
ATOM 3373 N N . GLN A 1 422 ? -12.654 -25.452 16.448 1.00 93.50 422 GLN A N 1
ATOM 3374 C CA . GLN A 1 422 ? -13.897 -24.682 16.413 1.00 93.50 422 GLN A CA 1
ATOM 3375 C C . GLN A 1 422 ? -15.108 -25.540 16.795 1.00 93.50 422 GLN A C 1
ATOM 3377 O O . GLN A 1 422 ? -15.922 -25.109 17.612 1.00 93.50 422 GLN A O 1
ATOM 3382 N N . VAL A 1 423 ? -15.221 -26.764 16.282 1.00 94.69 423 VAL A N 1
ATOM 3383 C CA . VAL A 1 423 ? -16.311 -27.689 16.631 1.00 94.69 423 VAL A CA 1
ATOM 3384 C C . VAL A 1 423 ? -16.266 -28.049 18.116 1.00 94.69 423 VAL A C 1
ATOM 3386 O O . VAL A 1 423 ? -17.299 -28.016 18.790 1.00 94.69 423 VAL A O 1
ATOM 3389 N N . ALA A 1 424 ? -15.085 -28.328 18.664 1.00 95.44 424 ALA A N 1
ATOM 3390 C CA . ALA A 1 424 ? -14.906 -28.618 20.081 1.00 95.44 424 ALA A CA 1
ATOM 3391 C C . ALA A 1 424 ? -15.316 -27.439 20.973 1.00 95.44 424 ALA A C 1
ATOM 3393 O O . ALA A 1 424 ? -16.054 -27.613 21.950 1.00 95.44 424 ALA A O 1
ATOM 3394 N N . ARG A 1 425 ? -14.913 -26.214 20.611 1.00 94.81 425 ARG A N 1
ATOM 3395 C CA . ARG A 1 425 ? -15.368 -24.996 21.298 1.00 94.81 425 ARG A CA 1
ATOM 3396 C C . ARG A 1 425 ? -16.876 -24.830 21.183 1.00 94.81 425 ARG A C 1
ATOM 3398 O O . ARG A 1 425 ? -17.515 -24.506 22.177 1.00 94.81 425 ARG A O 1
ATOM 3405 N N . ALA A 1 426 ? -17.460 -25.063 20.009 1.00 95.50 426 ALA A N 1
ATOM 3406 C CA . ALA A 1 426 ? -18.902 -24.959 19.805 1.00 95.50 426 ALA A CA 1
ATOM 3407 C C . ALA A 1 426 ? -19.670 -25.937 20.706 1.00 95.50 426 ALA A C 1
ATOM 3409 O O . ALA A 1 426 ? -20.634 -25.523 21.350 1.00 95.50 426 ALA A O 1
ATOM 3410 N N . LYS A 1 427 ? -19.206 -27.190 20.823 1.00 95.12 427 LYS A N 1
ATOM 3411 C CA . LYS A 1 427 ? -19.770 -28.199 21.736 1.00 95.12 427 LYS A CA 1
ATOM 3412 C C . LYS A 1 427 ? -19.713 -27.735 23.195 1.00 95.12 427 LYS A C 1
ATOM 3414 O O . LYS A 1 427 ? -20.726 -27.783 23.892 1.00 95.12 427 LYS A O 1
ATOM 3419 N N . ALA A 1 428 ? -18.570 -27.212 23.640 1.00 95.25 428 ALA A N 1
ATOM 3420 C CA . ALA A 1 428 ? -18.414 -26.696 25.001 1.00 95.25 428 ALA A CA 1
ATOM 3421 C C . ALA A 1 428 ? -19.319 -25.482 25.277 1.00 95.25 428 ALA A C 1
ATOM 3423 O O . ALA A 1 428 ? -20.018 -25.435 26.289 1.00 95.25 428 ALA A O 1
ATOM 3424 N N . LEU A 1 429 ? -19.379 -24.523 24.348 1.00 95.56 429 LEU A N 1
ATOM 3425 C CA . LEU A 1 429 ? -20.271 -23.366 24.453 1.00 95.56 429 LEU A CA 1
ATOM 3426 C C . LEU A 1 429 ? -21.747 -23.777 24.431 1.00 95.56 429 LEU A C 1
ATOM 3428 O O . LEU A 1 429 ? -22.564 -23.160 25.111 1.00 95.56 429 LEU A O 1
ATOM 3432 N N . TRP A 1 430 ? -22.105 -24.813 23.673 1.00 94.81 430 TRP A N 1
ATOM 3433 C CA . TRP A 1 430 ? -23.462 -25.346 23.662 1.00 94.81 430 TRP A CA 1
ATOM 3434 C C . TRP A 1 430 ? -23.836 -25.961 25.011 1.00 94.81 430 TRP A C 1
ATOM 3436 O O . TRP A 1 430 ? -24.895 -25.636 25.546 1.00 94.81 430 TRP A O 1
ATOM 3446 N N . LYS A 1 431 ? -22.934 -26.744 25.617 1.00 94.38 431 LYS A N 1
ATOM 3447 C CA . LYS A 1 431 ? -23.098 -27.271 26.982 1.00 94.38 431 LYS A CA 1
ATOM 3448 C C . LYS A 1 431 ? -23.359 -26.142 27.988 1.00 94.38 431 LYS A C 1
ATOM 3450 O O . LYS A 1 431 ? -24.283 -26.234 28.788 1.00 94.38 431 LYS A O 1
ATOM 3455 N N . MET A 1 432 ? -22.629 -25.029 27.882 1.00 94.31 432 MET A N 1
ATOM 3456 C CA . MET A 1 432 ? -22.861 -23.836 28.712 1.00 94.31 432 MET A CA 1
ATOM 3457 C C . MET A 1 432 ? -24.248 -23.213 28.486 1.00 94.31 432 MET A C 1
ATOM 3459 O O . MET A 1 432 ? -24.918 -22.820 29.442 1.00 94.31 432 MET A O 1
ATOM 3463 N N . VAL A 1 433 ? -24.703 -23.113 27.234 1.00 93.50 433 VAL A N 1
ATOM 3464 C CA . VAL A 1 433 ? -26.047 -22.598 26.918 1.00 93.50 433 VAL A CA 1
ATOM 3465 C C . VAL A 1 433 ? -27.127 -23.487 27.531 1.00 93.50 433 VAL A C 1
ATOM 3467 O O . VAL A 1 433 ? -28.094 -22.953 28.071 1.00 93.50 433 VAL A O 1
ATOM 3470 N N . LEU A 1 434 ? -26.965 -24.812 27.473 1.00 93.62 434 LEU A N 1
ATOM 3471 C CA . LEU A 1 434 ? -27.897 -25.767 28.076 1.00 93.62 434 LEU A CA 1
ATOM 3472 C C . LEU A 1 434 ? -27.960 -25.601 29.598 1.00 93.62 434 LEU A C 1
ATOM 3474 O O . LEU A 1 434 ? -29.044 -25.349 30.117 1.00 93.62 434 LEU A O 1
ATOM 3478 N N . MET A 1 435 ? -26.810 -25.578 30.280 1.00 92.69 435 MET A N 1
ATOM 3479 C CA . MET A 1 435 ? -26.736 -25.332 31.729 1.00 92.69 435 MET A CA 1
ATOM 3480 C C . MET A 1 435 ? -27.442 -24.032 32.135 1.00 92.69 435 MET A C 1
ATOM 3482 O O . MET A 1 435 ? -28.156 -23.971 33.134 1.00 92.69 435 MET A O 1
ATOM 3486 N N . GLU A 1 436 ? -27.273 -22.962 31.352 1.00 91.31 436 GLU A N 1
ATOM 3487 C CA . GLU A 1 436 ? -27.895 -21.677 31.670 1.00 91.31 436 GLU A CA 1
ATOM 3488 C C . GLU A 1 436 ? -29.401 -21.641 31.370 1.00 91.31 436 GLU A C 1
ATOM 3490 O O . GLU A 1 436 ? -30.140 -20.902 32.025 1.00 91.31 436 GLU A O 1
ATOM 3495 N N . ARG A 1 437 ? -29.873 -22.441 30.408 1.00 91.38 437 ARG A N 1
ATOM 3496 C CA . ARG A 1 437 ? -31.306 -22.639 30.148 1.00 91.38 437 ARG A CA 1
ATOM 3497 C C . ARG A 1 437 ? -31.966 -23.458 31.247 1.00 91.38 437 ARG A C 1
ATOM 3499 O O . ARG A 1 437 ? -33.031 -23.063 31.705 1.00 91.38 437 ARG A O 1
ATOM 3506 N N . GLU A 1 438 ? -31.335 -24.540 31.686 1.00 92.31 438 GLU A N 1
ATOM 3507 C CA . GLU A 1 438 ? -31.814 -25.359 32.805 1.00 92.31 438 GLU A CA 1
ATOM 3508 C C . GLU A 1 438 ? -31.932 -24.525 34.080 1.00 92.31 438 GLU A C 1
ATOM 3510 O O . GLU A 1 438 ? -32.966 -24.549 34.744 1.00 92.31 438 GLU A O 1
ATOM 3515 N N . GLN A 1 439 ? -30.920 -23.706 34.379 1.00 90.88 439 GLN A N 1
ATOM 3516 C CA . GLN A 1 439 ? -30.972 -22.796 35.520 1.00 90.88 439 GLN A CA 1
ATOM 3517 C C . GLN A 1 439 ? -32.090 -21.751 35.379 1.00 90.88 439 GLN A C 1
ATOM 3519 O O . GLN A 1 439 ? -32.790 -21.473 36.347 1.00 90.88 439 GLN A O 1
ATOM 3524 N N . ALA A 1 440 ? -32.307 -21.205 34.175 1.00 89.06 440 ALA A N 1
ATOM 3525 C CA . ALA A 1 440 ? -33.408 -20.272 33.923 1.00 89.06 440 ALA A CA 1
ATOM 3526 C C . ALA A 1 440 ? -34.788 -20.925 34.111 1.00 89.06 440 ALA A C 1
ATOM 3528 O O . ALA A 1 440 ? -35.711 -20.265 34.581 1.00 89.06 440 ALA A O 1
ATOM 3529 N N . LEU A 1 441 ? -34.934 -22.204 33.751 1.00 90.88 441 LEU A N 1
ATOM 3530 C CA . LEU A 1 441 ? -36.164 -22.968 33.966 1.00 90.88 441 LEU A CA 1
ATOM 3531 C C . LEU A 1 441 ? -36.421 -23.213 35.455 1.00 90.88 441 LEU A C 1
ATOM 3533 O O . LEU A 1 441 ? -37.551 -23.029 35.900 1.00 90.88 441 LEU A O 1
ATOM 3537 N N . LYS A 1 442 ? -35.384 -23.563 36.229 1.00 90.56 442 LYS A N 1
ATOM 3538 C CA . LYS A 1 442 ? -35.483 -23.713 37.692 1.00 90.56 442 LYS A CA 1
ATOM 3539 C C . LYS A 1 442 ? -35.926 -22.409 38.360 1.00 90.56 442 LYS A C 1
ATOM 3541 O O . LYS A 1 442 ? -36.901 -22.406 39.100 1.00 90.56 442 LYS A O 1
ATOM 3546 N N . GLU A 1 443 ? -35.278 -21.295 38.020 1.00 90.19 443 GLU A N 1
ATOM 3547 C CA . GLU A 1 443 ? -35.618 -19.966 38.550 1.00 90.19 443 GLU A CA 1
ATOM 3548 C C . GLU A 1 443 ? -37.044 -19.533 38.168 1.00 90.19 443 GLU A C 1
ATOM 3550 O O . GLU A 1 443 ? -37.758 -18.952 38.983 1.00 90.19 443 GLU A O 1
ATOM 3555 N N . ALA A 1 444 ? -37.481 -19.832 36.939 1.00 87.69 444 ALA A N 1
ATOM 3556 C CA . ALA A 1 444 ? -38.844 -19.557 36.494 1.00 87.69 444 ALA A CA 1
ATOM 3557 C C . ALA A 1 444 ? -39.878 -20.410 37.243 1.00 87.69 444 ALA A C 1
ATOM 3559 O O . ALA A 1 444 ? -40.931 -19.892 37.607 1.00 87.69 444 ALA A O 1
ATOM 3560 N N . LYS A 1 445 ? -39.572 -21.687 37.506 1.00 90.12 445 LYS A N 1
ATOM 3561 C CA . LYS A 1 445 ? -40.431 -22.579 38.292 1.00 90.12 445 LYS A CA 1
ATOM 3562 C C . LYS A 1 445 ? -40.586 -22.077 39.728 1.00 90.12 445 LYS A C 1
ATOM 3564 O O . LYS A 1 445 ? -41.707 -21.909 40.188 1.00 90.12 445 LYS A O 1
ATOM 3569 N N . GLU A 1 446 ? -39.482 -21.740 40.394 1.00 89.06 446 GLU A N 1
ATOM 3570 C CA . GLU A 1 446 ? -39.521 -21.149 41.740 1.00 89.06 446 GLU A CA 1
ATOM 3571 C C . GLU A 1 446 ? -40.312 -19.833 41.770 1.00 89.06 446 GLU A C 1
ATOM 3573 O O . GLU A 1 446 ? -41.000 -19.531 42.743 1.00 89.06 446 GLU A O 1
ATOM 3578 N N . GLN A 1 447 ? -40.213 -19.020 40.715 1.00 86.19 447 GLN A N 1
ATOM 3579 C CA . GLN A 1 447 ? -40.992 -17.791 40.607 1.00 86.19 447 GLN A CA 1
ATOM 3580 C C . GLN A 1 447 ? -42.496 -18.080 40.477 1.00 86.19 447 GLN A C 1
ATOM 3582 O O . GLN A 1 447 ? -43.286 -17.432 41.158 1.00 86.19 447 GLN A O 1
ATOM 3587 N N . LEU A 1 448 ? -42.888 -19.056 39.654 1.00 87.75 448 LEU A N 1
ATOM 3588 C CA . LEU A 1 448 ? -44.284 -19.483 39.508 1.00 87.75 448 LEU A CA 1
ATOM 3589 C C . LEU A 1 448 ? -44.854 -20.046 40.815 1.00 87.75 448 LEU A C 1
ATOM 3591 O O . LEU A 1 448 ? -45.978 -19.709 41.186 1.00 87.75 448 LEU A O 1
ATOM 3595 N N . GLU A 1 449 ? -44.066 -20.832 41.551 1.00 88.94 449 GLU A N 1
ATOM 3596 C CA . GLU A 1 449 ? -44.431 -21.334 42.880 1.00 88.94 449 GLU A CA 1
ATOM 3597 C C . GLU A 1 449 ? -44.660 -20.181 43.875 1.00 88.94 449 GLU A C 1
ATOM 3599 O O . GLU A 1 449 ? -45.680 -20.163 44.564 1.00 88.94 449 GLU A O 1
ATOM 3604 N N . ARG A 1 450 ? -43.783 -19.162 43.900 1.00 87.62 450 ARG A N 1
ATOM 3605 C CA . ARG A 1 450 ? -43.975 -17.952 44.732 1.00 87.62 450 ARG A CA 1
ATOM 3606 C C . ARG A 1 450 ? -45.211 -17.139 44.340 1.00 87.62 450 ARG A C 1
ATOM 3608 O O . ARG A 1 450 ? -45.811 -16.500 45.198 1.00 87.62 450 ARG A O 1
ATOM 3615 N N . GLU A 1 451 ? -45.573 -17.131 43.060 1.00 87.81 451 GLU A N 1
ATOM 3616 C CA . GLU A 1 451 ? -46.740 -16.415 42.527 1.00 87.81 451 GLU A CA 1
ATOM 3617 C C . GLU A 1 451 ? -48.056 -17.209 42.677 1.00 87.81 451 GLU A C 1
ATOM 3619 O O . GLU A 1 451 ? -49.112 -16.713 42.283 1.00 87.81 451 GLU A O 1
ATOM 3624 N N . GLY A 1 452 ? -48.019 -18.421 43.250 1.00 87.31 452 GLY A N 1
ATOM 3625 C CA . GLY A 1 452 ? -49.196 -19.281 43.426 1.00 87.31 452 GLY A CA 1
ATOM 3626 C C . GLY A 1 452 ? -49.690 -19.940 42.132 1.00 87.31 452 GLY A C 1
ATOM 3627 O O . GLY A 1 452 ? -50.839 -20.368 42.065 1.00 87.31 452 GLY A O 1
ATOM 3628 N N . LYS A 1 453 ? -48.839 -20.011 41.101 1.00 83.44 453 LYS A N 1
ATOM 3629 C CA . LYS A 1 453 ? -49.126 -20.557 39.762 1.00 83.44 453 LYS A CA 1
ATOM 3630 C C . LYS A 1 4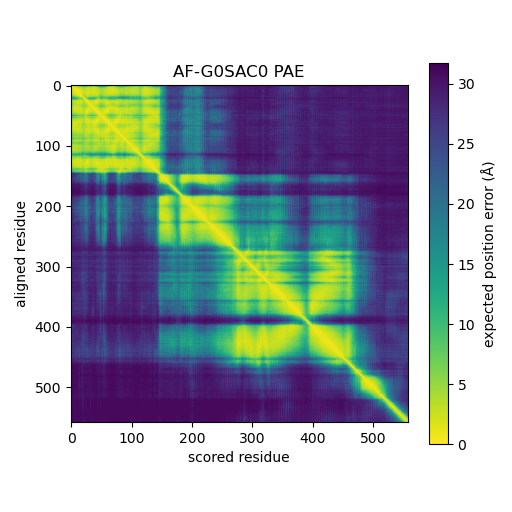53 ? -48.270 -21.785 39.442 1.00 83.44 453 LYS A C 1
ATOM 3632 O O . LYS A 1 453 ? -47.732 -21.909 38.345 1.00 83.44 453 LYS A O 1
ATOM 3637 N N . GLY A 1 454 ? -48.107 -22.681 40.413 1.00 76.12 454 GLY A N 1
ATOM 3638 C CA . GLY A 1 454 ? -47.237 -23.857 40.282 1.00 76.12 454 GLY A CA 1
ATOM 3639 C C . GLY A 1 454 ? -47.641 -24.839 39.173 1.00 76.12 454 GLY A C 1
ATOM 3640 O O . GLY A 1 454 ? -46.787 -25.577 38.690 1.00 76.12 454 GLY A O 1
ATOM 3641 N N . ASP A 1 455 ? -48.906 -24.815 38.742 1.00 78.75 455 ASP A N 1
ATOM 3642 C CA . ASP A 1 455 ? -49.432 -25.686 37.682 1.00 78.75 455 ASP A CA 1
ATOM 3643 C C . ASP A 1 455 ? -49.033 -25.234 36.262 1.00 78.75 455 ASP A C 1
ATOM 3645 O O . ASP A 1 455 ? -49.176 -25.994 35.303 1.00 78.75 455 ASP A O 1
ATOM 3649 N N . GLU A 1 456 ? -48.543 -23.998 36.092 1.00 82.81 456 GLU A N 1
ATOM 3650 C CA . GLU A 1 456 ? -48.085 -23.495 34.793 1.00 82.81 456 GLU A CA 1
ATOM 3651 C C . GLU A 1 456 ? -46.676 -24.027 34.461 1.00 82.81 456 GLU A C 1
ATOM 3653 O O . GLU A 1 456 ? -45.767 -24.021 35.293 1.00 82.81 456 GLU A O 1
ATOM 3658 N N . GLU A 1 457 ? -46.450 -24.455 33.214 1.00 81.38 457 GLU A N 1
ATOM 3659 C CA . GLU A 1 457 ? -45.119 -24.896 32.786 1.00 81.38 457 GLU A CA 1
ATOM 3660 C C . GLU A 1 457 ? -44.119 -23.722 32.778 1.00 81.38 457 GLU A C 1
ATOM 3662 O O . GLU A 1 457 ? -44.397 -22.671 32.185 1.00 81.38 457 GLU A O 1
ATOM 3667 N N . PRO A 1 458 ? -42.914 -23.879 33.363 1.00 83.56 458 PRO A N 1
ATOM 3668 C CA . PRO A 1 458 ? -41.910 -22.826 33.364 1.00 83.56 458 PRO A CA 1
ATOM 3669 C C . PRO A 1 458 ? -41.437 -22.548 31.935 1.00 83.56 458 PRO A C 1
ATOM 3671 O O . PRO A 1 458 ? -40.783 -23.369 31.292 1.00 83.56 458 PRO A O 1
ATOM 3674 N N . GLN A 1 459 ? -41.736 -21.352 31.429 1.00 78.38 459 GLN A N 1
ATOM 3675 C CA . GLN A 1 459 ? -41.335 -20.944 30.085 1.00 78.38 459 GLN A CA 1
ATOM 3676 C C . GLN A 1 459 ? -40.113 -20.027 30.101 1.00 78.38 459 GLN A C 1
ATOM 3678 O O . GLN A 1 459 ? -40.074 -18.990 30.768 1.00 78.38 459 GLN A O 1
ATOM 3683 N N . ILE A 1 460 ? -39.131 -20.341 29.252 1.00 75.62 460 ILE A N 1
ATOM 3684 C CA . ILE A 1 460 ? -38.046 -19.404 28.952 1.00 75.62 460 ILE A CA 1
ATOM 3685 C C . ILE A 1 460 ? -38.628 -18.283 28.089 1.00 75.62 460 ILE A C 1
ATOM 3687 O O . ILE A 1 460 ? -38.914 -18.479 26.906 1.00 75.62 460 ILE A O 1
ATOM 3691 N N . LYS A 1 461 ? -38.761 -17.080 28.658 1.00 67.19 461 LYS A N 1
ATOM 3692 C CA . LYS A 1 461 ? -39.191 -15.892 27.906 1.00 67.19 461 LYS A CA 1
ATOM 3693 C C . LYS A 1 461 ? -38.309 -15.716 26.665 1.00 67.19 461 LYS A C 1
ATOM 3695 O O . LYS A 1 461 ? -37.104 -15.479 26.769 1.00 67.19 461 LYS A O 1
ATOM 3700 N N . SER A 1 462 ? -38.897 -15.826 25.472 1.00 62.44 462 SER A N 1
ATOM 3701 C CA . SER A 1 462 ? -38.177 -15.587 24.222 1.00 62.44 462 SER A CA 1
ATOM 3702 C C . SER A 1 462 ? -38.036 -14.076 23.995 1.00 62.44 462 SER A C 1
ATOM 3704 O O . SER A 1 462 ? -38.979 -13.346 23.706 1.00 62.44 462 SER A O 1
ATOM 3706 N N . TRP A 1 463 ? -36.821 -13.556 24.175 1.00 58.88 463 TRP A N 1
ATOM 3707 C CA . TRP A 1 463 ? -36.557 -12.110 24.092 1.00 58.88 463 TRP A CA 1
ATOM 3708 C C . TRP A 1 463 ? -36.365 -11.599 22.659 1.00 58.88 463 TRP A C 1
ATOM 3710 O O . TRP A 1 463 ? -36.194 -10.398 22.434 1.00 58.88 463 TRP A O 1
ATOM 3720 N N . ARG A 1 464 ? -36.375 -12.500 21.670 1.00 55.69 464 ARG A N 1
ATOM 3721 C CA . ARG A 1 464 ? -36.436 -12.138 20.256 1.00 55.69 464 ARG A CA 1
ATOM 3722 C C . ARG A 1 464 ? -37.867 -12.298 19.789 1.00 55.69 464 ARG A C 1
ATOM 3724 O O . ARG A 1 464 ? -38.370 -13.411 19.757 1.00 55.69 464 ARG A O 1
ATOM 3731 N N . ARG A 1 465 ? -38.470 -11.199 19.336 1.00 49.16 465 ARG A N 1
ATOM 3732 C CA . ARG A 1 465 ? -39.657 -11.303 18.489 1.00 49.16 465 ARG A CA 1
ATOM 3733 C C . ARG A 1 465 ? -39.262 -12.109 17.254 1.00 49.16 465 ARG A C 1
ATOM 3735 O O . ARG A 1 465 ? -38.278 -11.727 16.604 1.00 49.16 465 ARG A O 1
ATOM 3742 N N . PRO A 1 466 ? -39.969 -13.191 16.924 1.00 51.81 466 PRO A N 1
ATOM 3743 C CA . PRO A 1 466 ? -39.757 -13.863 15.664 1.00 51.81 466 PRO A CA 1
ATOM 3744 C C . PRO A 1 466 ? -39.859 -12.863 14.512 1.00 51.81 466 PRO A C 1
ATOM 3746 O O . PRO A 1 466 ? -40.677 -11.943 14.543 1.00 51.81 466 PRO A O 1
ATOM 3749 N N . VAL A 1 467 ? -39.022 -13.006 13.483 1.00 49.56 467 VAL A N 1
ATOM 3750 C CA . VAL A 1 467 ? -38.965 -12.041 12.366 1.00 49.56 467 VAL A CA 1
ATOM 3751 C C . VAL A 1 467 ? -40.330 -11.895 11.669 1.00 49.56 467 VAL A C 1
ATOM 3753 O O . VAL A 1 467 ? -40.652 -10.820 11.158 1.00 49.56 467 VAL A O 1
ATOM 3756 N N . TRP A 1 468 ? -41.165 -12.939 11.713 1.00 51.44 468 TRP A N 1
ATOM 3757 C CA . TRP A 1 468 ? -42.531 -12.947 11.180 1.00 51.44 468 TRP A CA 1
ATOM 3758 C C . TRP A 1 468 ? -43.553 -12.176 12.031 1.00 51.44 468 TRP A C 1
ATOM 3760 O O . TRP A 1 468 ? -44.635 -11.855 11.545 1.00 51.44 468 TRP A O 1
ATOM 3770 N N . GLU A 1 469 ? -43.206 -11.823 13.266 1.00 47.44 469 GLU A N 1
ATOM 3771 C CA . GLU A 1 469 ? -44.084 -11.203 14.262 1.00 47.44 469 GLU A CA 1
ATOM 3772 C C . GLU A 1 469 ? -43.931 -9.670 14.328 1.00 47.44 469 GLU A C 1
ATOM 3774 O O . GLU A 1 469 ? -44.313 -9.001 15.296 1.00 47.44 469 GLU A O 1
ATOM 3779 N N . LYS A 1 470 ? -43.380 -9.057 13.270 1.00 53.41 470 LYS A N 1
ATOM 3780 C CA . LYS A 1 470 ? -43.502 -7.609 13.071 1.00 53.41 470 LYS A CA 1
ATOM 3781 C C . LYS A 1 470 ? -44.988 -7.290 12.887 1.00 53.41 470 LYS A C 1
ATOM 3783 O O . LYS A 1 470 ? -45.545 -7.544 11.818 1.00 53.41 470 LYS A O 1
ATOM 3788 N N . LYS A 1 471 ? -45.628 -6.738 13.931 1.00 53.94 471 LYS A N 1
ATOM 3789 C CA . LYS A 1 471 ? -46.987 -6.177 13.848 1.00 53.94 471 LYS A CA 1
ATOM 3790 C C . LYS A 1 471 ? -47.082 -5.345 12.567 1.00 53.94 471 LYS A C 1
ATOM 3792 O O . LYS A 1 471 ? -46.184 -4.549 12.288 1.00 53.94 471 LYS A O 1
ATOM 3797 N N . THR A 1 472 ? -48.145 -5.542 11.788 1.00 56.94 472 THR A N 1
ATOM 3798 C CA . THR A 1 472 ? -48.403 -4.752 10.578 1.00 56.94 472 THR A CA 1
ATOM 3799 C C . THR A 1 472 ? -48.245 -3.260 10.902 1.00 56.94 472 THR A C 1
ATOM 3801 O O . THR A 1 472 ? -48.747 -2.822 11.952 1.00 56.94 472 THR A O 1
ATOM 3804 N N . PRO A 1 473 ? -47.519 -2.489 10.065 1.00 58.16 473 PRO A N 1
ATOM 3805 C CA . PRO A 1 473 ? -47.363 -1.050 10.252 1.00 58.16 473 PRO A CA 1
ATOM 3806 C C . PRO A 1 473 ? -48.723 -0.384 10.464 1.00 58.16 473 PRO A C 1
ATOM 3808 O O . PRO A 1 473 ? -49.706 -0.801 9.854 1.00 58.16 473 PRO A O 1
ATOM 3811 N N . LYS A 1 474 ? -48.796 0.632 11.331 1.00 53.91 474 LYS A N 1
ATOM 3812 C CA . LYS A 1 474 ? -50.064 1.280 11.717 1.00 53.91 474 LYS A CA 1
ATOM 3813 C C . LYS A 1 474 ? -50.881 1.733 10.495 1.00 53.91 474 LYS A C 1
ATOM 3815 O O . LYS A 1 474 ? -52.064 1.430 10.417 1.00 53.91 474 LYS A O 1
ATOM 3820 N N . TRP A 1 475 ? -50.202 2.283 9.486 1.00 60.28 475 TRP A N 1
ATOM 3821 C CA . TRP A 1 475 ? -50.797 2.712 8.216 1.00 60.28 475 TRP A CA 1
ATOM 3822 C C . TRP A 1 475 ? -51.439 1.575 7.396 1.00 60.28 475 TRP A C 1
ATOM 3824 O O . TRP A 1 475 ? -52.374 1.820 6.641 1.00 60.28 475 TRP A O 1
ATOM 3834 N N . MET A 1 476 ? -50.979 0.323 7.544 1.00 55.50 476 MET A N 1
ATOM 3835 C CA . MET A 1 476 ? -51.624 -0.849 6.927 1.00 55.50 476 MET A CA 1
ATOM 3836 C C . MET A 1 476 ? -52.869 -1.302 7.700 1.00 55.50 476 MET A C 1
ATOM 3838 O O . MET A 1 476 ? -53.780 -1.860 7.096 1.00 55.50 476 MET A O 1
ATOM 3842 N N . ARG A 1 477 ? -52.913 -1.085 9.023 1.00 57.72 477 ARG A N 1
ATOM 3843 C CA . ARG A 1 477 ? -54.092 -1.381 9.856 1.00 57.72 477 ARG A CA 1
ATOM 3844 C C . ARG A 1 477 ? -55.195 -0.341 9.671 1.00 57.72 477 ARG A C 1
ATOM 3846 O O . ARG A 1 477 ? -56.350 -0.723 9.559 1.00 57.72 477 ARG A O 1
ATOM 3853 N N . GLU A 1 478 ? -54.833 0.938 9.577 1.00 54.28 478 GLU A N 1
ATOM 3854 C CA . GLU A 1 478 ? -55.781 2.049 9.388 1.00 54.28 478 GLU A CA 1
ATOM 3855 C C . GLU A 1 478 ? -56.459 2.029 8.006 1.00 54.28 478 GLU A C 1
ATOM 3857 O O . GLU A 1 478 ? -57.599 2.456 7.884 1.00 54.28 478 GLU A O 1
ATOM 3862 N N . LYS A 1 479 ? -55.809 1.472 6.973 1.00 56.53 479 LYS A N 1
ATOM 3863 C CA . LYS A 1 479 ? -56.387 1.340 5.620 1.00 56.53 479 LYS A CA 1
ATOM 3864 C C . LYS A 1 479 ? -57.127 0.021 5.357 1.00 56.53 479 LYS A C 1
ATOM 3866 O O . LYS A 1 479 ? -57.404 -0.284 4.202 1.00 56.53 479 LYS A O 1
ATOM 3871 N N . GLY A 1 480 ? -57.404 -0.789 6.384 1.00 54.50 480 GLY A N 1
ATOM 3872 C CA . GLY A 1 480 ? -58.125 -2.059 6.210 1.00 54.50 480 GLY A CA 1
ATOM 3873 C C . GLY A 1 480 ? -57.445 -3.024 5.226 1.00 54.50 480 GLY A C 1
ATOM 3874 O O . GLY A 1 480 ? -58.119 -3.756 4.507 1.00 54.50 480 GLY A O 1
ATOM 3875 N N . PHE A 1 481 ? -56.109 -3.005 5.137 1.00 53.94 481 PHE A N 1
ATOM 3876 C CA . PHE A 1 481 ? -55.388 -3.802 4.146 1.00 53.94 481 PHE A CA 1
ATOM 3877 C C . PHE A 1 481 ? -55.347 -5.276 4.571 1.00 53.94 481 PHE A C 1
ATOM 3879 O O . PHE A 1 481 ? -54.491 -5.698 5.358 1.00 53.94 481 PHE A O 1
ATOM 3886 N N . ASP A 1 482 ? -56.283 -6.069 4.048 1.00 62.97 482 ASP A N 1
ATOM 3887 C CA . ASP A 1 482 ? -56.375 -7.498 4.331 1.00 62.97 482 ASP A CA 1
ATOM 3888 C C . ASP A 1 482 ? -55.257 -8.279 3.619 1.00 62.97 482 ASP A C 1
ATOM 3890 O O . ASP A 1 482 ? -55.326 -8.682 2.452 1.00 62.97 482 ASP A O 1
ATOM 3894 N N . LYS A 1 483 ? -54.179 -8.496 4.373 1.00 59.38 483 LYS A N 1
ATOM 3895 C CA . LYS A 1 483 ? -52.950 -9.167 3.938 1.00 59.38 483 LYS A CA 1
ATOM 3896 C C . LYS A 1 483 ? -53.198 -10.592 3.428 1.00 59.38 483 LYS A C 1
ATOM 3898 O O . LYS A 1 483 ? -52.395 -11.078 2.626 1.00 59.38 483 LYS A O 1
ATOM 3903 N N . LYS A 1 484 ? -54.264 -11.270 3.877 1.00 58.22 484 LYS A N 1
ATOM 3904 C CA . LYS A 1 484 ? -54.627 -12.610 3.388 1.00 58.22 484 LYS A CA 1
ATOM 3905 C C . LYS A 1 484 ? -55.207 -12.528 1.979 1.00 58.22 484 LYS A C 1
ATOM 3907 O O . LYS A 1 484 ? -54.723 -13.244 1.104 1.00 58.22 484 LYS A O 1
ATOM 3912 N N . ASN A 1 485 ? -56.139 -11.611 1.735 1.00 61.69 485 ASN A N 1
ATOM 3913 C CA . ASN A 1 485 ? -56.761 -11.434 0.420 1.00 61.69 485 ASN A CA 1
ATOM 3914 C C . ASN A 1 485 ? -55.778 -10.886 -0.620 1.00 61.69 485 ASN A C 1
ATOM 3916 O O . ASN A 1 485 ? -55.730 -11.399 -1.735 1.00 61.69 485 ASN A O 1
ATOM 3920 N N . ALA A 1 486 ? -54.899 -9.953 -0.241 1.00 62.84 486 ALA A N 1
ATOM 3921 C CA . ALA A 1 486 ? -53.850 -9.453 -1.134 1.00 62.84 486 ALA A CA 1
ATOM 3922 C C . ALA A 1 486 ? -52.842 -10.548 -1.539 1.00 62.84 486 ALA A C 1
ATOM 3924 O O . ALA A 1 486 ? -52.427 -10.621 -2.695 1.00 62.84 486 ALA A O 1
ATOM 3925 N N . ARG A 1 487 ? -52.468 -11.439 -0.607 1.00 63.34 487 ARG A N 1
ATOM 3926 C CA . ARG A 1 487 ? -51.607 -12.596 -0.913 1.00 63.34 487 ARG A CA 1
ATOM 3927 C C . ARG A 1 487 ? -52.308 -13.614 -1.805 1.00 63.34 487 ARG A C 1
ATOM 3929 O O . ARG A 1 487 ? -51.672 -14.127 -2.719 1.00 63.34 487 ARG A O 1
ATOM 3936 N N . LYS A 1 488 ? -53.595 -13.881 -1.564 1.00 69.25 488 LYS A N 1
ATOM 3937 C CA . LYS A 1 488 ? -54.406 -14.783 -2.393 1.00 69.25 488 LYS A CA 1
ATOM 3938 C C . LYS A 1 488 ? -54.548 -14.235 -3.818 1.00 69.25 488 LYS A C 1
ATOM 3940 O O . LYS A 1 488 ? -54.266 -14.954 -4.766 1.00 69.25 488 LYS A O 1
ATOM 3945 N N . ALA A 1 489 ? -54.840 -12.941 -3.962 1.00 70.25 489 ALA A N 1
ATOM 3946 C CA . ALA A 1 489 ? -54.916 -12.257 -5.252 1.00 70.25 489 ALA A CA 1
ATOM 3947 C C . ALA A 1 489 ? -53.565 -12.224 -5.990 1.00 70.25 489 ALA A C 1
ATOM 3949 O O . ALA A 1 489 ? -53.519 -12.430 -7.199 1.00 70.25 489 ALA A O 1
ATOM 3950 N N . ALA A 1 490 ? -52.451 -12.015 -5.280 1.00 69.00 490 ALA A N 1
ATOM 3951 C CA . ALA A 1 490 ? -51.115 -12.062 -5.877 1.00 69.00 490 ALA A CA 1
ATOM 3952 C C . ALA A 1 490 ? -50.719 -13.480 -6.322 1.00 69.00 490 ALA A C 1
ATOM 3954 O O . ALA A 1 490 ? -50.083 -13.636 -7.364 1.00 69.00 490 ALA A O 1
ATOM 3955 N N . LEU A 1 491 ? -51.103 -14.508 -5.557 1.00 71.12 491 LEU A N 1
ATOM 3956 C CA . LEU A 1 491 ? -50.897 -15.907 -5.924 1.00 71.12 491 LEU A CA 1
ATOM 3957 C C . LEU A 1 491 ? -51.714 -16.269 -7.171 1.00 71.12 491 LEU A C 1
ATOM 3959 O O . LEU A 1 491 ? -51.156 -16.836 -8.103 1.00 71.12 491 LEU A O 1
ATOM 3963 N N . GLU A 1 492 ? -52.991 -15.885 -7.218 1.00 77.25 492 GLU A N 1
ATOM 3964 C CA . GLU A 1 492 ? -53.849 -16.110 -8.388 1.00 77.25 492 GLU A CA 1
ATOM 3965 C C . GLU A 1 492 ? -53.347 -15.349 -9.616 1.00 77.25 492 GLU A C 1
ATOM 3967 O O . GLU A 1 492 ? -53.214 -15.929 -10.688 1.00 77.25 492 GLU A O 1
ATOM 3972 N N . LYS A 1 493 ? -52.906 -14.096 -9.460 1.00 78.62 493 LYS A N 1
ATOM 3973 C CA . LYS A 1 493 ? -52.276 -13.340 -10.551 1.00 78.62 493 LYS A CA 1
ATOM 3974 C C . LYS A 1 493 ? -50.983 -13.998 -11.046 1.00 78.62 493 LYS A C 1
ATOM 3976 O O . LYS A 1 493 ? -50.690 -13.970 -12.237 1.00 78.62 493 LYS A O 1
ATOM 3981 N N . ARG A 1 494 ? -50.203 -14.612 -10.149 1.00 71.31 494 ARG A N 1
ATOM 3982 C CA . ARG A 1 494 ? -48.991 -15.357 -10.517 1.00 71.31 494 ARG A CA 1
ATOM 3983 C C . ARG A 1 494 ? -49.328 -16.653 -11.256 1.00 71.31 494 ARG A C 1
ATOM 3985 O O . ARG A 1 494 ? -48.661 -16.943 -12.243 1.00 71.31 494 ARG A O 1
ATOM 3992 N N . LYS A 1 495 ? -50.359 -17.389 -10.829 1.00 82.31 495 LYS A N 1
ATOM 3993 C CA . LYS A 1 495 ? -50.867 -18.572 -11.544 1.00 82.31 495 LYS A CA 1
ATOM 3994 C C . LYS A 1 495 ? -51.398 -18.207 -12.931 1.00 82.31 495 LYS A C 1
ATOM 3996 O O . LYS A 1 495 ? -51.023 -18.858 -13.896 1.00 82.31 495 LYS A O 1
ATOM 4001 N N . GLU A 1 496 ? -52.175 -17.132 -13.043 1.00 82.44 496 GLU A N 1
ATOM 4002 C CA . GLU A 1 496 ? -52.692 -16.608 -14.316 1.00 82.44 496 GLU A CA 1
ATOM 4003 C C . GLU A 1 496 ? -51.550 -16.235 -15.271 1.00 82.44 496 GLU A C 1
ATOM 4005 O O . GLU A 1 496 ? -51.571 -16.585 -16.448 1.00 82.44 496 GLU A O 1
ATOM 4010 N N . ASN A 1 497 ? -50.506 -15.576 -14.761 1.00 80.56 497 ASN A N 1
ATOM 4011 C CA . ASN A 1 497 ? -49.331 -15.230 -15.558 1.00 80.56 497 ASN A CA 1
ATOM 4012 C C . ASN A 1 497 ? -48.550 -16.469 -16.015 1.00 80.56 497 ASN A C 1
ATOM 4014 O O . ASN A 1 497 ? -48.083 -16.497 -17.150 1.00 80.56 497 ASN A O 1
ATOM 4018 N N . ILE A 1 498 ? -48.420 -17.490 -15.160 1.00 76.12 498 ILE A N 1
ATOM 4019 C CA . ILE A 1 498 ? -47.799 -18.770 -15.532 1.00 76.12 498 ILE A CA 1
ATOM 4020 C C . ILE A 1 498 ? -48.647 -19.476 -16.596 1.00 76.12 498 ILE A C 1
ATOM 4022 O O . ILE A 1 498 ? -48.093 -19.934 -17.589 1.00 76.12 498 ILE A O 1
ATOM 4026 N N . ARG A 1 499 ? -49.978 -19.491 -16.455 1.00 80.44 499 ARG A N 1
ATOM 4027 C CA . ARG A 1 499 ? -50.900 -20.061 -17.447 1.00 80.44 499 ARG A CA 1
ATOM 4028 C C . ARG A 1 499 ? -50.767 -19.365 -18.800 1.00 80.44 499 ARG A C 1
ATOM 4030 O O . ARG A 1 499 ? -50.567 -20.037 -19.802 1.00 80.44 499 ARG A O 1
ATOM 4037 N N . LYS A 1 500 ? -50.768 -18.029 -18.824 1.00 82.81 500 LYS A N 1
ATOM 4038 C CA . LYS A 1 500 ? -50.550 -17.240 -20.050 1.00 82.81 500 LYS A CA 1
ATOM 4039 C C . LYS A 1 500 ? -49.167 -17.466 -20.655 1.00 82.81 500 LYS A C 1
ATOM 4041 O O . LYS A 1 500 ? -49.032 -17.488 -21.874 1.00 82.81 500 LYS A O 1
ATOM 4046 N N . ALA A 1 501 ? -48.137 -17.637 -19.827 1.00 74.44 501 ALA A N 1
ATOM 4047 C CA . ALA A 1 501 ? -46.798 -17.972 -20.300 1.00 74.44 501 ALA A CA 1
ATOM 4048 C C . ALA A 1 501 ? -46.750 -19.381 -20.914 1.00 74.44 501 ALA A C 1
ATOM 4050 O O . ALA A 1 501 ? -46.142 -19.548 -21.967 1.00 74.44 501 ALA A O 1
ATOM 4051 N N . MET A 1 502 ? -47.433 -20.362 -20.315 1.00 69.50 502 MET A N 1
ATOM 4052 C CA . MET A 1 502 ? -47.558 -21.718 -20.860 1.00 69.50 502 MET A CA 1
ATOM 4053 C C . MET A 1 502 ? -48.399 -21.753 -22.142 1.00 69.50 502 MET A C 1
ATOM 4055 O O . MET A 1 502 ? -47.994 -22.411 -23.091 1.00 69.50 502 MET A O 1
ATOM 4059 N N . GLU A 1 503 ? -49.504 -21.006 -22.224 1.00 73.31 503 GLU A N 1
ATOM 4060 C CA . GLU A 1 503 ? -50.301 -20.860 -23.455 1.00 73.31 503 GLU A CA 1
ATOM 4061 C C . GLU A 1 503 ? -49.483 -20.213 -24.573 1.00 73.31 503 GLU A C 1
ATOM 4063 O O . GLU A 1 503 ? -49.487 -20.696 -25.701 1.00 73.31 503 GLU A O 1
ATOM 4068 N N . LYS A 1 504 ? -48.714 -19.165 -24.256 1.00 72.38 504 LYS A N 1
ATOM 4069 C CA . LYS A 1 504 ? -47.807 -18.525 -25.212 1.00 72.38 504 LYS A CA 1
ATOM 4070 C C . LYS A 1 504 ? -46.713 -19.494 -25.668 1.00 72.38 504 LYS A C 1
ATOM 4072 O O . LYS A 1 504 ? -46.434 -19.565 -26.857 1.00 72.38 504 LYS A O 1
ATOM 4077 N N . PHE A 1 505 ? -46.130 -20.268 -24.753 1.00 68.56 505 PHE A N 1
ATOM 4078 C CA . PHE A 1 505 ? -45.123 -21.285 -25.071 1.00 68.56 505 PHE A CA 1
ATOM 4079 C C . PHE A 1 505 ? -45.692 -22.414 -25.948 1.00 68.56 505 PHE A C 1
ATOM 4081 O O . PHE A 1 505 ? -45.052 -22.827 -26.911 1.00 68.56 505 PHE A O 1
ATOM 4088 N N . TRP A 1 506 ? -46.922 -22.856 -25.675 1.00 66.94 506 TRP A N 1
ATOM 4089 C CA . TRP A 1 506 ? -47.649 -23.837 -26.485 1.00 66.94 506 TRP A CA 1
ATOM 4090 C C . TRP A 1 506 ? -47.955 -23.303 -27.893 1.00 66.94 506 TRP A C 1
ATOM 4092 O O . TRP A 1 506 ? -47.739 -24.002 -28.880 1.00 66.94 506 TRP A O 1
ATOM 4102 N N . TRP A 1 507 ? -48.347 -22.029 -28.007 1.00 57.06 507 TRP A N 1
ATOM 4103 C CA . TRP A 1 507 ? -48.559 -21.355 -29.292 1.00 57.06 507 TRP A CA 1
ATOM 4104 C C . TRP A 1 507 ? -47.259 -21.227 -30.106 1.00 57.06 507 TRP A C 1
ATOM 4106 O O . TRP A 1 507 ? -47.258 -21.494 -31.304 1.00 57.06 507 TRP A O 1
ATOM 4116 N N . PHE A 1 508 ? -46.133 -20.889 -29.462 1.00 50.84 508 PHE A N 1
ATOM 4117 C CA . PHE A 1 508 ? -44.815 -20.824 -30.111 1.00 50.84 508 PHE A CA 1
ATOM 4118 C C . PHE A 1 508 ? -44.315 -22.194 -30.588 1.00 50.84 508 PHE A C 1
ATOM 4120 O O . PHE A 1 508 ? -43.738 -22.283 -31.671 1.00 50.84 508 PHE A O 1
ATOM 4127 N N . LYS A 1 509 ? -44.563 -23.263 -29.820 1.00 58.06 509 LYS A N 1
ATOM 4128 C CA . LYS A 1 509 ? -44.197 -24.631 -30.209 1.00 58.06 509 LYS A CA 1
ATOM 4129 C C . LYS A 1 509 ? -44.978 -25.095 -31.446 1.00 58.06 509 LYS A C 1
ATOM 4131 O O . LYS A 1 509 ? -44.376 -25.570 -32.403 1.00 58.06 509 LYS A O 1
ATOM 4136 N N . ASN A 1 510 ? -46.289 -24.854 -31.471 1.00 59.75 510 ASN A N 1
ATOM 4137 C CA . ASN A 1 510 ? -47.142 -25.233 -32.601 1.00 59.75 510 ASN A CA 1
ATOM 4138 C C . ASN A 1 510 ? -46.902 -24.357 -33.845 1.00 59.75 510 ASN A C 1
ATOM 4140 O O . ASN A 1 510 ? -47.011 -24.841 -34.968 1.00 59.75 510 ASN A O 1
ATOM 4144 N N . ALA A 1 511 ? -46.527 -23.084 -33.670 1.00 56.22 511 ALA A N 1
ATOM 4145 C CA . ALA A 1 511 ? -46.117 -22.220 -34.777 1.00 56.22 511 ALA A CA 1
ATOM 4146 C C . ALA A 1 511 ? -44.781 -22.667 -35.403 1.00 56.22 511 ALA A C 1
ATOM 4148 O O . ALA A 1 511 ? -44.615 -22.570 -36.618 1.00 56.22 511 ALA A O 1
ATOM 4149 N N . GLY A 1 512 ? -43.850 -23.196 -34.598 1.00 52.50 512 GLY A N 1
ATOM 4150 C CA . GLY A 1 512 ? -42.600 -23.792 -35.080 1.00 52.50 512 GLY A CA 1
ATOM 4151 C C . GLY A 1 512 ? -42.814 -25.095 -35.857 1.00 52.50 512 GLY A C 1
ATOM 4152 O O . GLY A 1 512 ? -42.207 -25.284 -36.909 1.00 52.50 512 GLY A O 1
ATOM 4153 N N . GLU A 1 513 ? -43.725 -25.956 -35.397 1.00 52.59 513 GLU A N 1
ATOM 4154 C CA . GLU A 1 513 ? -44.101 -27.192 -36.103 1.00 52.59 513 GLU A CA 1
ATOM 4155 C C . GLU A 1 513 ? -44.873 -26.900 -37.406 1.00 52.59 513 GLU A C 1
ATOM 4157 O O . GLU A 1 513 ? -44.598 -27.519 -38.432 1.00 52.59 513 GLU A O 1
ATOM 4162 N N . ALA A 1 514 ? -45.757 -25.894 -37.427 1.00 48.72 514 ALA A N 1
ATOM 4163 C CA . ALA A 1 514 ? -46.445 -25.461 -38.649 1.00 48.72 514 ALA A CA 1
ATOM 4164 C C . ALA A 1 514 ? -45.496 -24.807 -39.676 1.00 48.72 514 ALA A C 1
ATOM 4166 O O . ALA A 1 514 ? -45.655 -25.010 -40.881 1.00 48.72 514 ALA A O 1
ATOM 4167 N N . ALA A 1 515 ? -44.482 -24.062 -39.219 1.00 48.44 515 ALA A N 1
ATOM 4168 C CA . ALA A 1 515 ? -43.461 -23.479 -40.091 1.00 48.44 515 ALA A CA 1
ATOM 4169 C C . ALA A 1 515 ? -42.520 -24.541 -40.690 1.00 48.44 515 ALA A C 1
ATOM 4171 O O . ALA A 1 515 ? -42.151 -24.424 -41.856 1.00 48.44 515 ALA A O 1
ATOM 4172 N N . ALA A 1 516 ? -42.188 -25.596 -39.937 1.00 46.75 516 ALA A N 1
ATOM 4173 C CA . ALA A 1 516 ? -41.365 -26.714 -40.410 1.00 46.75 516 ALA A CA 1
ATOM 4174 C C . ALA A 1 516 ? -42.079 -27.619 -41.436 1.00 46.75 516 ALA A C 1
ATOM 4176 O O . ALA A 1 516 ? -41.422 -28.264 -42.248 1.00 46.75 516 ALA A O 1
ATOM 4177 N N . VAL A 1 517 ? -43.417 -27.651 -41.439 1.00 52.81 517 VAL A N 1
ATOM 4178 C CA . VAL A 1 517 ? -44.217 -28.363 -42.456 1.00 52.81 517 VAL A CA 1
ATOM 4179 C C . VAL A 1 517 ? -44.396 -27.526 -43.735 1.00 52.81 517 VAL A C 1
ATOM 4181 O O . VAL A 1 517 ? -44.533 -28.087 -44.820 1.00 52.81 517 VAL A O 1
ATOM 4184 N N . ALA A 1 518 ? -44.350 -26.192 -43.640 1.00 50.59 518 ALA A N 1
ATOM 4185 C CA . ALA A 1 518 ? -44.497 -25.288 -44.786 1.00 50.59 518 ALA A CA 1
ATOM 4186 C C . ALA A 1 518 ? -43.201 -25.096 -45.599 1.00 50.59 518 ALA A C 1
ATOM 4188 O O . ALA A 1 518 ? -43.260 -24.828 -46.800 1.00 50.59 518 ALA A O 1
ATOM 4189 N N . THR A 1 519 ? -42.028 -25.250 -44.982 1.00 47.12 519 THR A N 1
ATOM 4190 C CA . THR A 1 519 ? -40.731 -25.189 -45.666 1.00 47.12 519 THR A CA 1
ATOM 4191 C C . THR A 1 519 ? -40.185 -26.601 -45.842 1.00 47.12 519 THR A C 1
ATOM 4193 O O . THR A 1 519 ? -39.485 -27.130 -44.989 1.00 47.12 519 THR A O 1
ATOM 4196 N N . GLY A 1 520 ? -40.524 -27.246 -46.961 1.00 48.69 520 GLY A N 1
ATOM 4197 C CA . GLY A 1 520 ? -40.049 -28.590 -47.303 1.00 48.69 520 GLY A CA 1
ATOM 4198 C C . GLY A 1 520 ? -38.527 -28.674 -47.471 1.00 48.69 520 GLY A C 1
ATOM 4199 O O . GLY A 1 520 ? -38.033 -28.761 -48.591 1.00 48.69 520 GLY A O 1
ATOM 4200 N N . SER A 1 521 ? -37.781 -28.674 -46.368 1.00 38.38 521 SER A N 1
ATOM 4201 C CA . SER A 1 521 ? -36.329 -28.814 -46.339 1.00 38.38 521 SER A CA 1
ATOM 4202 C C . SER A 1 521 ? -35.961 -30.128 -45.660 1.00 38.38 521 SER A C 1
ATOM 4204 O O . SER A 1 521 ? -35.971 -30.264 -44.438 1.00 38.38 521 SER A O 1
ATOM 4206 N N . LYS A 1 522 ? -35.665 -31.123 -46.497 1.00 48.41 522 LYS A N 1
ATOM 4207 C CA . LYS A 1 522 ? -34.922 -32.324 -46.112 1.00 48.41 522 LYS A CA 1
ATOM 4208 C C . LYS A 1 522 ? -33.433 -31.969 -46.064 1.00 48.41 522 LYS A C 1
ATOM 4210 O O . LYS A 1 522 ? -32.933 -31.431 -47.041 1.00 48.41 522 LYS A O 1
ATOM 4215 N N . ASN A 1 523 ? -32.751 -32.329 -44.977 1.00 40.09 523 ASN A N 1
ATOM 4216 C CA . ASN A 1 523 ? -31.322 -32.693 -44.911 1.00 40.09 523 ASN A CA 1
ATOM 4217 C C . ASN A 1 523 ? -31.120 -33.412 -43.553 1.00 40.09 523 ASN A C 1
ATOM 4219 O O . ASN A 1 523 ? -31.421 -32.815 -42.525 1.00 40.09 523 ASN A O 1
ATOM 4223 N N . THR A 1 524 ? -30.911 -34.736 -43.433 1.00 37.78 524 THR A N 1
ATOM 4224 C CA . THR A 1 524 ? -29.703 -35.575 -43.689 1.00 37.78 524 THR A CA 1
ATOM 4225 C C . THR A 1 524 ? -28.406 -34.978 -43.125 1.00 37.78 524 THR A C 1
ATOM 4227 O O . THR A 1 524 ? -28.099 -33.850 -43.475 1.00 37.78 524 THR A O 1
ATOM 4230 N N . ALA A 1 525 ? -27.516 -35.633 -42.372 1.00 33.97 525 ALA A N 1
ATOM 4231 C CA . ALA A 1 525 ? -27.427 -36.895 -41.621 1.00 33.97 525 ALA A CA 1
ATOM 4232 C C . ALA A 1 525 ? -26.027 -36.902 -40.936 1.00 33.97 525 ALA A C 1
ATOM 4234 O O . ALA A 1 525 ? -25.090 -36.443 -41.580 1.00 33.97 525 ALA A O 1
ATOM 4235 N N . SER A 1 526 ? -25.880 -37.444 -39.711 1.00 32.22 526 SER A N 1
ATOM 4236 C CA . SER A 1 526 ? -24.699 -38.192 -39.170 1.00 32.22 526 SER A CA 1
ATOM 4237 C C . SER A 1 526 ? -24.838 -38.359 -37.633 1.00 32.22 526 SER A C 1
ATOM 4239 O O . SER A 1 526 ? -24.718 -37.372 -36.916 1.00 32.22 526 SER A O 1
ATOM 4241 N N . GLN A 1 527 ? -25.367 -39.482 -37.108 1.00 34.41 527 GLN A N 1
ATOM 4242 C CA . GLN A 1 527 ? -24.640 -40.667 -36.563 1.00 34.41 527 GLN A CA 1
ATOM 4243 C C . GLN A 1 527 ? -23.678 -40.314 -35.403 1.00 34.41 527 GLN A C 1
ATOM 4245 O O . GLN A 1 527 ? -22.799 -39.495 -35.618 1.00 34.41 527 GLN A O 1
ATOM 4250 N N . LEU A 1 528 ? -23.729 -40.843 -34.165 1.00 29.59 528 LEU A N 1
ATOM 4251 C CA . LEU A 1 528 ? -24.155 -42.119 -33.525 1.00 29.59 528 LEU A CA 1
ATOM 4252 C C . LEU A 1 528 ? -24.172 -41.914 -31.970 1.00 29.59 528 LEU A C 1
ATOM 4254 O O . LEU A 1 528 ? -23.731 -40.851 -31.534 1.00 29.59 528 LEU A O 1
ATOM 4258 N N . PRO A 1 529 ? -24.495 -42.905 -31.099 1.00 40.22 529 PRO A N 1
ATOM 4259 C CA . PRO A 1 529 ? -25.284 -44.121 -31.288 1.00 40.22 529 PRO A CA 1
ATOM 4260 C C . PRO A 1 529 ? -26.471 -44.264 -30.306 1.00 40.22 529 PRO A C 1
ATOM 4262 O O . PRO A 1 529 ? -26.533 -43.708 -29.213 1.00 40.22 529 PRO A O 1
ATOM 4265 N N . THR A 1 530 ? -27.396 -45.101 -30.752 1.00 30.45 530 THR A N 1
ATOM 4266 C CA . THR A 1 530 ? -28.595 -45.654 -30.117 1.00 30.45 530 THR A CA 1
ATOM 4267 C C . THR A 1 530 ? -28.310 -46.572 -28.924 1.00 30.45 530 THR A C 1
ATOM 4269 O O . THR A 1 530 ? -27.549 -47.530 -29.052 1.00 30.45 530 THR A O 1
ATOM 4272 N N . VAL A 1 531 ? -29.021 -46.349 -27.813 1.00 31.66 531 VAL A N 1
ATOM 4273 C CA . VAL A 1 531 ? -29.277 -47.353 -26.768 1.00 31.66 531 VAL A CA 1
ATOM 4274 C C . VAL A 1 531 ? -30.656 -47.953 -27.037 1.00 31.66 531 VAL A C 1
ATOM 4276 O O . VAL A 1 531 ? -31.628 -47.224 -27.220 1.00 31.66 531 VAL A O 1
ATOM 4279 N N . ALA A 1 532 ? -30.701 -49.278 -27.128 1.00 30.64 532 ALA A N 1
ATOM 4280 C CA . ALA A 1 532 ? -31.902 -50.062 -27.362 1.00 30.64 532 ALA A CA 1
ATOM 4281 C C . ALA A 1 532 ? -32.784 -50.115 -26.105 1.00 30.64 532 ALA A C 1
ATOM 4283 O O . ALA A 1 532 ? -32.296 -50.41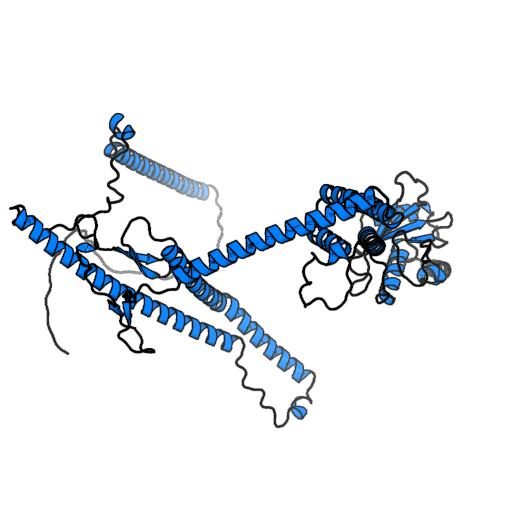9 -25.017 1.00 30.64 532 ALA A O 1
ATOM 4284 N N . GLU A 1 533 ? -34.082 -49.888 -26.277 1.00 34.47 533 GLU A N 1
ATOM 4285 C CA . GLU A 1 533 ? -35.119 -50.408 -25.386 1.00 34.47 533 GLU A CA 1
ATOM 4286 C C . GLU A 1 533 ? -35.792 -51.582 -26.090 1.00 34.47 533 GLU A C 1
ATOM 4288 O O . GLU A 1 533 ? -36.061 -51.481 -27.286 1.00 34.47 533 GLU A O 1
ATOM 4293 N N . ASP A 1 534 ? -36.078 -52.657 -25.349 1.00 30.88 534 ASP A N 1
ATOM 4294 C CA . ASP A 1 534 ? -37.409 -53.276 -25.363 1.00 30.88 534 ASP A CA 1
ATOM 4295 C C . ASP A 1 534 ? -37.582 -54.275 -24.185 1.00 30.88 534 ASP A C 1
ATOM 4297 O O . ASP A 1 534 ? -36.611 -54.575 -23.487 1.00 30.88 534 ASP A O 1
ATOM 4301 N N . PRO A 1 535 ? -38.803 -54.734 -23.844 1.00 49.19 535 PRO A N 1
ATOM 4302 C CA . PRO A 1 535 ? -39.528 -54.247 -22.670 1.00 49.19 535 PRO A CA 1
ATOM 4303 C C . PRO A 1 535 ? -39.904 -55.387 -21.700 1.00 49.19 535 PRO A C 1
ATOM 4305 O O . PRO A 1 535 ? -39.727 -56.560 -22.011 1.00 49.19 535 PRO A O 1
ATOM 4308 N N . THR A 1 536 ? -40.487 -55.081 -20.530 1.00 30.03 536 THR A N 1
ATOM 4309 C CA . THR A 1 536 ? -41.610 -55.859 -19.948 1.00 30.03 536 THR A CA 1
ATOM 4310 C C . THR A 1 536 ? -42.122 -55.302 -18.607 1.00 30.03 536 THR A C 1
ATOM 4312 O O . THR A 1 536 ? -41.382 -55.131 -17.648 1.00 30.03 536 THR A O 1
ATOM 4315 N N . LYS A 1 537 ? -43.459 -55.201 -18.539 1.00 31.05 537 LYS A N 1
ATOM 4316 C CA . LYS A 1 537 ? -44.334 -55.509 -17.387 1.00 31.05 537 LYS A CA 1
ATOM 4317 C C . LYS A 1 537 ? -44.572 -54.472 -16.260 1.00 31.05 537 LYS A C 1
ATOM 4319 O O . LYS A 1 537 ? -44.002 -54.531 -15.185 1.00 31.05 537 LYS A O 1
ATOM 4324 N N . THR A 1 538 ? -45.694 -53.765 -16.460 1.00 30.83 538 THR A N 1
ATOM 4325 C CA . THR A 1 538 ? -46.929 -53.745 -15.625 1.00 30.83 538 THR A CA 1
ATOM 4326 C C . THR A 1 538 ? -47.005 -53.067 -14.243 1.00 30.83 538 THR A C 1
ATOM 4328 O O . THR A 1 538 ? -46.391 -53.507 -13.283 1.00 30.83 538 THR A O 1
ATOM 4331 N N . LYS A 1 539 ? -48.060 -52.225 -14.166 1.00 29.64 539 LYS A N 1
ATOM 4332 C CA . LYS A 1 539 ? -48.995 -51.894 -13.057 1.00 29.64 539 LYS A CA 1
ATOM 4333 C C . LYS A 1 539 ? -48.559 -50.786 -12.082 1.00 29.64 539 LYS A C 1
ATOM 4335 O O . LYS A 1 539 ? -47.580 -50.922 -11.373 1.00 29.64 539 LYS A O 1
ATOM 4340 N N . LEU A 1 540 ? -49.177 -49.598 -12.161 1.00 28.70 540 LEU A N 1
ATOM 4341 C CA . LEU A 1 540 ? -50.467 -49.176 -11.554 1.00 28.70 540 LEU A CA 1
ATOM 4342 C C . LEU A 1 540 ? -50.426 -49.114 -10.019 1.00 28.70 540 LEU A C 1
ATOM 4344 O O . LEU A 1 540 ? -50.318 -50.152 -9.376 1.00 28.70 540 LEU A O 1
ATOM 4348 N N . GLY A 1 541 ? -50.652 -47.918 -9.460 1.00 27.69 541 GLY A N 1
ATOM 4349 C CA . GLY A 1 541 ? -51.125 -47.763 -8.082 1.00 27.69 541 GLY A CA 1
ATOM 4350 C C . GLY A 1 541 ? -50.761 -46.438 -7.414 1.00 27.69 541 GLY A C 1
ATOM 4351 O O . GLY A 1 541 ? -49.678 -46.300 -6.860 1.00 27.69 541 GLY A O 1
ATOM 4352 N N . GLU A 1 542 ? -51.690 -45.485 -7.443 1.00 30.75 542 GLU A N 1
ATOM 4353 C CA . GLU A 1 542 ? -51.747 -44.307 -6.569 1.00 30.75 542 GLU A CA 1
ATOM 4354 C C . GLU A 1 542 ? -51.751 -44.695 -5.074 1.00 30.75 542 GLU A C 1
ATOM 4356 O O . GLU A 1 542 ? -52.329 -45.725 -4.739 1.00 30.75 542 GLU A O 1
ATOM 4361 N N . ALA A 1 543 ? -51.210 -43.849 -4.177 1.00 28.38 543 ALA A N 1
ATOM 4362 C CA . ALA A 1 543 ? -51.859 -43.462 -2.904 1.00 28.38 543 ALA A CA 1
ATOM 4363 C C . ALA A 1 543 ? -50.979 -42.584 -1.978 1.00 28.38 543 ALA A C 1
ATOM 4365 O O . ALA A 1 543 ? -49.893 -42.959 -1.550 1.00 28.38 543 ALA A O 1
ATOM 4366 N N . SER A 1 544 ? -51.530 -41.408 -1.661 1.00 26.66 544 SER A N 1
ATOM 4367 C CA . SER A 1 544 ? -51.603 -40.697 -0.367 1.00 26.66 544 SER A CA 1
ATOM 4368 C C . SER A 1 544 ? -50.582 -40.908 0.774 1.00 26.66 544 SER A C 1
ATOM 4370 O O . SER A 1 544 ? -50.430 -41.994 1.318 1.00 26.66 544 SER A O 1
ATOM 4372 N N . VAL A 1 545 ? -50.085 -39.763 1.270 1.00 34.53 545 VAL A N 1
ATOM 4373 C CA . VAL A 1 545 ? -50.123 -39.264 2.671 1.00 34.53 545 VAL A CA 1
ATOM 4374 C C . VAL A 1 545 ? -50.231 -40.304 3.802 1.00 34.53 545 VAL A C 1
ATOM 4376 O O . VAL A 1 545 ? -51.264 -40.943 3.964 1.00 34.53 545 VAL A O 1
ATOM 4379 N N . GLY A 1 546 ? -49.261 -40.303 4.728 1.00 27.11 546 GLY A N 1
ATOM 4380 C CA . GLY A 1 546 ? -49.424 -40.943 6.038 1.00 27.11 546 GLY A CA 1
ATOM 4381 C C . GLY A 1 546 ? -48.269 -40.700 7.015 1.00 27.11 546 GLY A C 1
ATOM 4382 O O . GLY A 1 546 ? -47.132 -41.056 6.743 1.00 27.11 546 GLY A O 1
ATOM 4383 N N . LYS A 1 547 ? -48.592 -40.095 8.165 1.00 35.28 547 LYS A N 1
ATOM 4384 C CA . LYS A 1 547 ? -47.756 -39.949 9.372 1.00 35.28 547 LYS A CA 1
ATOM 4385 C C . LYS A 1 547 ? -47.295 -41.303 9.951 1.00 35.28 547 LYS A C 1
ATOM 4387 O O . LYS A 1 547 ? -48.054 -42.266 9.915 1.00 35.28 547 LYS A O 1
ATOM 4392 N N . ARG A 1 548 ? -46.147 -41.291 10.638 1.00 25.58 548 ARG A N 1
ATOM 4393 C CA . ARG A 1 548 ? -45.760 -42.132 11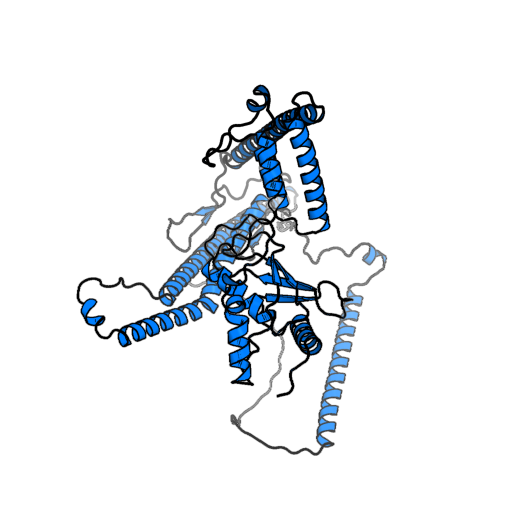.801 1.00 25.58 548 ARG A CA 1
ATOM 4394 C C . ARG A 1 548 ? -44.526 -41.449 12.424 1.00 25.58 548 ARG A C 1
ATOM 4396 O O . ARG A 1 548 ? -43.650 -41.073 11.656 1.00 25.58 548 ARG A O 1
ATOM 4403 N N . THR A 1 549 ? -44.439 -40.959 13.667 1.00 28.73 549 THR A N 1
ATOM 4404 C CA . THR A 1 549 ? -44.621 -41.515 15.030 1.00 28.73 549 THR A CA 1
ATOM 4405 C C . THR A 1 549 ? -43.931 -42.841 15.298 1.00 28.73 549 THR A C 1
ATOM 4407 O O . THR A 1 549 ? -44.057 -43.741 14.478 1.00 28.73 549 THR A O 1
ATOM 4410 N N . THR A 1 550 ? -43.369 -42.881 16.518 1.00 28.91 550 THR A N 1
ATOM 4411 C CA . THR A 1 550 ? -42.756 -43.982 17.283 1.00 28.91 550 THR A CA 1
ATOM 4412 C C . THR A 1 550 ? -41.304 -44.284 16.901 1.00 28.91 550 THR A C 1
ATOM 4414 O O . THR A 1 550 ? -40.922 -44.119 15.752 1.00 28.91 550 THR A O 1
ATOM 4417 N N . GLU A 1 551 ? -40.388 -44.659 17.786 1.00 26.89 551 GLU A N 1
ATOM 4418 C CA . GLU A 1 551 ? -40.323 -44.776 19.248 1.00 26.89 551 GLU A CA 1
ATOM 4419 C C . GLU A 1 551 ? -38.836 -45.017 19.569 1.00 26.89 551 GLU A C 1
ATOM 4421 O O . GLU A 1 551 ? -38.083 -45.545 18.753 1.00 26.89 551 GLU A O 1
ATOM 4426 N N . THR A 1 552 ? -38.411 -44.580 20.745 1.00 33.75 552 THR A N 1
ATOM 4427 C CA . THR A 1 552 ? -37.191 -45.016 21.430 1.00 33.75 552 THR A CA 1
ATOM 4428 C C . THR A 1 552 ? -37.244 -46.502 21.767 1.00 33.75 552 THR A C 1
ATOM 4430 O O . THR A 1 552 ? -38.214 -46.910 22.394 1.00 33.75 552 THR A O 1
ATOM 4433 N N . GLU A 1 553 ? -36.160 -47.239 21.519 1.00 29.09 553 GLU A N 1
ATOM 4434 C CA . GLU A 1 553 ? -35.777 -48.395 22.337 1.00 29.09 553 GLU A CA 1
ATOM 4435 C C . GLU A 1 553 ? -34.247 -48.567 22.368 1.00 29.09 553 GLU A C 1
ATOM 4437 O O . GLU A 1 553 ? -33.555 -48.442 21.359 1.00 29.09 553 GLU A O 1
ATOM 4442 N N . HIS A 1 554 ? -33.751 -48.751 23.593 1.00 29.34 554 HIS A N 1
ATOM 4443 C CA . HIS A 1 554 ? -32.415 -49.202 23.984 1.00 29.34 554 HIS A CA 1
ATOM 4444 C C . HIS A 1 554 ? -32.178 -50.648 23.525 1.00 29.34 554 HIS A C 1
ATOM 4446 O O . HIS A 1 554 ? -33.086 -51.460 23.669 1.00 29.34 554 HIS A O 1
ATOM 4452 N N . SER A 1 555 ? -30.936 -51.000 23.182 1.00 28.70 555 SER A N 1
ATOM 4453 C CA . SER A 1 555 ? -30.269 -52.165 23.787 1.00 28.70 555 SER A CA 1
ATOM 4454 C C . SER A 1 555 ? -28.763 -52.155 23.522 1.00 28.70 555 SER A C 1
ATOM 4456 O O . SER A 1 555 ? -28.303 -51.652 22.498 1.00 28.70 555 SER A O 1
ATOM 4458 N N . ASP A 1 556 ? -28.058 -52.714 24.493 1.00 30.59 556 ASP A N 1
ATOM 4459 C CA . ASP A 1 556 ? -26.619 -52.779 24.709 1.00 30.59 556 ASP A CA 1
ATOM 4460 C C . ASP A 1 556 ? -25.835 -53.707 23.751 1.00 30.59 556 ASP A C 1
ATOM 4462 O O . ASP A 1 556 ? -26.407 -54.402 22.912 1.00 30.59 556 ASP A O 1
ATOM 4466 N N . ASP A 1 557 ? -24.517 -53.719 23.995 1.00 34.78 557 ASP A N 1
ATOM 4467 C CA . ASP A 1 557 ? -23.518 -54.764 23.710 1.00 34.78 557 ASP A CA 1
ATOM 4468 C C . ASP A 1 557 ? -22.845 -54.788 22.319 1.00 34.78 557 ASP A C 1
ATOM 4470 O O . ASP A 1 557 ? -23.311 -55.423 21.374 1.00 34.78 557 ASP A O 1
ATOM 4474 N N . ILE A 1 558 ? -21.674 -54.137 22.195 1.00 36.19 558 ILE A N 1
ATOM 4475 C CA . ILE A 1 558 ? -20.296 -54.671 22.411 1.00 36.19 558 ILE A CA 1
ATOM 4476 C C . ILE A 1 558 ? -19.277 -53.561 22.105 1.00 36.19 558 ILE A C 1
ATOM 4478 O O . ILE A 1 558 ? -19.419 -52.889 21.056 1.00 36.19 558 ILE A O 1
#

Secondary structure (DSSP, 8-state):
-PPPPHHHHHHHHHHHHHTT-S-TTEEEEESSTT-TT--EEEEEEEPPSSSTTTT-EEEEEEE--TTTTTSPPEEEESS----TTB-TTT-BBPTTTSHHHHSHHHHHHHHHHS---SS-SSSHHHHHHHHHHHHHHTTTSPPPPSS-HHHHHHHHHHHHSPPPGGGTTTSPPPPTT-------HHHHHHHHHHHHTTT---HHHHHHHHHHHHHHHHHHHHHHH-TTSHHHHHHHHHHHHHHHHHHHHHHHHHHHHHHHHHHHHHHHSPPTT---SEEE-SPTT-SS--EEESS-SSPPGGG-TTSS----EEEE-TT--EEEE-SSSPPHHHHHHHHHHHHHHHHHHHHHHHIIIIIHHHHHHHHHHHHHHHHHHHHH-TTHHHHS-SS-----PPPHHHHHHHHHHHHHHHHHHHHHHHHHHHHHHHHHHHHHHHHHHHHHHHHHHHTT-TTS-------SPPGGG----HHHHHTT--HHHHHHHHHHHHHHHHHHHHHHHHHHHHHHHHHHHHS----------PPPP-------------------------

Sequence (558 aa):
MAKVPRNFKLLEELEKGEKGLGTAAVSYGLDDPEDMLLYNWNATIMGPPHGNHENRIYSLKVYCGDQYPDEPPKVKFLSKINLPGVNPTNGDVDPNAIQILRDWKRIAQDLANKPKPKHDPLCIESVLVAIRKHMDEHKKLPQPPEGLALYKSLLSQSLRVQIPPNTLQSLPPLPIHTPLTNETPLALLIRNGFRRNRSLTSPRLICSALKQGYRFLTLLTRAAEDPNSTEYASVVDFLQKNASRVEEIRAQREKEREKRRRFIEVVTTRKPGTGPLLKRVTPEGVRPPVYEPGIEWPRPLSIFPSGVRKPPTLVATSAGVPFLRFGGRQSRFLERVLRQKTNWRMEKIRILLDAQDEGMEWARDEDQWEELMGLLFLKENPDAVRELGQEDQMPDEPSYASSLHGMCAVLIDEIQAETEDQVARAKALWKMVLMEREQALKEAKEQLEREGKGDEEPQIKSWRRPVWEKKTPKWMREKGFDKKNARKAALEKRKENIRKAMEKFWWFKNAGEAAAVATGSKNTASQLPTVAEDPTKTKLGEASVGKRTTETEHSDDI

InterPro domains:
  IPR000608 Ubiquitin-conjugating (UBC), catalytic core domain [PF00179] (35-106)
  IPR000608 Ubiquitin-conjugating (UBC), catalytic core domain [PS50127] (5-172)
  IPR016135 Ubiquitin-conjugating enzyme/RWD-like [G3DSA:3.10.110.10] (1-151)
  IPR016135 Ubiquitin-conjugating enzyme/RWD-like [SSF54495] (1-107)
  IPR046896 LYR motif-containing protein Cup1-like, N-terminal domain [cd20273] (147-223)
  IPR059490 Required for respiratory growth protein 1, C-terminal domain [PF28561] (308-436)

Mean predicted aligned error: 20.85 Å

Solvent-accessible surface area (backbone atoms only — not comparable to full-atom values): 33428 Å² total; per-residue (Å²): 132,90,77,81,53,48,67,61,54,53,49,54,51,44,55,34,35,74,69,61,70,63,64,92,52,53,51,44,44,66,64,50,93,81,51,88,80,63,39,52,27,36,32,40,37,51,37,44,77,96,36,60,39,39,96,38,77,40,38,30,42,38,38,41,59,93,56,30,71,76,40,75,63,50,46,29,37,73,44,82,60,62,49,92,47,39,43,81,86,78,23,43,51,45,50,79,64,40,69,69,55,56,43,37,62,57,53,56,52,52,41,73,77,46,86,75,64,98,62,76,74,78,41,72,65,45,54,54,52,50,52,47,50,55,47,52,79,49,21,84,43,81,49,66,78,77,95,40,63,66,61,50,52,42,45,57,33,40,70,56,36,84,73,65,69,80,68,56,72,69,51,75,84,73,74,92,85,61,86,82,74,98,70,50,71,57,41,55,52,52,54,50,51,55,61,72,52,67,82,62,77,50,69,69,58,44,54,52,51,49,54,50,51,53,52,49,38,54,42,37,46,52,20,40,73,33,85,84,35,73,54,26,53,51,52,53,54,49,52,53,56,50,42,56,52,52,51,52,53,47,55,51,51,48,55,51,50,49,53,50,49,55,50,48,52,66,67,70,53,75,61,88,92,68,66,56,69,61,35,73,75,55,64,88,92,54,81,73,46,46,44,40,75,42,50,86,74,61,73,65,66,88,79,37,92,77,74,59,80,73,61,48,45,83,46,61,49,100,74,54,56,54,47,77,42,80,61,90,78,75,56,72,66,58,52,52,52,53,49,51,54,38,50,54,51,52,49,53,52,46,54,45,48,50,40,65,58,61,42,46,56,53,23,48,52,48,47,51,47,54,52,53,52,53,54,50,52,46,68,78,35,71,65,52,68,66,73,71,60,86,83,79,75,73,71,90,69,70,49,56,39,55,48,51,50,51,51,45,52,52,51,49,52,50,54,48,52,53,48,40,45,30,51,26,46,40,53,34,53,47,53,51,36,49,49,30,43,54,51,40,35,52,55,39,39,56,49,29,48,75,72,74,42,65,88,58,80,56,69,79,80,74,88,65,78,56,87,87,66,63,72,76,55,68,74,47,62,76,65,68,61,55,65,67,60,56,51,51,51,51,50,50,52,50,51,51,50,49,50,54,50,50,52,51,50,52,51,53,52,54,52,51,55,53,50,58,68,71,51,89,74,88,78,88,88,83,89,86,85,88,80,86,83,86,89,87,86,86,83,90,81,89,82,81,91,83,93,78,86,88,78,92,80,88,82,85,89,134

pLDDT: mean 78.59, std 18.36, range [25.58, 96.19]

Foldseek 3Di:
DDDDAPLNQLVVQQVCQVVVVADPQKGKHAPDPPPSVRFKMKMWGQADPPFLSHPDIWIKIWGADNCPLLAAIWIFTPDQWDAPQADRPGRTGHLCLFPCSNCSNVVVVVCVVVVDDPDDCSGPRVVSVSVNVSCVVVRHDNTDDPPCPLVVLQQVLLVLQDAPVVLVVLDDDDDPPDPDDPGDVSNVVSVVLCVVCVPPPDPVVVVVSVVVSVVSSVLSNVSSVDVPDPSVVVVNVVSVVVSVVVVVVVVVVVVVVVVVVVVVVVVPDDDPPDDDQWDWPDDPPDPPTAIAGPDDPPDDLVVDPVSAFDQWDWDADPLLAIDTHPDDDDDPVVVVVNVVVSVVLVVLVVLLVCLVPVVLVVLVVVLVVVVVVVVVVCVVCVCVVVVPPDDDPPPPPDRSNRVSVVVSVVSVVVSVNVNSNSVNVSVNVVVRSVRSVVVSQVVQCVVCVVVVNNVDRRDDPDPDDDPVNPDDPPVCVVVVPDPVVVVVVVVVVVVVVVVVVVVVVVVVVVVVVVVCVVPPDDDDDDDDDDDDDDDDDDDDDDDDDDDDDDDDDDDDDD

Nearest PDB structures (foldseek):
  2gmi-assembly1_B  TM=9.239E-01  e=1.307E-13  Saccharomyces cerevisiae
  3von-assembly15_h  TM=9.224E-01  e=2.351E-13  Homo sapiens
  7bbd-assembly1_A  TM=9.296E-01  e=2.113E-13  Homo sapiens
  6d6i-assembly2_D  TM=9.290E-01  e=8.022E-13  Homo sapiens
  3e95-assembly1_C  TM=9.263E-01  e=2.460E-12  Plasmodium falciparum 3D7